Protein AF-A0A964H7F6-F1 (afdb_monomer_lite)

Structure (mmCIF, N/CA/C/O backbone):
data_AF-A0A964H7F6-F1
#
_entry.id   AF-A0A964H7F6-F1
#
loop_
_atom_site.group_PDB
_atom_site.id
_atom_site.type_symbol
_atom_site.label_atom_id
_atom_site.label_alt_id
_atom_site.label_comp_id
_atom_site.label_asym_id
_atom_site.label_entity_id
_atom_site.label_seq_id
_atom_site.pdbx_PDB_ins_code
_atom_site.Cartn_x
_atom_site.Cartn_y
_atom_site.Cartn_z
_atom_site.occupancy
_atom_site.B_iso_or_equiv
_atom_site.auth_seq_id
_atom_site.auth_comp_id
_atom_site.auth_asym_id
_atom_site.auth_atom_id
_atom_site.pdbx_PDB_model_num
ATOM 1 N N . MET A 1 1 ? 49.333 18.843 -12.341 1.00 51.53 1 MET A N 1
ATOM 2 C CA . MET A 1 1 ? 47.850 18.782 -12.431 1.00 51.53 1 MET A CA 1
ATOM 3 C C . MET A 1 1 ? 47.298 17.342 -12.386 1.00 51.53 1 MET A C 1
ATOM 5 O O . MET A 1 1 ? 46.359 17.089 -11.641 1.00 51.53 1 MET A O 1
ATOM 9 N N . VAL A 1 2 ? 47.924 16.372 -13.068 1.00 48.31 2 VAL A N 1
ATOM 10 C CA . VAL A 1 2 ? 47.500 14.950 -13.141 1.00 48.31 2 VAL A CA 1
ATOM 11 C C . VAL A 1 2 ? 47.429 14.224 -11.778 1.00 48.31 2 VAL A C 1
ATOM 13 O O . VAL A 1 2 ? 46.456 13.523 -11.512 1.00 48.31 2 VAL A O 1
ATOM 16 N N . LYS A 1 3 ? 48.385 14.451 -10.859 1.00 42.38 3 LYS A N 1
ATOM 17 C CA . LYS A 1 3 ? 48.391 13.826 -9.513 1.00 42.38 3 LYS A CA 1
ATOM 18 C C . LYS A 1 3 ? 47.209 14.256 -8.618 1.00 42.38 3 LYS A C 1
ATOM 20 O O . LYS A 1 3 ? 46.685 13.432 -7.875 1.00 42.38 3 LYS A O 1
ATOM 25 N N . LYS A 1 4 ? 46.745 15.513 -8.724 1.00 38.88 4 LYS A N 1
ATOM 26 C CA . LYS A 1 4 ? 45.559 16.020 -7.993 1.00 38.88 4 LYS A CA 1
ATOM 27 C C . LYS A 1 4 ? 44.257 15.420 -8.533 1.00 38.88 4 LYS A C 1
ATOM 29 O O . LYS A 1 4 ? 43.361 15.108 -7.762 1.00 38.88 4 LYS A O 1
ATOM 34 N N . ILE A 1 5 ? 44.161 15.214 -9.847 1.00 42.69 5 ILE A N 1
ATOM 35 C CA . ILE A 1 5 ? 42.991 14.576 -10.465 1.00 42.69 5 ILE A CA 1
ATOM 36 C C . ILE A 1 5 ? 42.933 13.094 -10.059 1.00 42.69 5 ILE A C 1
ATOM 38 O O . ILE A 1 5 ? 41.894 12.629 -9.595 1.00 42.69 5 ILE A O 1
ATOM 42 N N . ALA A 1 6 ? 44.057 12.372 -10.119 1.00 37.12 6 ALA A N 1
ATOM 43 C CA . ALA A 1 6 ? 44.136 10.969 -9.704 1.00 37.12 6 ALA A CA 1
ATOM 44 C C . ALA A 1 6 ? 43.780 10.750 -8.217 1.00 37.12 6 ALA A C 1
ATOM 46 O O . ALA A 1 6 ? 43.059 9.801 -7.901 1.00 37.12 6 ALA A O 1
ATOM 47 N N . SER A 1 7 ? 44.206 11.640 -7.308 1.00 35.66 7 SER A N 1
ATOM 48 C CA . SER A 1 7 ? 43.862 11.532 -5.881 1.00 35.66 7 SER A CA 1
ATOM 49 C C . SER A 1 7 ? 42.375 11.793 -5.614 1.00 35.66 7 SER A C 1
ATOM 51 O O . SER A 1 7 ? 41.759 11.053 -4.849 1.00 35.66 7 SER A O 1
ATOM 53 N N . ILE A 1 8 ? 41.760 12.761 -6.305 1.00 48.44 8 ILE A N 1
ATOM 54 C CA . ILE A 1 8 ? 40.315 13.030 -6.228 1.00 48.44 8 ILE A CA 1
ATOM 55 C C . ILE A 1 8 ? 39.507 11.822 -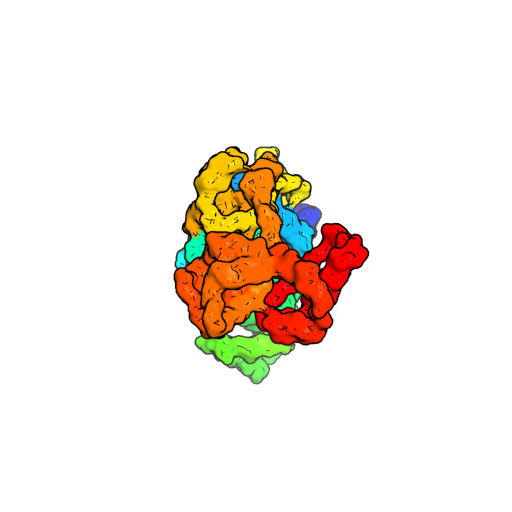6.727 1.00 48.44 8 ILE A C 1
ATOM 57 O O . ILE A 1 8 ? 38.525 11.431 -6.092 1.00 48.44 8 ILE A O 1
ATOM 61 N N . PHE A 1 9 ? 39.935 11.177 -7.818 1.00 49.59 9 PHE A N 1
ATOM 62 C CA . PHE A 1 9 ? 39.303 9.947 -8.310 1.00 49.59 9 PHE A CA 1
ATOM 63 C C . PHE A 1 9 ? 39.453 8.772 -7.329 1.00 49.59 9 PHE A C 1
ATOM 65 O O . PHE A 1 9 ? 38.494 8.020 -7.125 1.00 49.59 9 PHE A O 1
ATOM 72 N N . LEU A 1 10 ? 40.612 8.629 -6.679 1.00 42.78 10 LEU A N 1
ATOM 73 C CA . LEU A 1 10 ? 40.861 7.583 -5.683 1.00 42.78 10 LEU A CA 1
ATOM 74 C C . LEU A 1 10 ? 40.011 7.786 -4.414 1.00 42.78 10 LEU A C 1
ATOM 76 O O . LEU A 1 10 ? 39.366 6.846 -3.947 1.00 42.78 10 LEU A O 1
ATOM 80 N N . LEU A 1 11 ? 39.927 9.020 -3.910 1.00 41.62 11 LEU A N 1
ATOM 81 C CA . LEU A 1 11 ? 39.081 9.403 -2.773 1.00 41.62 11 LEU A CA 1
ATOM 82 C C . LEU A 1 11 ? 37.588 9.217 -3.077 1.00 41.62 11 LEU A C 1
ATOM 84 O O . LEU A 1 11 ? 36.860 8.631 -2.272 1.00 41.62 11 LEU A O 1
ATOM 88 N N . ALA A 1 12 ? 37.125 9.627 -4.262 1.00 45.84 12 ALA A N 1
ATOM 89 C CA . ALA A 1 12 ? 35.745 9.404 -4.691 1.00 45.84 12 ALA A CA 1
ATOM 90 C C . ALA A 1 12 ? 35.417 7.902 -4.815 1.00 45.84 12 ALA A C 1
ATOM 92 O O . ALA A 1 12 ? 34.347 7.458 -4.392 1.00 45.84 12 ALA A O 1
ATOM 93 N N . SER A 1 13 ? 36.349 7.100 -5.340 1.00 44.19 13 SER A N 1
ATOM 94 C CA . SER A 1 13 ? 36.250 5.635 -5.422 1.00 44.19 13 SER A CA 1
ATOM 95 C C . SER A 1 13 ? 36.142 4.983 -4.036 1.00 44.19 13 SER A C 1
ATOM 97 O O . SER A 1 13 ? 35.235 4.176 -3.798 1.00 44.19 13 SER A O 1
ATOM 99 N N . LEU A 1 14 ? 37.000 5.378 -3.091 1.00 45.78 14 LEU A N 1
ATOM 100 C CA . LEU A 1 14 ? 37.001 4.889 -1.708 1.00 45.78 14 LEU A CA 1
ATOM 101 C C . LEU A 1 14 ? 35.717 5.272 -0.957 1.00 45.78 14 LEU A C 1
ATOM 103 O O . LEU A 1 14 ? 35.106 4.413 -0.319 1.00 45.78 14 LEU A O 1
ATOM 107 N N . MET A 1 15 ? 35.226 6.507 -1.105 1.00 52.97 15 MET A N 1
ATOM 108 C CA . MET A 1 15 ? 33.950 6.936 -0.514 1.00 52.97 15 MET A CA 1
ATOM 109 C C . MET A 1 15 ? 32.748 6.174 -1.090 1.00 52.97 15 MET A C 1
ATOM 111 O O . MET A 1 15 ? 31.826 5.795 -0.359 1.00 52.97 15 MET A O 1
ATOM 115 N N . VAL A 1 16 ? 32.745 5.898 -2.399 1.00 57.53 16 VAL A N 1
ATOM 116 C CA . VAL A 1 16 ? 31.696 5.087 -3.036 1.00 57.53 16 VAL A CA 1
ATOM 117 C C . VAL A 1 16 ? 31.731 3.645 -2.522 1.00 57.53 16 VAL A C 1
ATOM 119 O O . VAL A 1 16 ? 30.657 3.100 -2.239 1.00 57.53 16 VAL A O 1
ATOM 122 N N . LYS A 1 17 ? 32.925 3.056 -2.341 1.00 59.03 17 LYS A N 1
ATOM 123 C CA . LYS A 1 17 ? 33.121 1.720 -1.749 1.00 59.03 17 LYS A CA 1
ATOM 124 C C . LYS A 1 17 ? 32.662 1.665 -0.287 1.00 59.03 17 LYS A C 1
ATOM 126 O O . LYS A 1 17 ? 31.864 0.792 0.045 1.00 59.03 17 LYS A O 1
ATOM 131 N N . GLY A 1 18 ? 33.058 2.622 0.554 1.00 61.09 18 GLY A N 1
ATOM 132 C CA . GLY A 1 18 ? 32.673 2.673 1.973 1.00 61.09 18 GLY A CA 1
ATOM 133 C C . GLY A 1 18 ? 31.164 2.836 2.185 1.00 61.09 18 GLY A C 1
ATOM 134 O O . GLY A 1 18 ? 30.550 2.129 2.983 1.00 61.09 18 GLY A O 1
ATOM 135 N N . ALA A 1 19 ? 30.521 3.695 1.394 1.00 61.38 19 ALA A N 1
ATOM 136 C CA . ALA A 1 19 ? 29.071 3.873 1.448 1.00 61.38 19 ALA A CA 1
ATOM 137 C C . ALA A 1 19 ? 28.277 2.711 0.817 1.00 61.38 19 ALA A C 1
ATOM 139 O O . ALA A 1 19 ? 27.110 2.505 1.145 1.00 61.38 19 ALA A O 1
ATOM 140 N N . PHE A 1 20 ? 28.872 1.951 -0.109 1.00 70.44 20 PHE A N 1
ATOM 141 C CA . PHE A 1 20 ? 28.277 0.699 -0.584 1.00 70.44 20 PHE A CA 1
ATOM 142 C C . PHE A 1 20 ? 28.383 -0.394 0.486 1.00 70.44 20 PHE A C 1
ATOM 144 O O . PHE A 1 20 ? 27.385 -1.056 0.763 1.00 70.44 20 PHE A O 1
ATOM 151 N N . ALA A 1 21 ? 29.546 -0.536 1.128 1.00 71.00 21 ALA A N 1
ATOM 152 C CA . ALA A 1 21 ? 29.772 -1.497 2.205 1.00 71.00 21 ALA A CA 1
ATOM 153 C C . ALA A 1 21 ? 28.815 -1.274 3.388 1.00 71.00 21 ALA A C 1
ATOM 155 O O . ALA A 1 21 ? 28.219 -2.228 3.883 1.00 71.00 21 ALA A O 1
ATOM 156 N N . SER A 1 22 ? 28.567 -0.017 3.773 1.00 80.62 22 SER A N 1
ATOM 157 C CA . SER A 1 22 ? 27.641 0.304 4.869 1.00 80.62 22 SER A CA 1
ATOM 158 C C . SER A 1 22 ? 26.178 -0.059 4.574 1.00 80.62 22 SER A C 1
ATOM 160 O O . SER A 1 22 ? 25.425 -0.389 5.491 1.00 80.62 22 SER A O 1
ATOM 162 N N . LEU A 1 23 ? 25.760 -0.040 3.302 1.00 86.44 23 LEU A N 1
ATOM 163 C CA . LEU A 1 23 ? 24.420 -0.461 2.880 1.00 86.44 23 LEU A CA 1
ATOM 164 C C . LEU A 1 23 ? 24.324 -1.963 2.585 1.00 86.44 23 LEU A C 1
ATOM 166 O O . LEU A 1 23 ? 23.225 -2.514 2.654 1.00 86.44 23 LEU A O 1
ATOM 170 N N . ALA A 1 24 ? 25.431 -2.641 2.282 1.00 90.75 24 ALA A N 1
ATOM 171 C CA . ALA A 1 24 ? 25.480 -4.055 1.904 1.00 90.75 24 ALA A CA 1
ATOM 172 C C . ALA A 1 24 ? 25.423 -5.024 3.106 1.00 90.75 24 ALA A C 1
ATOM 174 O O . ALA A 1 24 ? 26.040 -6.085 3.096 1.00 90.75 24 ALA A O 1
ATOM 175 N N . THR A 1 25 ? 24.654 -4.686 4.144 1.00 93.75 25 THR A N 1
ATOM 176 C CA . THR A 1 25 ? 24.459 -5.553 5.316 1.00 93.75 25 THR A CA 1
ATOM 177 C C . THR A 1 25 ? 23.663 -6.813 4.961 1.00 93.75 25 THR A C 1
ATOM 179 O O . THR A 1 25 ? 22.841 -6.810 4.039 1.00 93.75 25 THR A O 1
ATOM 182 N N . HIS A 1 26 ? 23.825 -7.894 5.735 1.00 93.31 26 HIS A N 1
ATOM 183 C CA . HIS A 1 26 ? 23.088 -9.147 5.514 1.00 93.31 26 HIS A CA 1
ATOM 184 C C . HIS A 1 26 ? 21.559 -8.938 5.458 1.00 93.31 26 HIS A C 1
ATOM 186 O O . HIS A 1 26 ? 20.887 -9.468 4.569 1.00 93.31 26 HIS A O 1
ATOM 192 N N . ALA A 1 27 ? 21.007 -8.116 6.359 1.00 92.75 27 ALA A N 1
ATOM 193 C CA . ALA A 1 27 ? 19.578 -7.792 6.395 1.00 92.75 27 ALA A CA 1
ATOM 194 C C . ALA A 1 27 ? 19.107 -7.067 5.121 1.00 92.75 27 ALA A C 1
ATOM 196 O O . ALA A 1 27 ? 18.062 -7.401 4.551 1.00 92.75 27 ALA A O 1
ATOM 197 N N . ASN A 1 28 ? 19.910 -6.124 4.624 1.00 95.62 28 ASN A N 1
ATOM 198 C CA . ASN A 1 28 ? 19.622 -5.395 3.393 1.00 95.62 28 ASN A CA 1
ATOM 199 C C . ASN A 1 28 ? 19.689 -6.305 2.165 1.00 95.62 28 ASN A C 1
ATOM 201 O O . ASN A 1 28 ? 18.778 -6.283 1.341 1.00 95.62 28 ASN A O 1
ATOM 205 N N . LEU A 1 29 ? 20.695 -7.177 2.074 1.00 96.38 29 LEU A N 1
ATOM 206 C CA . LEU A 1 29 ? 20.799 -8.151 0.985 1.00 96.38 29 LEU A CA 1
ATOM 207 C C . LEU A 1 29 ? 19.635 -9.154 0.999 1.00 96.38 29 LEU A C 1
ATOM 209 O O . LEU A 1 29 ? 19.074 -9.454 -0.055 1.00 96.38 29 LEU A O 1
ATOM 213 N N . LYS A 1 30 ? 19.214 -9.628 2.181 1.00 95.75 30 LYS A N 1
ATOM 214 C CA . LYS A 1 30 ? 18.018 -10.477 2.338 1.00 95.75 30 LYS A CA 1
ATOM 215 C C . LYS A 1 30 ? 16.750 -9.758 1.868 1.00 95.75 30 LYS A C 1
ATOM 217 O O . LYS A 1 30 ? 15.922 -10.370 1.199 1.00 95.75 30 LYS A O 1
ATOM 222 N N . THR A 1 31 ? 16.631 -8.465 2.167 1.00 94.94 31 THR A N 1
ATOM 223 C CA . THR A 1 31 ? 15.500 -7.626 1.744 1.00 94.94 31 THR A CA 1
ATOM 224 C C . THR A 1 31 ? 15.470 -7.397 0.233 1.00 94.94 31 THR A C 1
ATOM 226 O O . THR A 1 31 ? 14.412 -7.450 -0.381 1.00 94.94 31 THR A O 1
ATOM 229 N N . LEU A 1 32 ? 16.620 -7.173 -0.406 1.00 97.31 32 LEU A N 1
ATOM 230 C CA . LEU A 1 32 ? 16.665 -7.046 -1.864 1.00 97.31 32 LEU A CA 1
ATOM 231 C C . LEU A 1 32 ? 16.309 -8.370 -2.549 1.00 97.31 32 LEU A C 1
ATOM 233 O O . LEU A 1 32 ? 15.491 -8.374 -3.467 1.00 97.31 32 LEU A O 1
ATOM 237 N N . ARG A 1 33 ? 16.838 -9.498 -2.054 1.00 96.94 33 ARG A N 1
ATOM 238 C CA . ARG A 1 33 ? 16.500 -10.835 -2.568 1.00 96.94 33 ARG A CA 1
ATOM 239 C C . ARG A 1 33 ? 15.011 -11.154 -2.440 1.00 96.94 33 ARG A C 1
ATOM 241 O O . ARG A 1 33 ? 14.431 -11.651 -3.399 1.00 96.94 33 ARG A O 1
ATOM 248 N N . SER A 1 34 ? 14.376 -10.824 -1.310 1.00 95.88 34 SER A N 1
ATOM 249 C CA . SER A 1 34 ? 12.933 -11.049 -1.121 1.00 95.88 34 SER A CA 1
ATOM 250 C C . SER A 1 34 ? 12.055 -10.230 -2.077 1.00 95.88 34 SER A C 1
ATOM 252 O O . SER A 1 34 ? 10.886 -10.559 -2.258 1.00 95.88 34 SER A O 1
ATOM 254 N N . LEU A 1 35 ? 12.611 -9.183 -2.697 1.00 97.44 35 LEU A N 1
ATOM 255 C CA . LEU A 1 35 ? 11.949 -8.331 -3.684 1.00 97.44 35 LEU A CA 1
ATOM 256 C C . LEU A 1 35 ? 12.380 -8.619 -5.137 1.00 97.44 35 LEU A C 1
ATOM 258 O O . LEU A 1 35 ? 12.019 -7.857 -6.037 1.00 97.44 35 LEU A O 1
ATOM 262 N N . ASP A 1 36 ? 13.150 -9.687 -5.379 1.00 97.75 36 ASP A N 1
ATOM 263 C CA . ASP A 1 36 ? 13.788 -9.994 -6.670 1.00 97.75 36 ASP A CA 1
ATOM 264 C C . ASP A 1 36 ? 14.726 -8.886 -7.192 1.00 97.75 36 ASP A C 1
ATOM 266 O O . ASP A 1 36 ? 14.891 -8.703 -8.402 1.00 97.75 36 ASP A O 1
ATOM 270 N N . ILE A 1 37 ? 15.337 -8.109 -6.298 1.00 97.75 37 ILE A N 1
ATOM 271 C CA . ILE A 1 37 ? 16.233 -7.007 -6.653 1.00 97.75 37 ILE A CA 1
ATOM 272 C C . ILE A 1 37 ? 17.689 -7.450 -6.497 1.00 97.75 37 ILE A C 1
ATOM 274 O O . ILE A 1 37 ? 18.098 -7.978 -5.465 1.00 97.75 37 ILE A O 1
ATOM 278 N N . SER A 1 38 ? 18.497 -7.186 -7.525 1.00 96.12 38 SER A N 1
ATOM 279 C CA . SER A 1 38 ? 19.945 -7.413 -7.475 1.00 96.12 38 SER A CA 1
ATOM 280 C C . SER A 1 38 ? 20.620 -6.508 -6.428 1.00 96.12 38 SER A C 1
ATOM 282 O O . SER A 1 38 ? 20.334 -5.306 -6.406 1.00 96.12 38 SER A O 1
ATOM 284 N N . PRO A 1 39 ? 21.599 -7.010 -5.647 1.00 95.38 39 PRO A N 1
ATOM 285 C CA . PRO A 1 39 ? 22.431 -6.194 -4.754 1.00 95.38 39 PRO A CA 1
ATOM 286 C C . PRO A 1 39 ? 23.103 -4.991 -5.425 1.00 95.38 39 PRO A C 1
ATOM 288 O O . PRO A 1 39 ? 23.349 -3.972 -4.780 1.00 95.38 39 PRO A O 1
ATOM 291 N N . SER A 1 40 ? 23.359 -5.062 -6.738 1.00 93.31 40 SER A N 1
ATOM 292 C CA . SER A 1 40 ? 23.908 -3.934 -7.502 1.00 93.31 40 SER A CA 1
ATOM 293 C C . SER A 1 40 ? 23.023 -2.682 -7.456 1.00 93.31 40 SER A C 1
ATOM 295 O O . SER A 1 40 ? 23.531 -1.579 -7.652 1.00 93.31 40 SER A O 1
ATOM 297 N N . PHE A 1 41 ? 21.730 -2.819 -7.134 1.00 96.12 41 PHE A N 1
ATOM 298 C CA . PHE A 1 41 ? 20.809 -1.695 -6.974 1.00 96.12 41 PHE A CA 1
ATOM 299 C C . PHE A 1 41 ? 21.192 -0.752 -5.822 1.00 96.12 41 PHE A C 1
ATOM 301 O O . PHE A 1 41 ? 20.854 0.425 -5.878 1.00 96.12 41 PHE A O 1
ATOM 308 N N . LEU A 1 42 ? 21.980 -1.200 -4.835 1.00 95.38 42 LEU A N 1
ATOM 309 C CA . LEU A 1 42 ? 22.523 -0.322 -3.785 1.00 95.38 42 LEU A CA 1
ATOM 310 C C . LEU A 1 42 ? 23.445 0.783 -4.335 1.00 95.38 42 LEU A C 1
ATOM 312 O O . LEU A 1 42 ? 23.676 1.788 -3.663 1.00 95.38 42 LEU A O 1
ATOM 316 N N . ARG A 1 43 ? 23.965 0.626 -5.561 1.00 93.25 43 ARG A N 1
ATOM 317 C CA . ARG A 1 43 ? 24.753 1.658 -6.257 1.00 93.25 43 ARG A CA 1
ATOM 318 C C . ARG A 1 43 ? 23.894 2.685 -6.998 1.00 93.25 43 ARG A C 1
ATOM 320 O O . ARG A 1 43 ? 24.437 3.668 -7.495 1.00 93.25 43 ARG A O 1
ATOM 327 N N . ASP A 1 44 ? 22.578 2.489 -7.087 1.00 95.06 44 ASP A N 1
ATOM 328 C CA . ASP A 1 44 ? 21.690 3.431 -7.766 1.00 95.06 44 ASP A CA 1
ATOM 329 C C . ASP A 1 44 ? 21.713 4.802 -7.065 1.00 95.06 44 ASP A C 1
ATOM 331 O O . ASP A 1 44 ? 21.374 4.941 -5.886 1.00 95.06 44 ASP A O 1
ATOM 335 N N . LYS A 1 45 ? 22.120 5.841 -7.808 1.00 93.94 45 LYS A N 1
ATOM 336 C CA . LYS A 1 45 ? 22.260 7.211 -7.284 1.00 93.94 45 LYS A CA 1
ATOM 337 C C . LYS A 1 45 ? 20.937 7.764 -6.743 1.00 93.94 45 LYS A C 1
ATOM 339 O O . LYS A 1 45 ? 20.929 8.452 -5.725 1.00 93.94 45 LYS A O 1
ATOM 344 N N . GLY A 1 46 ? 19.816 7.448 -7.396 1.00 95.81 46 GLY A N 1
ATOM 345 C CA . GLY A 1 46 ? 18.491 7.904 -6.977 1.00 95.81 46 GLY A CA 1
ATOM 346 C C . GLY A 1 46 ? 18.041 7.265 -5.663 1.00 95.81 46 GLY A C 1
ATOM 347 O O . GLY A 1 46 ? 17.489 7.955 -4.809 1.00 95.81 46 GLY A O 1
ATOM 348 N N . LEU A 1 47 ? 18.307 5.968 -5.480 1.00 96.94 47 LEU A N 1
ATOM 349 C CA . LEU A 1 47 ? 18.059 5.252 -4.231 1.00 96.94 47 LEU A CA 1
ATOM 350 C C . LEU A 1 47 ? 18.854 5.884 -3.090 1.00 96.94 47 LEU A C 1
ATOM 352 O O . LEU A 1 47 ? 18.271 6.218 -2.064 1.00 96.94 47 LEU A O 1
ATOM 356 N N . ARG A 1 48 ? 20.161 6.096 -3.283 1.00 95.62 48 ARG A N 1
ATOM 357 C CA . ARG A 1 48 ? 21.042 6.686 -2.263 1.00 95.62 48 ARG A CA 1
ATOM 358 C C . ARG A 1 48 ? 20.617 8.101 -1.882 1.00 95.62 48 ARG A C 1
ATOM 360 O O . ARG A 1 48 ? 20.576 8.418 -0.699 1.00 95.62 48 ARG A O 1
ATOM 367 N N . LYS A 1 49 ? 20.225 8.926 -2.860 1.00 95.81 49 LYS A N 1
ATOM 368 C CA . LYS A 1 49 ? 19.688 10.272 -2.602 1.00 95.81 49 LYS A CA 1
ATOM 369 C C . LYS A 1 49 ? 18.441 10.224 -1.712 1.00 95.81 49 LYS A C 1
ATOM 371 O O . LYS A 1 49 ? 18.357 10.969 -0.741 1.00 95.81 49 LYS A O 1
ATOM 376 N N . ILE A 1 50 ? 17.489 9.340 -2.024 1.00 96.88 50 ILE A N 1
ATOM 377 C CA . ILE A 1 50 ? 16.261 9.183 -1.227 1.00 96.88 50 ILE A CA 1
ATOM 378 C C . ILE A 1 50 ? 16.579 8.629 0.164 1.00 96.88 50 ILE A C 1
ATOM 380 O O . ILE A 1 50 ? 16.080 9.166 1.148 1.00 96.88 50 ILE A O 1
ATOM 384 N N . TYR A 1 51 ? 17.422 7.597 0.251 1.00 96.75 51 TYR A N 1
ATOM 385 C CA . TYR A 1 51 ? 17.846 7.002 1.517 1.00 96.75 51 TYR A CA 1
ATOM 386 C C . TYR A 1 51 ? 18.474 8.051 2.439 1.00 96.75 51 TYR A C 1
ATOM 388 O O . TYR A 1 51 ? 18.051 8.169 3.584 1.00 96.75 51 TYR A O 1
ATOM 396 N N . ASN A 1 52 ? 19.418 8.851 1.932 1.00 95.56 52 ASN A N 1
ATOM 397 C CA . ASN A 1 52 ? 20.099 9.875 2.723 1.00 95.56 52 ASN A CA 1
ATOM 398 C C . ASN A 1 52 ? 19.121 10.945 3.221 1.00 95.56 52 ASN A C 1
ATOM 400 O O . ASN A 1 52 ? 19.072 11.179 4.420 1.00 95.56 52 ASN A O 1
ATOM 404 N N . SER A 1 53 ? 18.276 11.507 2.346 1.00 96.31 53 SER A N 1
ATOM 405 C CA . SER A 1 53 ? 17.271 12.510 2.752 1.00 96.31 53 SER A CA 1
ATOM 406 C C . SER A 1 53 ? 16.260 11.961 3.768 1.00 96.31 53 SER A C 1
ATOM 408 O O . SER A 1 53 ? 15.768 12.680 4.636 1.00 96.31 53 SER A O 1
ATOM 410 N N . TYR A 1 54 ? 15.928 10.671 3.683 1.00 96.31 54 TYR A N 1
ATOM 411 C CA . TYR A 1 54 ? 15.044 10.038 4.660 1.00 96.31 54 TYR A CA 1
ATOM 412 C C . TYR A 1 54 ? 15.757 9.776 5.986 1.00 96.31 54 TYR A C 1
ATOM 414 O O . TYR A 1 54 ? 15.123 9.885 7.031 1.00 96.31 54 TYR A O 1
ATOM 422 N N . PHE A 1 55 ? 17.047 9.436 5.949 1.00 94.94 55 PHE A N 1
ATOM 423 C CA . PHE A 1 55 ? 17.869 9.208 7.133 1.00 94.94 55 PHE A CA 1
ATOM 424 C C . PHE A 1 55 ? 18.179 10.501 7.897 1.00 94.94 55 PHE A C 1
ATOM 426 O O . PHE A 1 55 ? 18.237 10.459 9.123 1.00 94.94 55 PHE A O 1
ATOM 433 N N . SER A 1 56 ? 18.361 11.622 7.195 1.00 93.25 56 SER A N 1
ATOM 434 C CA . SER A 1 56 ? 18.554 12.944 7.791 1.00 93.25 56 SER A CA 1
ATOM 435 C C . SER A 1 56 ? 17.211 13.665 7.952 1.00 93.25 56 SER A C 1
ATOM 437 O O . SER A 1 56 ? 16.490 13.458 8.928 1.00 93.25 56 SER A O 1
ATOM 439 N N . ASP A 1 57 ? 16.830 14.454 6.955 1.00 92.75 57 ASP A N 1
ATOM 440 C CA . ASP A 1 57 ? 15.877 15.560 7.059 1.00 92.75 57 ASP A CA 1
ATOM 441 C C . ASP A 1 57 ? 14.466 15.077 7.415 1.00 92.75 57 ASP A C 1
ATOM 443 O O . ASP A 1 57 ? 13.719 15.741 8.132 1.00 92.75 57 ASP A O 1
ATOM 447 N N . LYS A 1 58 ? 14.075 13.897 6.914 1.00 94.69 58 LYS A N 1
ATOM 448 C CA . LYS A 1 58 ? 12.706 13.373 7.078 1.00 94.69 58 LYS A CA 1
ATOM 449 C C . LYS A 1 58 ? 12.560 12.351 8.198 1.00 94.69 58 LYS A C 1
ATOM 451 O O . LYS A 1 58 ? 11.431 11.940 8.484 1.00 94.69 58 LYS A O 1
ATOM 456 N N . ARG A 1 59 ? 13.662 11.943 8.832 1.00 94.19 59 ARG A N 1
ATOM 457 C CA . ARG A 1 59 ? 13.698 10.839 9.799 1.00 94.19 59 ARG A CA 1
ATOM 458 C C . ARG A 1 59 ? 12.674 11.023 10.907 1.00 94.19 59 ARG A C 1
ATOM 460 O O . ARG A 1 59 ? 11.818 10.165 11.121 1.00 94.19 59 ARG A O 1
ATOM 467 N N . ASP A 1 60 ? 12.728 12.163 11.581 1.00 93.56 60 ASP A N 1
ATOM 468 C CA . ASP A 1 60 ? 11.894 12.390 12.754 1.00 93.56 60 ASP A CA 1
ATOM 469 C C . ASP A 1 60 ? 10.412 12.520 12.398 1.00 93.56 60 ASP A C 1
ATOM 471 O O . ASP A 1 60 ? 9.557 12.042 13.141 1.00 93.56 60 ASP A O 1
ATOM 475 N N . GLY A 1 61 ? 10.090 13.106 11.241 1.00 94.56 61 GLY A N 1
ATOM 476 C CA . GLY A 1 61 ? 8.719 13.162 10.733 1.00 94.56 61 GLY A CA 1
ATOM 477 C C . GLY A 1 61 ? 8.138 11.767 10.493 1.00 94.56 61 GLY A C 1
ATOM 478 O O . GLY A 1 61 ? 7.052 11.458 10.988 1.00 94.56 61 GLY A O 1
ATOM 479 N N . ILE A 1 62 ? 8.894 10.905 9.804 1.00 94.25 62 ILE A N 1
ATOM 480 C CA . ILE A 1 62 ? 8.507 9.516 9.519 1.00 94.25 62 ILE A CA 1
ATOM 481 C C . ILE A 1 62 ? 8.286 8.739 10.823 1.00 94.25 62 ILE A C 1
ATOM 483 O O . ILE A 1 62 ? 7.236 8.120 11.010 1.00 94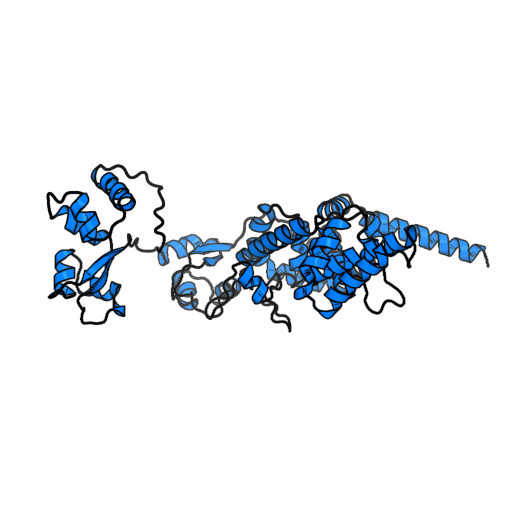.25 62 ILE A O 1
ATOM 487 N N . LEU A 1 63 ? 9.248 8.788 11.748 1.00 94.19 63 LEU A N 1
ATOM 488 C CA . LEU A 1 63 ? 9.189 8.015 12.991 1.00 94.19 63 LEU A CA 1
ATOM 489 C C . LEU A 1 63 ? 8.086 8.505 13.935 1.00 94.19 63 LEU A C 1
ATOM 491 O O . LEU A 1 63 ? 7.376 7.683 14.516 1.00 94.19 63 LEU A O 1
ATOM 495 N N . ARG A 1 64 ? 7.878 9.826 14.050 1.00 93.75 64 ARG A N 1
ATOM 496 C CA . ARG A 1 64 ? 6.763 10.386 14.832 1.00 93.75 64 ARG A CA 1
ATOM 497 C C . ARG A 1 64 ? 5.413 9.943 14.281 1.00 93.75 64 ARG A C 1
ATOM 499 O O . ARG A 1 64 ? 4.539 9.579 15.066 1.00 93.75 64 ARG A O 1
ATOM 506 N N . GLN A 1 65 ? 5.238 9.958 12.960 1.00 93.00 65 GLN A N 1
ATOM 507 C CA . GLN A 1 65 ? 3.986 9.527 12.344 1.00 93.00 65 GLN A CA 1
ATOM 508 C C . GLN A 1 65 ? 3.727 8.036 12.591 1.00 93.00 65 GLN A C 1
ATOM 510 O O . GLN A 1 65 ? 2.653 7.669 13.059 1.00 93.00 65 GLN A O 1
ATOM 515 N N . LEU A 1 66 ? 4.723 7.173 12.384 1.00 91.62 66 LEU A N 1
ATOM 516 C CA . LEU A 1 66 ? 4.565 5.735 12.621 1.00 91.62 66 LEU A CA 1
ATOM 517 C C . LEU A 1 66 ? 4.340 5.393 14.098 1.00 91.62 66 LEU A C 1
ATOM 519 O O . LEU A 1 66 ? 3.577 4.481 14.409 1.00 91.62 66 LEU A O 1
ATOM 523 N N . ALA A 1 67 ? 4.934 6.154 15.020 1.00 90.31 67 ALA A N 1
ATOM 524 C CA . ALA A 1 67 ? 4.662 6.008 16.446 1.00 90.31 67 ALA A CA 1
ATOM 525 C C . ALA A 1 67 ? 3.200 6.331 16.809 1.00 90.31 67 ALA A C 1
ATOM 527 O O . ALA A 1 67 ? 2.630 5.675 17.686 1.00 90.31 67 ALA A O 1
ATOM 528 N N . ARG A 1 68 ? 2.565 7.296 16.123 1.00 90.06 68 ARG A N 1
ATOM 529 C CA . ARG A 1 68 ? 1.126 7.590 16.284 1.00 90.06 68 ARG A CA 1
ATOM 530 C C . ARG A 1 68 ? 0.246 6.440 15.790 1.00 90.06 68 ARG A C 1
ATOM 532 O O . ARG A 1 68 ? -0.814 6.202 16.364 1.00 90.06 68 ARG A O 1
ATOM 539 N N . GLU A 1 69 ? 0.720 5.693 14.798 1.00 89.94 69 GLU A N 1
ATOM 540 C CA . GLU A 1 69 ? 0.030 4.553 14.183 1.00 89.94 69 GLU A CA 1
ATOM 541 C C . GLU A 1 69 ? 0.367 3.197 14.839 1.00 89.94 69 GLU A C 1
ATOM 543 O O . GLU A 1 69 ? 0.110 2.140 14.264 1.00 89.94 69 GLU A O 1
ATOM 548 N N . LYS A 1 70 ? 0.903 3.184 16.070 1.00 87.38 70 LYS A N 1
ATOM 549 C CA . LYS A 1 70 ? 1.301 1.947 16.778 1.00 87.38 70 LYS A CA 1
ATOM 550 C C . LYS A 1 70 ? 0.192 0.889 16.880 1.00 87.38 70 LYS A C 1
ATOM 552 O O . LYS A 1 70 ? 0.468 -0.304 16.788 1.00 87.38 70 LYS A O 1
ATOM 557 N N . GLU A 1 71 ? -1.061 1.308 17.054 1.00 87.88 71 GLU A N 1
ATOM 558 C CA . GLU A 1 71 ? -2.213 0.398 17.144 1.00 87.88 71 GLU A CA 1
ATOM 559 C C . GLU A 1 71 ? -2.578 -0.168 15.765 1.00 87.88 71 GLU A C 1
ATOM 561 O O . GLU A 1 71 ? -2.846 -1.362 15.642 1.00 87.88 71 GLU A O 1
ATOM 566 N N . THR A 1 72 ? -2.516 0.666 14.721 1.00 89.56 72 THR A N 1
ATOM 567 C CA . THR A 1 72 ? -2.679 0.264 13.317 1.00 89.56 72 THR A CA 1
ATOM 568 C C . THR A 1 72 ? -1.632 -0.782 12.936 1.00 89.56 72 THR A C 1
ATOM 570 O O . THR A 1 72 ? -1.977 -1.827 12.387 1.00 89.56 72 THR A O 1
ATOM 573 N N . ILE A 1 73 ? -0.367 -0.547 13.303 1.00 88.25 73 ILE A N 1
ATOM 574 C CA . ILE A 1 73 ? 0.733 -1.506 13.140 1.00 88.25 73 ILE A CA 1
ATOM 575 C C . ILE A 1 73 ? 0.414 -2.813 13.884 1.00 88.25 73 ILE A C 1
ATOM 577 O O . ILE A 1 73 ? 0.546 -3.889 13.306 1.00 88.25 73 ILE A O 1
ATOM 581 N N . GLY A 1 74 ? -0.062 -2.735 15.132 1.00 85.88 74 GLY A N 1
ATOM 582 C CA . GLY A 1 74 ? -0.505 -3.892 15.920 1.00 85.88 74 GLY A CA 1
ATOM 583 C C . GLY A 1 74 ? -1.545 -4.761 15.204 1.00 85.88 74 GLY A C 1
ATOM 584 O O . GLY A 1 74 ? -1.391 -5.978 15.132 1.00 85.88 74 GLY A O 1
ATOM 585 N N . LEU A 1 75 ? -2.565 -4.133 14.614 1.00 87.88 75 LEU A N 1
ATOM 586 C CA . LEU A 1 75 ? -3.657 -4.818 13.916 1.00 87.88 75 LEU A CA 1
ATOM 587 C C . LEU A 1 75 ? -3.209 -5.566 12.656 1.00 87.88 75 LEU A C 1
ATOM 589 O O . LEU A 1 75 ? -3.733 -6.638 12.358 1.00 87.88 75 LEU A O 1
ATOM 593 N N . ILE A 1 76 ? -2.262 -5.006 11.905 1.00 89.56 76 ILE A N 1
ATOM 594 C CA . ILE A 1 76 ? -1.845 -5.557 10.607 1.00 89.56 76 ILE A CA 1
ATOM 595 C C . ILE A 1 76 ? -0.645 -6.500 10.707 1.00 89.56 76 ILE A C 1
ATOM 597 O O . ILE A 1 76 ? -0.372 -7.226 9.755 1.00 89.56 76 ILE A O 1
ATOM 601 N N . ARG A 1 77 ? 0.047 -6.553 11.853 1.00 85.69 77 ARG A N 1
ATOM 602 C CA . ARG A 1 77 ? 1.160 -7.491 12.102 1.00 85.69 77 ARG A CA 1
ATOM 603 C C . ARG A 1 77 ? 0.766 -8.945 11.864 1.00 85.69 77 ARG A C 1
ATOM 605 O O . ARG A 1 77 ? 1.478 -9.646 11.150 1.00 85.69 77 ARG A O 1
ATOM 612 N N . ALA A 1 78 ? -0.374 -9.373 12.409 1.00 81.25 78 ALA A N 1
ATOM 613 C CA . ALA A 1 78 ? -0.876 -10.733 12.218 1.00 81.25 78 ALA A CA 1
ATOM 614 C C . ALA A 1 78 ? -1.146 -11.031 10.734 1.00 81.25 78 ALA A C 1
ATOM 616 O O . ALA A 1 78 ? -0.775 -12.090 10.235 1.00 81.25 78 ALA A O 1
ATOM 617 N N . GLU A 1 79 ? -1.709 -10.062 10.009 1.00 87.31 79 GLU A N 1
ATOM 618 C CA . GLU A 1 79 ? -1.968 -10.191 8.574 1.00 87.31 79 GLU A CA 1
ATOM 619 C C . GLU A 1 79 ? -0.664 -10.308 7.776 1.00 87.31 79 GLU A C 1
ATOM 621 O O . GLU A 1 79 ? -0.556 -11.166 6.905 1.00 87.31 79 GLU A O 1
ATOM 626 N N . ILE A 1 80 ? 0.349 -9.488 8.088 1.00 88.12 80 ILE A N 1
ATOM 627 C CA . ILE A 1 80 ? 1.676 -9.553 7.453 1.00 88.12 80 ILE A CA 1
ATOM 628 C C . ILE A 1 80 ? 2.328 -10.914 7.720 1.00 88.12 80 ILE A C 1
ATOM 630 O O . ILE A 1 80 ? 2.871 -11.525 6.800 1.00 88.12 80 ILE A O 1
ATOM 634 N N . ALA A 1 81 ? 2.279 -11.390 8.968 1.00 85.31 81 ALA A N 1
ATOM 635 C CA . ALA A 1 81 ? 2.909 -12.638 9.388 1.00 85.31 81 ALA A CA 1
ATOM 636 C C . ALA A 1 81 ? 2.292 -13.875 8.721 1.00 85.31 81 ALA A C 1
ATOM 638 O O . ALA A 1 81 ? 3.028 -14.788 8.362 1.00 85.31 81 ALA A O 1
ATOM 639 N N . GLN A 1 82 ? 0.971 -13.883 8.528 1.00 84.81 82 GLN A N 1
ATOM 640 C CA . GLN A 1 82 ? 0.236 -14.989 7.903 1.00 84.81 82 GLN A CA 1
ATOM 641 C C . GLN A 1 82 ? 0.239 -14.923 6.367 1.00 84.81 82 GLN A C 1
ATOM 643 O O . GLN A 1 82 ? -0.161 -15.878 5.698 1.00 84.81 82 GLN A O 1
ATOM 648 N N . SER A 1 83 ? 0.658 -13.797 5.782 1.00 85.81 83 SER A N 1
ATOM 649 C CA . SER A 1 83 ? 0.646 -13.623 4.332 1.00 85.81 83 SER A CA 1
ATOM 650 C C . SER A 1 83 ? 1.767 -14.404 3.640 1.00 85.81 83 SER A C 1
ATOM 652 O O . SER A 1 83 ? 2.887 -14.503 4.135 1.00 85.81 83 SER A O 1
ATOM 654 N N . ARG A 1 84 ? 1.481 -14.906 2.432 1.00 88.19 84 ARG A N 1
ATOM 655 C CA . ARG A 1 84 ? 2.483 -15.528 1.545 1.00 88.19 84 ARG A CA 1
ATOM 656 C C . ARG A 1 84 ? 3.281 -14.509 0.721 1.00 88.19 84 ARG A C 1
ATOM 658 O O . ARG A 1 84 ? 4.108 -14.901 -0.096 1.00 88.19 84 ARG A O 1
ATOM 665 N N . VAL A 1 85 ? 3.010 -13.213 0.884 1.00 90.94 85 VAL A N 1
ATOM 666 C CA . VAL A 1 85 ? 3.749 -12.158 0.183 1.00 90.94 85 VAL A CA 1
ATOM 667 C C . VAL A 1 85 ? 4.994 -11.770 0.990 1.00 90.94 85 VAL A C 1
ATOM 669 O O . VAL A 1 85 ? 4.969 -11.843 2.220 1.00 90.94 85 VAL A O 1
ATOM 672 N N . PRO A 1 86 ? 6.091 -11.328 0.350 1.00 93.69 86 PRO A N 1
ATOM 673 C CA . PRO A 1 86 ? 7.252 -10.836 1.075 1.00 93.69 86 PRO A CA 1
ATOM 674 C C . PRO A 1 86 ? 6.865 -9.722 2.048 1.00 93.69 86 PRO A C 1
ATOM 676 O O . PRO A 1 86 ? 6.279 -8.714 1.647 1.00 93.69 86 PRO A O 1
ATOM 679 N N . LYS A 1 87 ? 7.263 -9.859 3.319 1.00 90.56 87 LYS A N 1
ATOM 680 C CA . LYS A 1 87 ? 7.014 -8.845 4.362 1.00 90.56 87 LYS A CA 1
ATOM 681 C C . LYS A 1 87 ? 7.526 -7.457 3.951 1.00 90.56 87 LYS A C 1
ATOM 683 O O . LYS A 1 87 ? 6.929 -6.449 4.304 1.00 90.56 87 LYS A O 1
ATOM 688 N N . SER A 1 88 ? 8.578 -7.408 3.134 1.00 91.38 88 SER A N 1
ATOM 689 C CA . SER A 1 88 ? 9.152 -6.195 2.539 1.00 91.38 88 SER A CA 1
ATOM 690 C C . SER A 1 88 ? 8.176 -5.380 1.674 1.00 91.38 88 SER A C 1
ATOM 692 O O . SER A 1 88 ? 8.378 -4.180 1.490 1.00 91.38 88 SER A O 1
ATOM 694 N N . LEU A 1 89 ? 7.091 -5.980 1.169 1.00 93.69 89 LEU A N 1
ATOM 695 C CA . LEU A 1 89 ? 6.049 -5.255 0.432 1.00 93.69 89 LEU A CA 1
ATOM 696 C C . LEU A 1 89 ? 5.142 -4.423 1.333 1.00 93.69 89 LEU A C 1
ATOM 698 O O . LEU A 1 89 ? 4.457 -3.535 0.840 1.00 93.69 89 LEU A O 1
ATOM 702 N N . PHE A 1 90 ? 5.165 -4.638 2.647 1.00 91.88 90 PHE A N 1
ATOM 703 C CA . PHE A 1 90 ? 4.454 -3.779 3.590 1.00 91.88 90 PHE A CA 1
ATOM 704 C C . PHE A 1 90 ? 4.888 -2.306 3.494 1.00 91.88 90 PHE A C 1
ATOM 706 O O . PHE A 1 90 ? 4.081 -1.400 3.696 1.00 91.88 90 PHE A O 1
ATOM 713 N N . TYR A 1 91 ? 6.137 -2.044 3.102 1.00 94.75 91 TYR A N 1
ATOM 714 C CA . TYR A 1 91 ? 6.634 -0.682 2.906 1.00 94.75 91 TYR A CA 1
ATOM 715 C C . TYR A 1 91 ? 5.976 0.060 1.737 1.00 94.75 91 TYR A C 1
ATOM 717 O O . TYR A 1 91 ? 6.174 1.267 1.621 1.00 94.75 91 TYR A O 1
ATOM 725 N N . ILE A 1 92 ? 5.155 -0.606 0.917 1.00 96.62 92 ILE A N 1
ATOM 726 C CA . ILE A 1 92 ? 4.192 0.066 0.034 1.00 96.62 92 ILE A CA 1
ATOM 727 C C . ILE A 1 92 ? 3.237 0.908 0.885 1.00 96.62 92 ILE A C 1
ATOM 729 O O . ILE A 1 92 ? 3.205 2.116 0.710 1.00 96.62 92 ILE A O 1
ATOM 733 N N . ALA A 1 93 ? 2.562 0.332 1.887 1.00 95.44 93 ALA A N 1
ATOM 734 C CA . ALA A 1 93 ? 1.643 1.073 2.761 1.00 95.44 93 ALA A CA 1
ATOM 735 C C . ALA A 1 93 ? 2.336 2.223 3.520 1.00 95.44 93 ALA A C 1
ATOM 737 O O . ALA A 1 93 ? 1.782 3.312 3.676 1.00 95.44 93 ALA A O 1
ATOM 738 N N . VAL A 1 94 ? 3.586 2.007 3.950 1.00 94.38 94 VAL A N 1
ATOM 739 C CA . VAL A 1 94 ? 4.409 3.066 4.563 1.00 94.38 94 VAL A CA 1
ATOM 740 C C . VAL A 1 94 ? 4.712 4.177 3.551 1.00 94.38 94 VAL A C 1
ATOM 742 O O . VAL A 1 94 ? 4.629 5.349 3.897 1.00 94.38 94 VAL A O 1
ATOM 745 N N . THR A 1 95 ? 5.025 3.830 2.301 1.00 95.50 95 THR A N 1
ATOM 746 C CA . THR A 1 95 ? 5.289 4.808 1.230 1.00 95.50 95 THR A CA 1
ATOM 747 C C . THR A 1 95 ? 4.032 5.577 0.829 1.00 95.50 95 THR A C 1
ATOM 749 O O . THR A 1 95 ? 4.130 6.765 0.540 1.00 95.50 95 THR A O 1
ATOM 752 N N . GLU A 1 96 ? 2.877 4.910 0.812 1.00 94.62 96 GLU A N 1
ATOM 753 C CA . GLU A 1 96 ? 1.593 5.481 0.402 1.00 94.62 96 GLU A CA 1
ATOM 754 C C . GLU A 1 96 ? 1.051 6.507 1.399 1.00 94.62 96 GLU A C 1
ATOM 756 O O . GLU A 1 96 ? 0.556 7.547 0.985 1.00 94.62 96 GLU A O 1
ATOM 761 N N . SER A 1 97 ? 1.124 6.220 2.702 1.00 93.94 97 SER A N 1
ATOM 762 C CA . SER A 1 97 ? 0.399 7.010 3.713 1.00 93.94 97 SER A CA 1
ATOM 763 C C . SER A 1 97 ? 1.125 7.172 5.047 1.00 93.94 97 SER A C 1
ATOM 765 O O . SER A 1 97 ? 0.564 7.730 5.991 1.00 93.94 97 SER A O 1
ATOM 767 N N . LEU A 1 98 ? 2.330 6.604 5.195 1.00 93.69 98 LEU A N 1
ATOM 768 C CA . LEU A 1 98 ? 2.965 6.394 6.504 1.00 93.69 98 LEU A CA 1
ATOM 769 C C . LEU A 1 98 ? 2.012 5.712 7.508 1.00 93.69 98 LEU A C 1
ATOM 771 O O . LEU A 1 98 ? 2.045 5.995 8.705 1.00 93.69 98 LEU A O 1
ATOM 775 N N . LEU A 1 99 ? 1.161 4.812 6.999 1.00 92.31 99 LEU A N 1
ATOM 776 C CA . LEU A 1 99 ? 0.118 4.086 7.731 1.00 92.31 99 LEU A CA 1
ATOM 777 C C . LEU A 1 99 ? -0.997 4.960 8.321 1.00 92.31 99 LEU A C 1
ATOM 779 O O . LEU A 1 99 ? -1.756 4.493 9.169 1.00 92.31 99 LEU A O 1
ATOM 783 N N . ASN A 1 100 ? -1.144 6.201 7.862 1.00 91.75 100 ASN A N 1
ATOM 784 C CA . ASN A 1 100 ? -2.237 7.066 8.279 1.00 91.75 100 ASN A CA 1
ATOM 785 C C . ASN A 1 100 ? -3.568 6.601 7.658 1.00 91.75 100 ASN A C 1
ATOM 787 O O . ASN A 1 100 ? -3.835 6.774 6.469 1.00 91.75 100 ASN A O 1
ATOM 791 N N . VAL A 1 101 ? -4.457 6.055 8.490 1.00 87.94 101 VAL A N 1
ATOM 792 C CA . VAL A 1 101 ? -5.789 5.558 8.086 1.00 87.94 101 VAL A CA 1
ATOM 793 C C . VAL A 1 101 ? -6.734 6.644 7.554 1.00 87.94 101 VAL A C 1
ATOM 795 O O . VAL A 1 101 ? -7.744 6.326 6.920 1.00 87.94 101 VAL A O 1
ATOM 798 N N . ASN A 1 102 ? -6.460 7.918 7.838 1.00 86.12 102 ASN A N 1
ATOM 799 C CA . ASN A 1 102 ? -7.283 9.051 7.410 1.00 86.12 102 ASN A CA 1
ATOM 800 C C . ASN A 1 102 ? -6.722 9.777 6.188 1.00 86.12 102 ASN A C 1
ATOM 802 O O . ASN A 1 102 ? -7.336 10.745 5.744 1.00 86.12 102 ASN A O 1
ATOM 806 N N . ASP A 1 103 ? -5.597 9.311 5.654 1.00 82.56 103 ASP A N 1
ATOM 807 C CA . ASP A 1 103 ? -4.944 9.936 4.518 1.00 82.56 103 ASP A CA 1
ATOM 808 C C . ASP A 1 103 ? -5.810 9.872 3.249 1.00 82.56 103 ASP A C 1
ATOM 810 O O . ASP A 1 103 ? -6.575 8.921 3.029 1.00 82.56 103 ASP A O 1
ATOM 814 N N . TYR A 1 104 ? -5.715 10.924 2.439 1.00 87.19 104 TYR A N 1
ATOM 815 C CA . TYR A 1 104 ? -6.578 11.181 1.289 1.00 87.19 104 TYR A CA 1
ATOM 816 C C . TYR A 1 104 ? -5.777 11.809 0.153 1.00 87.19 104 TYR A C 1
ATOM 818 O O . TYR A 1 104 ? -5.125 12.833 0.341 1.00 87.19 104 TYR A O 1
ATOM 826 N N . SER A 1 105 ? -5.895 11.241 -1.047 1.00 85.75 105 SER A N 1
ATOM 827 C CA . SER A 1 105 ? -5.326 11.841 -2.254 1.00 85.75 105 SER A CA 1
ATOM 828 C C . SER A 1 105 ? -6.372 12.614 -3.053 1.00 85.75 105 SER A C 1
ATOM 830 O O . SER A 1 105 ? -7.557 12.278 -3.041 1.00 85.75 105 SER A O 1
ATOM 832 N N . SER A 1 106 ? -5.927 13.588 -3.850 1.00 78.44 106 SER A N 1
ATOM 833 C CA . SER A 1 106 ? -6.778 14.317 -4.806 1.00 78.44 106 SER A CA 1
ATOM 834 C C . SER A 1 106 ? -7.516 13.400 -5.793 1.00 78.44 106 SER A C 1
ATOM 836 O O . SER A 1 106 ? -8.583 13.749 -6.283 1.00 78.44 106 SER A O 1
ATOM 838 N N . LYS A 1 107 ? -6.994 12.189 -6.036 1.00 82.62 107 LYS A N 1
ATOM 839 C CA . LYS A 1 107 ? -7.602 11.154 -6.892 1.00 82.62 107 LYS A CA 1
ATOM 840 C C . LYS A 1 107 ? -8.600 10.257 -6.141 1.00 82.62 107 LYS A C 1
ATOM 842 O O . LYS A 1 107 ? -9.040 9.234 -6.664 1.00 82.62 107 LYS A O 1
ATOM 847 N N . GLY A 1 108 ? -8.934 10.594 -4.896 1.00 87.31 108 GLY A N 1
ATOM 848 C CA . GLY A 1 108 ? -9.910 9.879 -4.078 1.00 87.31 108 GLY A CA 1
ATOM 849 C C . GLY A 1 108 ? -9.394 8.597 -3.423 1.00 87.31 108 GLY A C 1
ATOM 850 O O . GLY A 1 108 ? -10.208 7.823 -2.897 1.00 87.31 108 GLY A O 1
ATOM 851 N N . ALA A 1 109 ? -8.080 8.352 -3.451 1.00 91.69 109 ALA A N 1
ATOM 852 C CA . ALA A 1 109 ? -7.459 7.245 -2.731 1.00 91.69 109 ALA A CA 1
ATOM 853 C C . ALA A 1 109 ? -7.558 7.461 -1.213 1.00 91.69 109 ALA A C 1
ATOM 855 O O . ALA A 1 109 ? -7.567 8.604 -0.752 1.00 91.69 109 ALA A O 1
ATOM 856 N N . ARG A 1 110 ? -7.734 6.374 -0.446 1.00 94.25 110 ARG A N 1
ATOM 857 C CA . ARG A 1 110 ? -7.934 6.442 1.012 1.00 94.25 110 ARG A CA 1
ATOM 858 C C . ARG A 1 110 ? -7.280 5.295 1.768 1.00 94.25 110 ARG A C 1
ATOM 860 O O . ARG A 1 110 ? -7.206 4.173 1.261 1.00 94.25 110 ARG A O 1
ATOM 867 N N . GLY A 1 111 ? -6.960 5.578 3.030 1.00 94.56 111 GLY A N 1
ATOM 868 C CA . GLY A 1 111 ? -6.494 4.601 4.010 1.00 94.56 111 GLY A CA 1
ATOM 869 C C . GLY A 1 111 ? -5.036 4.204 3.810 1.00 94.56 111 GLY A C 1
ATOM 870 O O . GLY A 1 111 ? -4.349 4.732 2.941 1.00 94.56 111 GLY A O 1
ATOM 871 N N . ILE A 1 112 ? -4.568 3.236 4.602 1.00 95.44 112 ILE A N 1
ATOM 872 C CA . ILE A 1 112 ? -3.126 2.961 4.711 1.00 95.44 112 ILE A CA 1
ATOM 873 C C . ILE A 1 112 ? -2.484 2.474 3.404 1.00 95.44 112 ILE A C 1
ATOM 875 O O . ILE A 1 112 ? -1.294 2.664 3.178 1.00 95.44 112 ILE A O 1
ATOM 879 N N . TRP A 1 113 ? -3.291 1.861 2.538 1.00 96.62 113 TRP A N 1
ATOM 880 C CA . TRP A 1 113 ? -2.888 1.347 1.231 1.00 96.62 113 TRP A CA 1
ATOM 881 C C . TRP A 1 113 ? -3.232 2.300 0.077 1.00 96.62 113 TRP A C 1
ATOM 883 O O . TRP A 1 113 ? -2.981 1.954 -1.072 1.00 96.62 113 TRP A O 1
ATOM 893 N N . GLN A 1 114 ? -3.828 3.468 0.352 1.00 95.88 114 GLN A N 1
ATOM 894 C CA . GLN A 1 114 ? -4.254 4.437 -0.667 1.00 95.88 114 GLN A CA 1
ATOM 895 C C . GLN A 1 114 ? -5.051 3.784 -1.814 1.00 95.88 114 GLN A C 1
ATOM 897 O O . GLN A 1 114 ? -4.810 3.998 -3.002 1.00 95.88 114 GLN A O 1
ATOM 902 N N . PHE A 1 115 ? -6.063 2.982 -1.473 1.00 93.69 115 PHE A N 1
ATOM 903 C CA . PHE A 1 115 ? -6.915 2.385 -2.499 1.00 93.69 115 PHE A CA 1
ATOM 904 C C . PHE A 1 115 ? -7.847 3.424 -3.131 1.00 93.69 115 PHE A C 1
ATOM 906 O O . PHE A 1 115 ? -8.638 4.081 -2.442 1.00 93.69 115 PHE A O 1
ATOM 913 N N . ILE A 1 116 ? -7.845 3.503 -4.462 1.00 91.38 116 ILE A N 1
ATOM 914 C CA . ILE A 1 116 ? -8.905 4.197 -5.204 1.00 91.38 116 ILE A CA 1
ATOM 915 C C . ILE A 1 116 ? -10.239 3.427 -5.096 1.00 91.38 116 ILE A C 1
ATOM 917 O O . ILE A 1 116 ? -10.230 2.198 -4.953 1.00 91.38 116 ILE A O 1
ATOM 921 N N . PRO A 1 117 ? -11.403 4.106 -5.161 1.00 89.69 117 PRO A N 1
ATOM 922 C CA . PRO A 1 117 ? -12.699 3.471 -4.906 1.00 89.69 117 PRO A CA 1
ATOM 923 C C . PRO A 1 117 ? -13.033 2.294 -5.833 1.00 89.69 117 PRO A C 1
ATOM 925 O O . PRO A 1 117 ? -13.611 1.308 -5.380 1.00 89.69 117 PRO A O 1
ATOM 928 N N . SER A 1 118 ? -12.688 2.391 -7.120 1.00 88.00 118 SER A N 1
ATOM 929 C CA . SER A 1 118 ? -12.948 1.343 -8.116 1.00 88.00 118 SER A CA 1
ATOM 930 C C . SER A 1 118 ? -12.181 0.062 -7.793 1.00 88.00 118 SER A C 1
ATOM 932 O O . SER A 1 118 ? -12.791 -0.993 -7.646 1.00 88.00 118 SER A O 1
ATOM 934 N N . THR A 1 119 ? -10.866 0.161 -7.584 1.00 87.25 119 THR A N 1
ATOM 935 C CA . THR A 1 119 ? -10.018 -0.977 -7.200 1.00 87.25 119 THR A CA 1
ATOM 936 C C . THR A 1 119 ? -10.481 -1.593 -5.885 1.00 87.25 119 THR A C 1
ATOM 938 O O . THR A 1 119 ? -10.632 -2.806 -5.799 1.00 87.25 119 THR A O 1
ATOM 941 N N . ALA A 1 120 ? -10.782 -0.773 -4.876 1.00 90.88 120 ALA A N 1
ATOM 942 C CA . ALA A 1 120 ? -11.287 -1.263 -3.598 1.00 90.88 120 ALA A CA 1
ATOM 943 C C . ALA A 1 120 ? -12.545 -2.134 -3.762 1.00 90.88 120 ALA A C 1
ATOM 945 O O . ALA A 1 120 ? -12.587 -3.250 -3.242 1.00 90.88 120 ALA A O 1
ATOM 946 N N . ARG A 1 121 ? -13.536 -1.661 -4.531 1.00 88.81 121 ARG A N 1
ATOM 947 C CA . ARG A 1 121 ? -14.769 -2.416 -4.804 1.00 88.81 121 ARG A CA 1
ATOM 948 C C . ARG A 1 121 ? -14.508 -3.693 -5.598 1.00 88.81 121 ARG A C 1
ATOM 950 O O . ARG A 1 121 ? -15.026 -4.738 -5.216 1.00 88.81 121 ARG A O 1
ATOM 957 N N . ASN A 1 122 ? -13.658 -3.636 -6.625 1.00 88.00 122 ASN A N 1
ATOM 958 C CA . ASN A 1 122 ? -13.302 -4.805 -7.440 1.00 88.00 122 ASN A CA 1
ATOM 959 C C . ASN A 1 122 ? -12.676 -5.935 -6.609 1.00 88.00 122 ASN A C 1
ATOM 961 O O . ASN A 1 122 ? -12.848 -7.108 -6.928 1.00 88.00 122 ASN A O 1
ATOM 965 N N . TYR A 1 123 ? -11.979 -5.594 -5.523 1.00 87.12 123 TYR A N 1
ATOM 966 C CA . TYR A 1 123 ? -11.384 -6.569 -4.608 1.00 87.12 123 TYR A CA 1
ATOM 967 C C . TYR A 1 123 ? -12.228 -6.845 -3.351 1.00 87.12 123 TYR A C 1
ATOM 969 O O . TYR A 1 123 ? -11.767 -7.541 -2.444 1.00 87.12 123 TYR A O 1
ATOM 977 N N . GLY A 1 124 ? -13.476 -6.371 -3.316 1.00 87.31 124 GLY A N 1
ATOM 978 C CA . GLY A 1 124 ? -14.465 -6.738 -2.303 1.00 87.31 124 GLY A CA 1
ATOM 979 C C . GLY A 1 124 ? -14.491 -5.857 -1.054 1.00 87.31 124 GLY A C 1
ATOM 980 O O . GLY A 1 124 ? -15.151 -6.226 -0.084 1.00 87.31 124 GLY A O 1
ATOM 981 N N . LEU A 1 125 ? -13.816 -4.702 -1.051 1.00 90.81 125 LEU A N 1
ATOM 982 C CA . LEU A 1 125 ? -13.979 -3.720 0.024 1.00 90.81 125 LEU A CA 1
ATOM 983 C C . LEU A 1 125 ? -15.320 -3.002 -0.123 1.00 90.81 125 LEU A C 1
ATOM 985 O O . LEU A 1 125 ? -15.640 -2.428 -1.168 1.00 90.81 125 LEU A O 1
ATOM 989 N N . ARG A 1 126 ? -16.091 -2.981 0.963 1.00 91.38 126 ARG A N 1
ATOM 990 C CA . ARG A 1 126 ? -17.356 -2.253 1.032 1.00 91.38 126 ARG A CA 1
ATOM 991 C C . ARG A 1 126 ? -17.108 -0.756 1.187 1.00 91.38 126 ARG A C 1
ATOM 993 O O . ARG A 1 126 ? -16.420 -0.308 2.104 1.00 91.38 126 ARG A O 1
ATOM 1000 N N . ILE A 1 127 ? -17.734 0.021 0.310 1.00 92.12 127 ILE A N 1
ATOM 1001 C CA . ILE A 1 127 ? -17.767 1.482 0.377 1.00 92.12 127 ILE A CA 1
ATOM 1002 C C . ILE A 1 127 ? -19.220 1.907 0.200 1.00 92.12 127 ILE A C 1
ATOM 1004 O O . ILE A 1 127 ? -19.753 1.848 -0.904 1.00 92.12 127 ILE A O 1
ATOM 1008 N N . ASP A 1 128 ? -19.863 2.318 1.286 1.00 87.12 128 ASP A N 1
ATOM 1009 C CA . ASP A 1 128 ? -21.250 2.774 1.293 1.00 87.12 128 ASP A CA 1
ATOM 1010 C C . ASP A 1 128 ? -21.444 3.960 2.253 1.00 87.12 128 ASP A C 1
ATOM 1012 O O . ASP A 1 128 ? -20.493 4.648 2.637 1.00 87.12 128 ASP A O 1
ATOM 1016 N N . ARG A 1 129 ? -22.695 4.271 2.602 1.00 86.75 129 ARG A N 1
ATOM 1017 C CA . ARG A 1 129 ? -23.030 5.405 3.475 1.00 86.75 129 ARG A CA 1
ATOM 1018 C C . ARG A 1 129 ? -22.653 5.200 4.947 1.00 86.75 129 ARG A C 1
ATOM 1020 O O . ARG A 1 129 ? -22.639 6.182 5.687 1.00 86.75 129 ARG A O 1
ATOM 1027 N N . TYR A 1 130 ? -22.399 3.965 5.385 1.00 85.69 130 TYR A N 1
ATOM 1028 C CA . TYR A 1 130 ? -22.038 3.632 6.766 1.00 85.69 130 TYR A CA 1
ATOM 1029 C C . TYR A 1 130 ? -20.554 3.313 6.910 1.00 85.69 130 TYR A C 1
ATOM 1031 O O . TYR A 1 130 ? -19.962 3.697 7.918 1.00 85.69 130 TYR A O 1
ATOM 1039 N N . ILE A 1 131 ? -19.961 2.624 5.933 1.00 92.50 131 ILE A N 1
ATOM 1040 C CA . ILE A 1 131 ? -18.588 2.125 6.017 1.00 92.50 131 ILE A CA 1
ATOM 1041 C C . ILE A 1 131 ? -17.772 2.473 4.769 1.00 92.50 131 ILE A C 1
ATOM 1043 O O . ILE A 1 131 ? -18.265 2.398 3.649 1.00 92.50 131 ILE A O 1
ATOM 1047 N N . ASP A 1 132 ? -16.498 2.808 4.981 1.00 96.50 132 ASP A N 1
ATOM 1048 C CA . ASP A 1 132 ? -15.447 2.807 3.961 1.00 96.50 132 ASP A CA 1
ATOM 1049 C C . ASP A 1 132 ? -14.311 1.867 4.403 1.00 96.50 132 ASP A C 1
ATOM 1051 O O . ASP A 1 132 ? -13.433 2.246 5.182 1.00 96.50 132 ASP A O 1
ATOM 1055 N N . GLU A 1 133 ? -14.337 0.616 3.932 1.00 96.38 133 GLU A N 1
ATOM 1056 C CA . GLU A 1 133 ? -13.386 -0.428 4.349 1.00 96.38 133 GLU A CA 1
ATOM 1057 C C . GLU A 1 133 ? -11.965 -0.209 3.828 1.00 96.38 133 GLU A C 1
ATOM 1059 O O . GLU A 1 133 ? -11.043 -0.892 4.268 1.00 96.38 133 GLU A O 1
ATOM 1064 N N . ARG A 1 134 ? -11.737 0.787 2.965 1.00 97.19 134 ARG A N 1
ATOM 1065 C CA . ARG A 1 134 ? -10.372 1.216 2.626 1.00 97.19 134 ARG A CA 1
ATOM 1066 C C . ARG A 1 134 ? -9.629 1.758 3.841 1.00 97.19 134 ARG A C 1
ATOM 1068 O O . ARG A 1 134 ? -8.410 1.664 3.904 1.00 97.19 134 ARG A O 1
ATOM 1075 N N . LYS A 1 135 ? -10.369 2.294 4.815 1.00 96.19 135 LYS A N 1
ATOM 1076 C CA . LYS A 1 135 ? -9.830 2.776 6.089 1.00 96.19 135 LYS A CA 1
ATOM 1077 C C . LYS A 1 135 ? -9.756 1.681 7.157 1.00 96.19 135 LYS A C 1
ATOM 1079 O O . LYS A 1 135 ? -9.195 1.932 8.214 1.00 96.19 135 LYS A O 1
ATOM 1084 N N . ASP A 1 136 ? -10.314 0.492 6.919 1.00 96.12 136 ASP A N 1
ATOM 1085 C CA . ASP A 1 136 ? -10.176 -0.642 7.839 1.00 96.12 136 ASP A CA 1
ATOM 1086 C C . ASP A 1 136 ? -8.774 -1.246 7.660 1.00 96.12 136 ASP A C 1
ATOM 1088 O O . ASP A 1 136 ? -8.489 -1.791 6.588 1.00 96.12 136 ASP A O 1
ATOM 1092 N N . PRO A 1 137 ? -7.879 -1.165 8.658 1.00 94.31 137 PRO A N 1
ATOM 1093 C CA . PRO A 1 137 ? -6.483 -1.548 8.474 1.00 94.31 137 PRO A CA 1
ATOM 1094 C C . PRO A 1 137 ? -6.313 -3.044 8.190 1.00 94.31 137 PRO A C 1
ATOM 1096 O O . PRO A 1 137 ? -5.478 -3.419 7.370 1.00 94.31 137 PRO A O 1
ATOM 1099 N N . VAL A 1 138 ? -7.136 -3.909 8.787 1.00 94.25 138 VAL A N 1
ATOM 1100 C CA . VAL A 1 138 ? -7.047 -5.361 8.583 1.00 94.25 138 VAL A CA 1
ATOM 1101 C C . VAL A 1 138 ? -7.621 -5.743 7.222 1.00 94.25 138 VAL A C 1
ATOM 1103 O O . VAL A 1 138 ? -6.963 -6.428 6.439 1.00 94.25 138 VAL A O 1
ATOM 1106 N N . LYS A 1 139 ? -8.840 -5.285 6.902 1.00 94.88 139 LYS A N 1
ATOM 1107 C CA . LYS A 1 139 ? -9.494 -5.645 5.632 1.00 94.88 139 LYS A CA 1
ATOM 1108 C C . LYS A 1 139 ? -8.747 -5.090 4.426 1.00 94.88 139 LYS A C 1
ATOM 1110 O O . LYS A 1 139 ? -8.528 -5.829 3.467 1.00 94.88 139 LYS A O 1
ATOM 1115 N N . SER A 1 140 ? -8.320 -3.827 4.484 1.00 96.56 140 SER A N 1
ATOM 1116 C CA . SER A 1 140 ? -7.538 -3.220 3.403 1.00 96.56 140 SER A CA 1
ATOM 1117 C C . SER A 1 140 ? -6.193 -3.925 3.211 1.00 96.56 140 SER A C 1
ATOM 1119 O O . SER A 1 140 ? -5.818 -4.173 2.072 1.00 96.56 140 SER A O 1
ATOM 1121 N N . THR A 1 141 ? -5.522 -4.358 4.285 1.00 95.56 141 THR A N 1
ATOM 1122 C CA . THR A 1 141 ? -4.273 -5.139 4.193 1.00 95.56 141 THR A CA 1
ATOM 1123 C C . THR A 1 141 ? -4.473 -6.501 3.542 1.00 95.56 141 THR A C 1
ATOM 1125 O O . THR A 1 141 ? -3.728 -6.858 2.631 1.00 95.56 141 THR A O 1
ATOM 1128 N N . ARG A 1 142 ? -5.521 -7.241 3.920 1.00 94.00 142 ARG A N 1
ATOM 1129 C CA . ARG A 1 142 ? -5.866 -8.513 3.260 1.00 94.00 142 ARG A CA 1
ATOM 1130 C C . ARG A 1 142 ? -6.107 -8.330 1.763 1.00 94.00 142 ARG A C 1
ATOM 1132 O O . ARG A 1 142 ? -5.613 -9.109 0.948 1.00 94.00 142 ARG A O 1
ATOM 1139 N N . VAL A 1 143 ? -6.847 -7.283 1.400 1.00 94.88 143 VAL A N 1
ATOM 1140 C CA . VAL A 1 143 ? -7.124 -6.946 -0.000 1.00 94.88 143 VAL A CA 1
ATOM 1141 C C . VAL A 1 143 ? -5.857 -6.516 -0.740 1.00 94.88 143 VAL A C 1
ATOM 1143 O O . VAL A 1 143 ? -5.640 -6.968 -1.863 1.00 94.88 143 VAL A O 1
ATOM 1146 N N . ALA A 1 144 ? -4.975 -5.742 -0.107 1.00 96.31 144 ALA A N 1
ATOM 1147 C CA . ALA A 1 144 ? -3.671 -5.400 -0.663 1.00 96.31 144 ALA A CA 1
ATOM 1148 C C . ALA A 1 144 ? -2.828 -6.637 -0.951 1.00 96.31 144 ALA A C 1
ATOM 1150 O O . ALA A 1 144 ? -2.334 -6.776 -2.063 1.00 96.31 144 ALA A O 1
ATOM 1151 N N . PHE A 1 145 ? -2.730 -7.595 -0.033 1.00 95.12 145 PHE A N 1
ATOM 1152 C CA . PHE A 1 145 ? -1.974 -8.825 -0.286 1.00 95.12 145 PHE A CA 1
ATOM 1153 C C . PHE A 1 145 ? -2.574 -9.693 -1.388 1.00 95.12 145 PHE A C 1
ATOM 1155 O O . PHE A 1 145 ? -1.827 -10.261 -2.191 1.00 95.12 145 PHE A O 1
ATOM 1162 N N . LYS A 1 146 ? -3.908 -9.750 -1.486 1.00 94.12 146 LYS A N 1
ATOM 1163 C CA . LYS A 1 146 ? -4.590 -10.392 -2.617 1.00 94.12 146 LYS A CA 1
ATOM 1164 C C . LYS A 1 146 ? -4.224 -9.707 -3.936 1.00 94.12 146 LYS A C 1
ATOM 1166 O O . LYS A 1 146 ? -3.878 -10.392 -4.897 1.00 94.12 146 LYS A O 1
ATOM 1171 N N . TYR A 1 147 ? -4.248 -8.376 -3.972 1.00 95.44 147 TYR A N 1
ATOM 1172 C CA . TYR A 1 147 ? -3.897 -7.604 -5.161 1.00 95.44 147 TYR A CA 1
ATOM 1173 C C . TYR A 1 147 ? -2.417 -7.753 -5.546 1.00 95.44 147 TYR A C 1
ATOM 1175 O O . TYR A 1 147 ? -2.105 -8.038 -6.700 1.00 95.44 147 TYR A O 1
ATOM 1183 N N . LEU A 1 148 ? -1.499 -7.663 -4.582 1.00 96.56 148 LEU A N 1
ATOM 1184 C CA . LEU A 1 148 ? -0.062 -7.855 -4.802 1.00 96.56 148 LEU A CA 1
ATOM 1185 C C . LEU A 1 148 ? 0.248 -9.267 -5.316 1.00 96.56 148 LEU A C 1
ATOM 1187 O O . LEU A 1 148 ? 1.085 -9.431 -6.198 1.00 96.56 148 LEU A O 1
ATOM 1191 N N . SER A 1 149 ? -0.465 -10.278 -4.819 1.00 95.81 149 SER A N 1
ATOM 1192 C CA . SER A 1 149 ? -0.347 -11.658 -5.296 1.00 95.81 149 SER A CA 1
ATOM 1193 C C . SER A 1 149 ? -0.866 -11.825 -6.726 1.00 95.81 149 SER A C 1
ATOM 1195 O O . SER A 1 149 ? -0.247 -12.533 -7.517 1.00 95.81 149 SER A O 1
ATOM 1197 N N . TYR A 1 150 ? -1.965 -11.156 -7.090 1.00 95.44 150 TYR A N 1
ATOM 1198 C CA . TYR A 1 150 ? -2.432 -11.091 -8.479 1.00 95.44 150 TYR A CA 1
ATOM 1199 C C . TYR A 1 150 ? -1.372 -10.464 -9.396 1.00 95.44 150 TYR A C 1
ATOM 1201 O O . TYR A 1 150 ? -0.986 -11.071 -10.394 1.00 95.44 150 TYR A O 1
ATOM 1209 N N . LEU A 1 151 ? -0.834 -9.300 -9.020 1.00 96.94 151 LEU A N 1
ATOM 1210 C CA . LEU A 1 151 ? 0.215 -8.629 -9.788 1.00 96.94 151 LEU A CA 1
ATOM 1211 C C . LEU A 1 151 ? 1.471 -9.499 -9.914 1.00 96.94 151 LEU A C 1
ATOM 1213 O O . LEU A 1 151 ? 2.107 -9.506 -10.964 1.00 96.94 151 LEU A O 1
ATOM 1217 N N . HIS A 1 152 ? 1.827 -10.253 -8.872 1.00 97.69 152 HIS A N 1
ATOM 1218 C CA . HIS A 1 152 ? 2.974 -11.154 -8.920 1.00 97.69 152 HIS A CA 1
ATOM 1219 C C . HIS A 1 152 ? 2.754 -12.318 -9.882 1.00 97.69 152 HIS A C 1
ATOM 1221 O O . HIS A 1 152 ? 3.648 -12.629 -10.660 1.00 97.69 152 HIS A O 1
ATOM 1227 N N . LYS A 1 153 ? 1.558 -12.920 -9.895 1.00 96.56 153 LYS A N 1
ATOM 1228 C CA . LYS A 1 153 ? 1.203 -13.944 -10.892 1.00 96.56 153 LYS A CA 1
ATOM 1229 C C . LYS A 1 153 ? 1.296 -13.403 -12.321 1.00 96.56 153 LYS A C 1
ATOM 1231 O O . LYS A 1 153 ? 1.718 -14.125 -13.213 1.00 96.56 153 LYS A O 1
ATOM 1236 N N . LEU A 1 154 ? 0.929 -12.137 -12.519 1.00 96.12 154 LEU A N 1
ATOM 1237 C CA . LEU A 1 154 ? 0.962 -11.476 -13.821 1.00 96.12 154 LEU A CA 1
ATOM 1238 C C . LEU A 1 154 ? 2.383 -11.108 -14.282 1.00 96.12 154 LEU A C 1
ATOM 1240 O O . LEU A 1 154 ? 2.692 -11.224 -15.463 1.00 96.12 154 LEU A O 1
ATOM 1244 N N . LEU A 1 155 ? 3.229 -10.618 -13.369 1.00 96.81 155 LEU A N 1
ATOM 1245 C CA . LEU A 1 155 ? 4.511 -9.979 -13.704 1.00 96.81 155 LEU A CA 1
ATOM 1246 C C . LEU A 1 155 ? 5.744 -10.821 -13.343 1.00 96.81 155 LEU A C 1
ATOM 1248 O O . LEU A 1 155 ? 6.838 -10.539 -13.827 1.00 96.81 155 LEU A O 1
ATOM 1252 N N . GLY A 1 156 ? 5.592 -11.816 -12.469 1.00 95.81 156 GLY A N 1
ATOM 1253 C CA . GLY A 1 156 ? 6.621 -12.782 -12.068 1.00 95.81 156 GLY A CA 1
ATOM 1254 C C . GLY A 1 156 ? 7.758 -12.254 -11.185 1.00 95.81 156 GLY A C 1
ATOM 1255 O O . GLY A 1 156 ? 8.646 -13.028 -10.833 1.00 95.81 156 GLY A O 1
ATOM 1256 N N . LYS A 1 157 ? 7.788 -10.952 -10.863 1.00 97.44 157 LYS A N 1
ATOM 1257 C CA . LYS A 1 157 ? 8.845 -10.321 -10.051 1.00 97.44 157 LYS A CA 1
ATOM 1258 C C . LYS A 1 157 ? 8.276 -9.288 -9.089 1.00 97.44 157 LYS A C 1
ATOM 1260 O O . LYS A 1 157 ? 7.525 -8.404 -9.507 1.00 97.44 157 LYS A O 1
ATOM 1265 N N . TRP A 1 158 ? 8.682 -9.322 -7.821 1.00 98.00 158 TRP A N 1
ATOM 1266 C CA . TRP A 1 158 ? 8.134 -8.421 -6.798 1.00 98.00 158 TRP A CA 1
ATOM 1267 C C . TRP A 1 158 ? 8.463 -6.939 -7.024 1.00 98.00 158 TRP A C 1
ATOM 1269 O O . TRP A 1 158 ? 7.609 -6.083 -6.796 1.00 98.00 158 TRP A O 1
ATOM 1279 N N . TYR A 1 159 ? 9.639 -6.595 -7.555 1.00 98.19 159 TYR A N 1
ATOM 1280 C CA . TYR A 1 159 ? 9.926 -5.197 -7.907 1.00 98.19 159 TYR A CA 1
ATOM 1281 C C . TYR A 1 159 ? 9.014 -4.660 -9.025 1.00 98.19 159 TYR A C 1
ATOM 1283 O O . TYR A 1 159 ? 8.700 -3.469 -9.036 1.00 98.19 159 TYR A O 1
ATOM 1291 N N . LEU A 1 160 ? 8.550 -5.518 -9.946 1.00 98.50 160 LEU A N 1
ATOM 1292 C CA . LEU A 1 160 ? 7.562 -5.137 -10.963 1.00 98.50 160 LEU A CA 1
ATOM 1293 C C . LEU A 1 160 ? 6.190 -4.905 -10.329 1.00 98.50 160 LEU A C 1
ATOM 1295 O O . LEU A 1 160 ? 5.505 -3.960 -10.712 1.00 98.50 160 LEU A O 1
ATOM 1299 N N . VAL A 1 161 ? 5.826 -5.710 -9.326 1.00 98.44 161 VAL A N 1
ATOM 1300 C CA . VAL A 1 161 ? 4.600 -5.530 -8.534 1.00 98.44 161 VAL A CA 1
ATOM 1301 C C . VAL A 1 161 ? 4.582 -4.169 -7.845 1.00 98.44 161 VAL A C 1
ATOM 1303 O O . VAL A 1 161 ? 3.588 -3.458 -7.954 1.00 98.44 161 VAL A O 1
ATOM 1306 N N . ILE A 1 162 ? 5.683 -3.765 -7.201 1.00 98.50 162 ILE A N 1
ATOM 1307 C CA . ILE A 1 162 ? 5.796 -2.442 -6.563 1.00 98.50 162 ILE A CA 1
ATOM 1308 C C . ILE A 1 162 ? 5.547 -1.322 -7.586 1.00 98.50 162 ILE A C 1
ATOM 1310 O O . ILE A 1 162 ? 4.814 -0.374 -7.315 1.00 98.50 162 ILE A O 1
ATOM 1314 N N . MET A 1 163 ? 6.131 -1.428 -8.782 1.00 98.50 163 MET A N 1
ATOM 1315 C CA . MET A 1 163 ? 5.938 -0.424 -9.833 1.00 98.50 163 MET A CA 1
ATOM 1316 C C . MET A 1 163 ? 4.510 -0.432 -10.389 1.00 98.50 163 MET A C 1
ATOM 1318 O O . MET A 1 163 ? 3.957 0.633 -10.663 1.00 98.50 163 MET A O 1
ATOM 1322 N N . ALA A 1 164 ? 3.897 -1.609 -10.530 1.00 97.81 164 ALA A N 1
ATOM 1323 C CA . ALA A 1 164 ? 2.529 -1.754 -11.019 1.00 97.81 164 ALA A CA 1
ATOM 1324 C C . ALA A 1 164 ? 1.499 -1.265 -9.996 1.00 97.81 164 ALA A C 1
ATOM 1326 O O . ALA A 1 164 ? 0.465 -0.739 -10.393 1.00 97.81 164 ALA A O 1
ATOM 1327 N N . TYR A 1 165 ? 1.799 -1.359 -8.700 1.00 96.56 165 TYR A N 1
ATOM 1328 C CA . TYR A 1 165 ? 0.963 -0.788 -7.649 1.00 96.56 165 TYR A CA 1
ATOM 1329 C C . TYR A 1 165 ? 0.784 0.729 -7.827 1.00 96.56 165 TYR A C 1
ATOM 1331 O O . TYR A 1 165 ? -0.334 1.228 -7.750 1.00 96.56 165 TYR A O 1
ATOM 1339 N N . ASN A 1 166 ? 1.869 1.447 -8.143 1.00 96.38 166 ASN A N 1
ATOM 1340 C CA . ASN A 1 166 ? 1.839 2.894 -8.379 1.00 96.38 166 ASN A CA 1
ATOM 1341 C C . ASN A 1 166 ? 1.306 3.271 -9.776 1.00 96.38 166 ASN A C 1
ATOM 1343 O O . ASN A 1 166 ? 0.528 4.211 -9.908 1.00 96.38 166 ASN A O 1
ATOM 1347 N N . ALA A 1 167 ? 1.735 2.568 -10.828 1.00 94.81 167 ALA A N 1
ATOM 1348 C CA . ALA A 1 167 ? 1.505 2.994 -12.214 1.00 94.81 167 ALA A CA 1
ATOM 1349 C C . ALA A 1 167 ? 0.356 2.270 -12.938 1.00 94.81 167 ALA A C 1
ATOM 1351 O O . ALA A 1 167 ? -0.020 2.672 -14.042 1.00 94.81 167 ALA A O 1
ATOM 1352 N N . GLY A 1 168 ? -0.153 1.182 -12.359 1.00 93.94 168 GLY A N 1
ATOM 1353 C CA . GLY A 1 168 ? -1.001 0.198 -13.027 1.00 93.94 168 GLY A CA 1
ATOM 1354 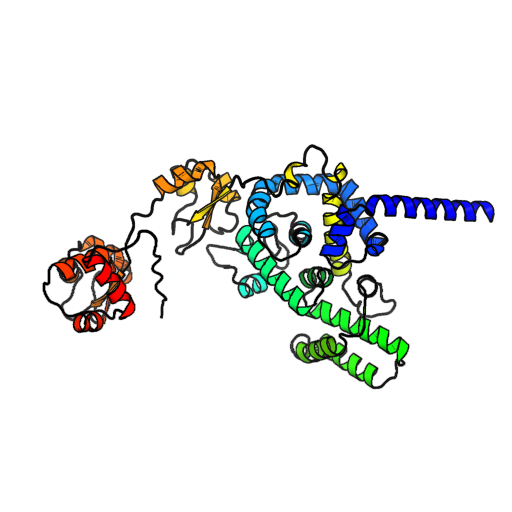C C . GLY A 1 168 ? -0.202 -0.833 -13.833 1.00 93.94 168 GLY A C 1
ATOM 1355 O O . GLY A 1 168 ? 0.840 -0.541 -14.431 1.00 93.94 168 GLY A O 1
ATOM 1356 N N . GLU A 1 169 ? -0.717 -2.058 -13.896 1.00 94.94 169 GLU A N 1
ATOM 1357 C CA . GLU A 1 169 ? -0.096 -3.201 -14.563 1.00 94.94 169 GLU A CA 1
ATOM 1358 C C . GLU A 1 169 ? 0.107 -2.969 -16.061 1.00 94.94 169 GLU A C 1
ATOM 1360 O O . GLU A 1 169 ? 1.184 -3.246 -16.584 1.00 94.94 169 GLU A O 1
ATOM 1365 N N . GLY A 1 170 ? -0.867 -2.369 -16.751 1.00 95.25 170 GLY A N 1
ATOM 1366 C CA . GLY A 1 170 ? -0.757 -2.115 -18.187 1.00 95.25 170 GLY A CA 1
ATOM 1367 C C . GLY A 1 170 ? 0.334 -1.103 -18.530 1.00 95.25 170 GLY A C 1
ATOM 1368 O O . GLY A 1 170 ? 0.981 -1.208 -19.572 1.00 95.25 170 GLY A O 1
ATOM 1369 N N . ARG A 1 171 ? 0.589 -0.132 -17.642 1.00 95.19 171 ARG A N 1
ATOM 1370 C CA . ARG A 1 171 ? 1.684 0.832 -17.811 1.00 95.19 171 ARG A CA 1
ATOM 1371 C C . ARG A 1 171 ? 3.042 0.153 -17.654 1.00 95.19 171 ARG A C 1
ATOM 1373 O O . ARG A 1 171 ? 3.949 0.443 -18.429 1.00 95.19 171 ARG A O 1
ATOM 1380 N N . VAL A 1 172 ? 3.170 -0.746 -16.680 1.00 97.94 172 VAL A N 1
ATOM 1381 C CA . VAL A 1 172 ? 4.404 -1.508 -16.446 1.00 97.94 172 VAL A CA 1
ATOM 1382 C C . VAL A 1 172 ? 4.654 -2.514 -17.567 1.00 97.94 172 VAL A C 1
ATOM 1384 O O . VAL A 1 172 ? 5.770 -2.573 -18.077 1.00 97.94 172 VAL A O 1
ATOM 1387 N N . ILE A 1 173 ? 3.626 -3.243 -18.009 1.00 98.06 173 ILE A N 1
ATOM 1388 C CA . ILE A 1 173 ? 3.709 -4.186 -19.133 1.00 98.06 173 ILE A CA 1
ATOM 1389 C C . ILE A 1 173 ? 4.171 -3.469 -20.405 1.00 98.06 173 ILE A C 1
ATOM 1391 O O . ILE A 1 173 ? 5.108 -3.931 -21.054 1.00 98.06 173 ILE A O 1
ATOM 1395 N N . GLU A 1 174 ? 3.587 -2.314 -20.739 1.00 97.31 174 GLU A N 1
ATOM 1396 C CA . GLU A 1 174 ? 4.020 -1.523 -21.899 1.00 97.31 174 GLU A CA 1
ATOM 1397 C C . GLU A 1 174 ? 5.483 -1.074 -21.783 1.00 97.31 174 GLU A C 1
ATOM 1399 O O . GLU A 1 174 ? 6.242 -1.215 -22.744 1.00 97.31 174 GLU A O 1
ATOM 1404 N N . GLY A 1 175 ? 5.908 -0.598 -20.608 1.00 97.56 175 GLY A N 1
ATOM 1405 C CA . GLY A 1 175 ? 7.301 -0.223 -20.357 1.00 97.56 175 GLY A CA 1
ATOM 1406 C C . GLY A 1 175 ? 8.272 -1.396 -20.533 1.00 97.56 175 GLY A C 1
ATOM 1407 O O . GLY A 1 175 ? 9.317 -1.242 -21.167 1.00 97.56 175 GLY A O 1
ATOM 1408 N N . ILE A 1 176 ? 7.902 -2.583 -20.041 1.00 98.25 176 ILE A N 1
ATOM 1409 C CA . ILE A 1 176 ? 8.671 -3.824 -20.210 1.00 98.25 176 ILE A CA 1
ATOM 1410 C C . ILE A 1 176 ? 8.772 -4.209 -21.684 1.00 98.25 176 ILE A C 1
ATOM 1412 O O . ILE A 1 176 ? 9.871 -4.477 -22.169 1.00 98.25 176 ILE A O 1
ATOM 1416 N N . VAL A 1 177 ? 7.646 -4.235 -22.400 1.00 98.19 177 VAL A N 1
ATOM 1417 C CA . VAL A 1 177 ? 7.610 -4.588 -23.824 1.00 98.19 177 VAL A CA 1
ATOM 1418 C C . VAL A 1 177 ? 8.507 -3.647 -24.618 1.00 98.19 177 VAL A C 1
ATOM 1420 O O . VAL A 1 177 ? 9.337 -4.117 -25.390 1.00 98.19 177 VAL A O 1
ATOM 1423 N N . ARG A 1 178 ? 8.429 -2.335 -24.378 1.00 97.44 178 ARG A N 1
ATOM 1424 C CA . ARG A 1 178 ? 9.295 -1.358 -25.050 1.00 97.44 178 ARG A CA 1
ATOM 1425 C C . ARG A 1 178 ? 10.774 -1.584 -24.769 1.00 97.44 178 ARG A C 1
ATOM 1427 O O . ARG A 1 178 ? 11.555 -1.631 -25.713 1.00 97.44 178 ARG A O 1
ATOM 1434 N N . ALA A 1 179 ? 11.156 -1.791 -23.509 1.00 97.44 179 ALA A N 1
ATOM 1435 C CA . ALA A 1 179 ? 12.544 -2.080 -23.154 1.00 97.44 179 ALA A CA 1
ATOM 1436 C C . ALA A 1 179 ? 13.063 -3.358 -23.841 1.00 97.44 179 ALA A C 1
ATOM 1438 O O . ALA A 1 179 ? 14.182 -3.384 -24.357 1.00 97.44 179 ALA A O 1
ATOM 1439 N N . LYS A 1 180 ? 12.235 -4.409 -23.902 1.00 97.94 180 LYS A N 1
ATOM 1440 C CA . LYS A 1 180 ? 12.561 -5.669 -24.587 1.00 97.94 180 LYS A CA 1
ATOM 1441 C C . LYS A 1 180 ? 12.678 -5.493 -26.103 1.00 97.94 180 LYS A C 1
ATOM 1443 O O . LYS A 1 180 ? 13.629 -5.999 -26.695 1.00 97.94 180 LYS A O 1
ATOM 1448 N N . VAL A 1 181 ? 11.752 -4.765 -26.725 1.00 97.38 181 VAL A N 1
ATOM 1449 C CA . VAL A 1 181 ? 11.775 -4.467 -28.167 1.00 97.38 181 VAL A CA 1
ATOM 1450 C C . VAL A 1 181 ? 12.999 -3.634 -28.525 1.00 97.38 181 VAL A C 1
ATOM 1452 O O . VAL A 1 181 ? 13.681 -3.966 -29.486 1.00 97.38 181 VAL A O 1
ATOM 1455 N N . ASP A 1 182 ? 13.344 -2.615 -27.737 1.00 95.69 182 ASP A N 1
ATOM 1456 C CA . ASP A 1 182 ? 14.540 -1.805 -27.985 1.00 95.69 182 ASP A CA 1
ATOM 1457 C C . ASP A 1 182 ? 15.827 -2.625 -27.827 1.00 95.69 182 ASP A C 1
ATOM 1459 O O . ASP A 1 182 ? 16.765 -2.460 -28.609 1.00 95.69 182 ASP A O 1
ATOM 1463 N N . LYS A 1 183 ? 15.871 -3.559 -26.867 1.00 96.00 183 LYS A N 1
ATOM 1464 C CA . LYS A 1 183 ? 16.986 -4.506 -26.723 1.00 96.00 183 LYS A CA 1
ATOM 1465 C C . LYS A 1 183 ? 17.099 -5.448 -27.925 1.00 96.00 183 LYS A C 1
ATOM 1467 O O . LYS A 1 183 ? 18.201 -5.661 -28.418 1.00 96.00 183 LYS A O 1
ATOM 1472 N N . LEU A 1 184 ? 15.980 -5.971 -28.426 1.00 96.81 184 LEU A N 1
ATOM 1473 C CA . LEU A 1 184 ? 15.957 -6.793 -29.640 1.00 96.81 184 LEU A CA 1
ATOM 1474 C C . LEU A 1 184 ? 16.343 -5.999 -30.891 1.00 96.81 184 LEU A C 1
ATOM 1476 O O . LEU A 1 184 ? 17.087 -6.511 -31.718 1.00 96.81 184 LEU A O 1
ATOM 1480 N N . ALA A 1 185 ? 15.881 -4.755 -31.019 1.00 96.31 185 ALA A N 1
ATOM 1481 C CA . ALA A 1 185 ? 16.168 -3.894 -32.163 1.00 96.31 185 ALA A CA 1
ATOM 1482 C C . ALA A 1 185 ? 17.663 -3.575 -32.294 1.00 96.31 185 ALA A C 1
ATOM 1484 O O . ALA A 1 185 ? 18.154 -3.417 -33.406 1.00 96.31 185 ALA A O 1
ATOM 1485 N N . LYS A 1 186 ? 18.399 -3.516 -31.175 1.00 95.44 186 LYS A N 1
ATOM 1486 C CA . LYS A 1 186 ? 19.866 -3.404 -31.197 1.00 95.44 186 LYS A CA 1
ATOM 1487 C C . LYS A 1 186 ? 20.550 -4.630 -31.805 1.00 95.44 186 LYS A C 1
ATOM 1489 O O . LYS A 1 186 ? 21.604 -4.477 -32.395 1.00 95.44 186 LYS A O 1
ATOM 1494 N N . ARG A 1 187 ? 19.962 -5.821 -31.647 1.00 94.81 187 ARG A N 1
ATOM 1495 C CA . ARG A 1 187 ? 20.509 -7.083 -32.167 1.00 94.81 187 ARG A CA 1
ATOM 1496 C C . ARG A 1 187 ? 20.077 -7.366 -33.605 1.00 94.81 187 ARG A C 1
ATOM 1498 O O . ARG A 1 187 ? 20.859 -7.881 -34.380 1.00 94.81 187 ARG A O 1
ATOM 1505 N N . LEU A 1 188 ? 18.817 -7.086 -33.934 1.00 95.81 188 LEU A N 1
ATOM 1506 C CA . LEU A 1 188 ? 18.196 -7.466 -35.211 1.00 95.81 188 LEU A CA 1
ATOM 1507 C C . LEU A 1 188 ? 18.150 -6.328 -36.241 1.00 95.81 188 LEU A C 1
ATOM 1509 O O . LEU A 1 188 ? 17.695 -6.544 -37.360 1.00 95.81 188 LEU A O 1
ATOM 1513 N N . GLY A 1 189 ? 18.536 -5.112 -35.852 1.00 95.75 189 GLY A N 1
ATOM 1514 C CA . GLY A 1 189 ? 18.366 -3.903 -36.653 1.00 95.75 189 GLY A CA 1
ATOM 1515 C C . GLY A 1 189 ? 17.012 -3.219 -36.430 1.00 95.75 189 GLY A C 1
ATOM 1516 O O . GLY A 1 189 ? 15.968 -3.850 -36.236 1.00 95.75 189 GLY A O 1
ATOM 1517 N N . ARG A 1 190 ? 17.012 -1.880 -36.465 1.00 91.44 190 ARG A N 1
ATOM 1518 C CA . ARG A 1 190 ? 15.809 -1.056 -36.226 1.00 91.44 190 ARG A CA 1
ATOM 1519 C C . ARG A 1 190 ? 14.741 -1.208 -37.312 1.00 91.44 190 ARG A C 1
ATOM 1521 O O . ARG A 1 190 ? 13.561 -1.058 -36.997 1.00 91.44 190 ARG A O 1
ATOM 1528 N N . ASN A 1 191 ? 15.162 -1.515 -38.538 1.00 93.75 191 ASN A N 1
ATOM 1529 C CA . ASN A 1 191 ? 14.301 -1.663 -39.712 1.00 93.75 191 ASN A CA 1
ATOM 1530 C C . ASN A 1 191 ? 13.803 -3.103 -39.907 1.00 93.75 191 ASN A C 1
ATOM 1532 O O . ASN A 1 191 ? 13.125 -3.386 -40.886 1.00 93.75 191 ASN A O 1
ATOM 1536 N N . ASN A 1 192 ? 14.100 -4.018 -38.981 1.00 97.69 192 ASN A N 1
ATOM 1537 C CA . ASN A 1 192 ? 13.617 -5.390 -39.068 1.00 97.69 192 ASN A CA 1
ATOM 1538 C C . ASN A 1 192 ? 12.067 -5.432 -39.065 1.00 97.69 192 ASN A C 1
ATOM 1540 O O . ASN A 1 192 ? 11.456 -4.812 -38.182 1.00 97.69 192 ASN A O 1
ATOM 1544 N N . PRO A 1 193 ? 11.412 -6.181 -39.977 1.00 97.31 193 PRO A N 1
ATOM 1545 C CA . PRO A 1 193 ? 9.950 -6.244 -40.065 1.00 97.31 193 PRO A CA 1
ATOM 1546 C C . PRO A 1 193 ? 9.260 -6.611 -38.742 1.00 97.31 193 PRO A C 1
ATOM 1548 O O . PRO A 1 193 ? 8.268 -5.985 -38.368 1.00 97.31 193 PRO A O 1
ATOM 1551 N N . LYS A 1 194 ? 9.834 -7.541 -37.960 1.00 96.38 194 LYS A N 1
ATOM 1552 C CA . LYS A 1 194 ? 9.291 -7.930 -36.643 1.00 96.38 194 LYS A CA 1
ATOM 1553 C C . LYS A 1 194 ? 9.329 -6.767 -35.650 1.00 96.38 194 LYS A C 1
ATOM 1555 O O . LYS A 1 194 ? 8.403 -6.587 -34.865 1.00 96.38 194 LYS A O 1
ATOM 1560 N N . ILE A 1 195 ? 10.389 -5.956 -35.680 1.00 98.00 195 ILE A N 1
ATOM 1561 C CA . ILE A 1 195 ? 10.523 -4.784 -34.803 1.00 98.00 195 ILE A CA 1
ATOM 1562 C C . ILE A 1 195 ? 9.494 -3.709 -35.171 1.00 98.00 195 ILE A C 1
ATOM 1564 O O . ILE A 1 195 ? 8.920 -3.100 -34.265 1.00 98.00 195 ILE A O 1
ATOM 1568 N N . ARG A 1 196 ? 9.216 -3.502 -36.467 1.00 97.25 196 ARG A N 1
ATOM 1569 C CA . ARG A 1 196 ? 8.147 -2.595 -36.925 1.00 97.25 196 ARG A CA 1
ATOM 1570 C C . ARG A 1 196 ? 6.776 -3.053 -36.423 1.00 97.25 196 ARG A C 1
ATOM 1572 O O . ARG A 1 196 ? 6.124 -2.289 -35.712 1.00 97.25 196 ARG A O 1
ATOM 1579 N N . GLN A 1 197 ? 6.436 -4.326 -36.634 1.00 97.56 197 GLN A N 1
ATOM 1580 C CA . GLN A 1 197 ? 5.189 -4.932 -36.149 1.00 97.56 197 GLN A CA 1
ATOM 1581 C C . GLN A 1 197 ? 5.024 -4.784 -34.624 1.00 97.56 197 GLN A C 1
ATOM 1583 O O . GLN A 1 197 ? 3.968 -4.405 -34.119 1.00 97.56 197 GLN A O 1
ATOM 1588 N N . TYR A 1 198 ? 6.081 -5.035 -33.845 1.00 98.00 198 TYR A N 1
ATOM 1589 C CA . TYR A 1 198 ? 6.023 -4.879 -32.386 1.00 98.00 198 TYR A CA 1
ATOM 1590 C C . TYR A 1 198 ? 5.799 -3.424 -31.960 1.00 98.00 198 TYR A C 1
ATOM 1592 O O . TYR A 1 198 ? 5.071 -3.163 -30.999 1.00 98.00 198 TYR A O 1
ATOM 1600 N N . ARG A 1 199 ? 6.395 -2.462 -32.673 1.00 96.56 199 ARG A N 1
ATOM 1601 C CA . ARG A 1 199 ? 6.192 -1.029 -32.419 1.00 96.56 199 ARG A CA 1
ATOM 1602 C C . ARG A 1 199 ? 4.778 -0.576 -32.765 1.00 96.56 199 ARG A C 1
ATOM 1604 O O . ARG A 1 199 ? 4.251 0.270 -32.050 1.00 96.56 199 ARG A O 1
ATOM 1611 N N . GLU A 1 200 ? 4.150 -1.144 -33.787 1.00 96.31 200 GLU A N 1
ATOM 1612 C CA . GLU A 1 200 ? 2.738 -0.892 -34.103 1.00 96.31 200 GLU A CA 1
ATOM 1613 C C . GLU A 1 200 ? 1.814 -1.355 -32.976 1.00 96.31 200 GLU A C 1
ATOM 1615 O O . GLU A 1 200 ? 0.974 -0.578 -32.528 1.00 96.31 200 GLU A O 1
ATOM 1620 N N . ILE A 1 201 ? 2.034 -2.554 -32.421 1.00 97.38 201 ILE A N 1
ATOM 1621 C CA . ILE A 1 201 ? 1.278 -3.045 -31.253 1.00 97.38 201 ILE A CA 1
ATOM 1622 C C . ILE A 1 201 ? 1.433 -2.089 -30.058 1.00 97.38 201 ILE A C 1
ATOM 1624 O O . ILE A 1 201 ? 0.450 -1.745 -29.396 1.00 97.38 201 ILE A O 1
ATOM 1628 N N . ILE A 1 202 ? 2.659 -1.620 -29.793 1.00 96.50 202 ILE A N 1
ATOM 1629 C CA . ILE A 1 202 ? 2.926 -0.634 -28.735 1.00 96.50 202 ILE A CA 1
ATOM 1630 C C . ILE A 1 202 ? 2.163 0.674 -29.000 1.00 96.50 202 ILE A C 1
ATOM 1632 O O . ILE A 1 202 ? 1.516 1.192 -28.088 1.00 96.50 202 ILE A O 1
ATOM 1636 N N . ARG A 1 203 ? 2.221 1.213 -30.227 1.00 95.31 203 ARG A N 1
ATOM 1637 C CA . ARG A 1 203 ? 1.531 2.460 -30.606 1.00 95.31 203 ARG A CA 1
ATOM 1638 C C . ARG A 1 203 ? 0.015 2.324 -30.485 1.00 95.31 203 ARG A C 1
ATOM 1640 O O . ARG A 1 203 ? -0.617 3.195 -29.895 1.00 95.31 203 ARG A O 1
ATOM 1647 N N . ALA A 1 204 ? -0.555 1.208 -30.939 1.00 95.06 204 ALA A N 1
ATOM 1648 C CA . ALA A 1 204 ? -1.983 0.927 -30.820 1.00 95.06 204 ALA A CA 1
ATOM 1649 C C . ALA A 1 204 ? -2.444 0.945 -29.355 1.00 95.06 204 ALA A C 1
ATOM 1651 O O . ALA A 1 204 ? -3.461 1.554 -29.033 1.00 95.06 204 ALA A O 1
ATOM 1652 N N . TYR A 1 205 ? -1.669 0.360 -28.433 1.00 95.44 205 TYR A N 1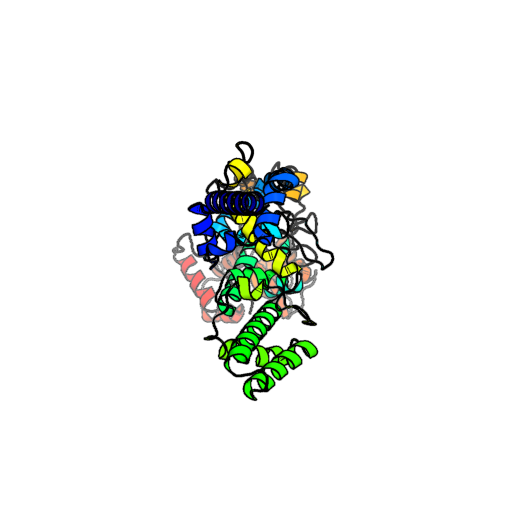
ATOM 1653 C CA . TYR A 1 205 ? -1.955 0.476 -26.999 1.00 95.44 205 TYR A CA 1
ATOM 1654 C C . TYR A 1 205 ? -1.784 1.907 -26.470 1.00 95.44 205 TYR A C 1
ATOM 1656 O O . TYR A 1 205 ? -2.556 2.358 -25.624 1.00 95.44 205 TYR A O 1
ATOM 1664 N N . GLN A 1 206 ? -0.782 2.648 -26.943 1.00 92.50 206 GLN A N 1
ATOM 1665 C CA . GLN A 1 206 ? -0.577 4.030 -26.517 1.00 92.50 206 GLN A CA 1
ATOM 1666 C C . GLN A 1 206 ? -1.748 4.941 -26.907 1.00 92.50 206 GLN A C 1
ATOM 1668 O O . GLN A 1 206 ? -2.090 5.791 -26.082 1.00 92.50 206 GLN A O 1
ATOM 1673 N N . LEU A 1 207 ? -2.378 4.706 -28.062 1.00 92.62 207 LEU A N 1
ATOM 1674 C CA . LEU A 1 207 ? -3.557 5.431 -28.548 1.00 92.62 207 LEU A CA 1
ATOM 1675 C C . LEU A 1 207 ? -4.860 4.921 -27.906 1.00 92.62 207 LEU A C 1
ATOM 1677 O O . LEU A 1 207 ? -5.584 5.694 -27.291 1.00 92.62 207 LEU A O 1
ATOM 1681 N N . ASN A 1 208 ? -5.107 3.607 -27.943 1.00 90.06 208 ASN A N 1
ATOM 1682 C CA . ASN A 1 208 ? -6.426 3.019 -27.651 1.00 90.06 208 ASN A CA 1
ATOM 1683 C C . ASN A 1 208 ? -6.534 2.322 -26.281 1.00 90.06 208 ASN A C 1
ATOM 1685 O O . ASN A 1 208 ? -7.572 1.746 -25.947 1.00 90.06 208 ASN A O 1
ATOM 1689 N N . LYS A 1 209 ? -5.463 2.334 -25.474 1.00 89.88 209 LYS A N 1
ATOM 1690 C CA . LYS A 1 209 ? -5.396 1.781 -24.106 1.00 89.88 209 LYS A CA 1
ATOM 1691 C C . LYS A 1 209 ? -6.054 0.398 -23.984 1.00 89.88 209 LYS A C 1
ATOM 1693 O O . LYS A 1 209 ? -5.538 -0.578 -24.530 1.00 89.88 209 LYS A O 1
ATOM 1698 N N . LYS A 1 210 ? -7.174 0.309 -23.252 1.00 81.94 210 LYS A N 1
ATOM 1699 C CA . LYS A 1 210 ? -7.866 -0.939 -22.893 1.00 81.94 210 LYS A CA 1
ATOM 1700 C C . LYS A 1 210 ? -8.210 -1.781 -24.123 1.00 81.94 210 LYS A C 1
ATOM 1702 O O . LYS A 1 210 ? -7.962 -2.981 -24.100 1.00 81.94 210 LYS A O 1
ATOM 1707 N N . ASN A 1 211 ? -8.640 -1.153 -25.218 1.00 87.25 211 ASN A N 1
ATOM 1708 C CA . ASN A 1 211 ? -9.067 -1.850 -26.439 1.00 87.25 211 ASN A CA 1
ATOM 1709 C C . ASN A 1 211 ? -7.914 -2.576 -27.152 1.00 87.25 211 ASN A C 1
ATOM 1711 O O . ASN A 1 211 ? -8.134 -3.434 -27.996 1.00 87.25 211 ASN A O 1
ATOM 1715 N N . SER A 1 212 ? -6.661 -2.245 -26.826 1.00 91.62 212 SER A N 1
ATOM 1716 C CA . SER A 1 212 ? -5.472 -2.899 -27.388 1.00 91.62 212 SER A CA 1
ATOM 1717 C C . SER A 1 212 ? -4.628 -3.625 -26.338 1.00 91.62 212 SER A C 1
ATOM 1719 O O . SER A 1 212 ? -3.525 -4.079 -26.648 1.00 91.62 212 SER A O 1
ATOM 1721 N N . PHE A 1 213 ? -5.134 -3.778 -25.108 1.00 93.44 213 PHE A N 1
ATOM 1722 C CA . PHE A 1 213 ? -4.392 -4.432 -24.032 1.00 93.44 213 PHE A CA 1
ATOM 1723 C C . PHE A 1 213 ? -4.099 -5.905 -24.339 1.00 93.44 213 PHE A C 1
ATOM 1725 O O . PHE A 1 213 ? -2.969 -6.338 -24.144 1.00 93.44 213 PHE A O 1
ATOM 1732 N N . ASN A 1 214 ? -5.053 -6.651 -24.906 1.00 95.81 214 ASN A N 1
ATOM 1733 C CA . ASN A 1 214 ? -4.866 -8.075 -25.220 1.00 95.81 214 ASN A CA 1
ATOM 1734 C C . ASN A 1 214 ? -3.707 -8.308 -26.203 1.00 95.81 214 ASN A C 1
ATOM 1736 O O . ASN A 1 214 ? -2.867 -9.176 -25.973 1.00 95.81 214 ASN A O 1
ATOM 1740 N N . ARG A 1 215 ? -3.599 -7.479 -27.253 1.00 96.94 215 ARG A N 1
ATOM 1741 C CA . ARG A 1 215 ? -2.492 -7.547 -28.226 1.00 96.94 215 ARG A CA 1
ATOM 1742 C C . ARG A 1 215 ? -1.146 -7.216 -27.582 1.00 96.94 215 ARG A C 1
ATOM 1744 O O . ARG A 1 215 ? -0.161 -7.916 -27.813 1.00 96.94 215 ARG A O 1
ATOM 1751 N N . LEU A 1 216 ? -1.102 -6.184 -26.735 1.00 97.75 216 LEU A N 1
ATOM 1752 C CA . LEU A 1 216 ? 0.102 -5.846 -25.975 1.00 97.75 216 LEU A CA 1
ATOM 1753 C C . LEU A 1 216 ? 0.502 -6.982 -25.023 1.00 97.75 216 LEU A C 1
ATOM 1755 O O . LEU A 1 216 ? 1.683 -7.310 -24.921 1.00 97.75 216 LEU A O 1
ATOM 1759 N N . PHE A 1 217 ? -0.465 -7.580 -24.331 1.00 97.31 217 PHE A N 1
ATOM 1760 C CA . PHE A 1 217 ? -0.223 -8.653 -23.375 1.00 97.31 217 PHE A CA 1
ATOM 1761 C C . PHE A 1 217 ? 0.259 -9.937 -24.062 1.00 97.31 217 PHE A C 1
ATOM 1763 O O . PHE A 1 217 ? 1.210 -10.568 -23.599 1.00 97.31 217 PHE A O 1
ATOM 1770 N N . ALA A 1 218 ? -0.300 -10.275 -25.227 1.00 98.00 218 ALA A N 1
ATOM 1771 C CA . ALA A 1 218 ? 0.207 -11.357 -26.066 1.00 98.00 218 ALA A CA 1
ATOM 1772 C C . ALA A 1 218 ? 1.675 -11.118 -26.466 1.00 98.00 218 ALA A C 1
ATOM 1774 O O . ALA A 1 218 ? 2.511 -12.015 -26.339 1.00 98.00 218 ALA A O 1
ATOM 1775 N N . LEU A 1 219 ? 2.026 -9.888 -26.863 1.00 98.19 219 LEU A N 1
ATOM 1776 C CA . LEU A 1 219 ? 3.411 -9.523 -27.165 1.00 98.19 219 LEU A CA 1
ATOM 1777 C C . LEU A 1 219 ? 4.320 -9.597 -25.925 1.00 98.19 219 LEU A C 1
ATOM 1779 O O . LEU A 1 219 ? 5.442 -10.093 -26.013 1.00 98.19 219 LEU A O 1
ATOM 1783 N N . TYR A 1 220 ? 3.846 -9.151 -24.761 1.00 98.06 220 TYR A N 1
ATOM 1784 C CA . TYR A 1 220 ? 4.562 -9.288 -23.490 1.00 98.06 220 TYR A CA 1
ATOM 1785 C C . TYR A 1 220 ? 4.937 -10.746 -23.197 1.00 98.06 220 TYR A C 1
ATOM 1787 O O . TYR A 1 220 ? 6.107 -11.025 -22.912 1.00 98.06 220 TYR A O 1
ATOM 1795 N N . ASN A 1 221 ? 3.984 -11.668 -23.362 1.00 97.38 221 ASN A N 1
ATOM 1796 C CA . ASN A 1 221 ? 4.205 -13.103 -23.185 1.00 97.38 221 ASN A CA 1
ATOM 1797 C C . ASN A 1 221 ? 5.152 -13.677 -24.249 1.00 97.38 221 ASN A C 1
ATOM 1799 O O . ASN A 1 221 ? 6.079 -14.416 -23.910 1.00 97.38 221 ASN A O 1
ATOM 1803 N N . LYS A 1 222 ? 4.999 -13.278 -25.521 1.00 97.88 222 LYS A N 1
ATOM 1804 C CA . LYS A 1 222 ? 5.900 -13.675 -26.621 1.00 97.88 222 LYS A CA 1
ATOM 1805 C C . LYS A 1 222 ? 7.353 -13.278 -26.347 1.00 97.88 222 LYS A C 1
ATOM 1807 O O . LYS A 1 222 ? 8.282 -14.003 -26.687 1.00 97.88 222 LYS A O 1
ATOM 1812 N N . LEU A 1 223 ? 7.564 -12.139 -25.691 1.00 97.19 223 LEU A N 1
ATOM 1813 C CA . LEU A 1 223 ? 8.887 -11.614 -25.362 1.00 97.19 223 LEU A CA 1
ATOM 1814 C C . LEU A 1 223 ? 9.426 -12.102 -24.004 1.00 97.19 223 LEU A C 1
ATOM 1816 O O . LEU A 1 223 ? 10.386 -11.519 -23.491 1.00 97.19 223 LEU A O 1
ATOM 1820 N N . ARG A 1 224 ? 8.854 -13.144 -23.380 1.00 94.25 224 ARG A N 1
ATOM 1821 C CA . ARG A 1 224 ? 9.263 -13.613 -22.037 1.00 94.25 224 ARG A CA 1
ATOM 1822 C C . ARG A 1 224 ? 10.766 -13.904 -21.907 1.00 94.25 224 ARG A C 1
ATOM 1824 O O . ARG A 1 224 ? 11.362 -13.493 -20.917 1.00 94.25 224 ARG A O 1
ATOM 1831 N N . ASN A 1 225 ? 11.388 -14.468 -22.946 1.00 94.88 225 ASN A N 1
ATOM 1832 C CA . ASN A 1 225 ? 12.806 -14.859 -22.949 1.00 94.88 225 ASN A CA 1
ATOM 1833 C C . ASN A 1 225 ? 13.782 -13.676 -23.103 1.00 94.88 225 ASN A C 1
ATOM 1835 O O . ASN A 1 225 ? 14.977 -13.817 -22.846 1.00 94.88 225 ASN A O 1
ATOM 1839 N N . VAL A 1 226 ? 13.303 -12.489 -23.493 1.00 96.25 226 VAL A N 1
ATOM 1840 C CA . VAL A 1 226 ? 14.150 -11.290 -23.566 1.00 96.25 226 VAL A CA 1
ATOM 1841 C C . VAL A 1 226 ? 14.359 -10.750 -22.153 1.00 96.25 226 VAL A C 1
ATOM 1843 O O . VAL A 1 226 ? 13.498 -10.063 -21.603 1.00 96.25 226 VAL A O 1
ATOM 1846 N N . LYS A 1 227 ? 15.510 -11.064 -21.551 1.00 94.25 227 LYS A N 1
ATOM 1847 C CA . LYS A 1 227 ? 15.848 -10.633 -20.187 1.00 94.25 227 LYS A CA 1
ATOM 1848 C C . LYS A 1 227 ? 16.079 -9.120 -20.122 1.00 94.25 227 LYS A C 1
ATOM 1850 O O . LYS A 1 227 ? 16.903 -8.581 -20.866 1.00 94.25 227 LYS A O 1
ATOM 1855 N N . ILE A 1 228 ? 15.400 -8.461 -19.187 1.00 95.06 228 ILE A N 1
ATOM 1856 C CA . ILE A 1 228 ? 15.623 -7.064 -18.792 1.00 95.06 228 ILE A CA 1
ATOM 1857 C C . ILE A 1 228 ? 15.762 -6.988 -17.270 1.00 95.06 228 ILE A C 1
ATOM 1859 O O . ILE A 1 228 ? 15.162 -7.781 -16.547 1.00 95.06 228 ILE A O 1
ATOM 1863 N N . THR A 1 229 ? 16.554 -6.040 -16.789 1.00 94.94 229 THR A N 1
ATOM 1864 C CA . THR A 1 229 ? 16.791 -5.799 -15.364 1.00 94.94 229 THR A CA 1
ATOM 1865 C C . THR A 1 229 ? 15.938 -4.641 -14.846 1.00 94.94 229 THR A C 1
ATOM 1867 O O . THR A 1 229 ? 15.376 -3.860 -15.617 1.00 94.94 229 THR A O 1
ATOM 1870 N N . LEU A 1 230 ? 15.873 -4.481 -13.520 1.00 96.94 230 LEU A N 1
ATOM 1871 C CA . LEU A 1 230 ? 15.304 -3.277 -12.908 1.00 96.94 230 LEU A CA 1
ATOM 1872 C C . LEU A 1 230 ? 16.004 -2.005 -13.422 1.00 96.94 230 LEU A C 1
ATOM 1874 O O . LEU A 1 230 ? 15.332 -1.042 -13.774 1.00 96.94 230 LEU A O 1
ATOM 1878 N N . LEU A 1 231 ? 17.338 -2.001 -13.521 1.00 95.38 231 LEU A N 1
ATOM 1879 C CA . LEU A 1 231 ? 18.088 -0.825 -13.976 1.00 95.38 231 LEU A CA 1
ATOM 1880 C C . LEU A 1 231 ? 17.777 -0.460 -15.436 1.00 95.38 231 LEU A C 1
ATOM 1882 O O . LEU A 1 231 ? 17.677 0.727 -15.741 1.00 95.38 231 LEU A O 1
ATOM 1886 N N . ASP A 1 232 ? 17.528 -1.445 -16.308 1.00 95.06 232 ASP A N 1
ATOM 1887 C CA . ASP A 1 232 ? 17.099 -1.190 -17.693 1.00 95.06 232 ASP A CA 1
ATOM 1888 C C . ASP A 1 232 ? 15.787 -0.392 -17.745 1.00 95.06 232 ASP A C 1
ATOM 1890 O O . ASP A 1 232 ? 15.644 0.529 -18.553 1.00 95.06 232 ASP A O 1
ATOM 1894 N N . LEU A 1 233 ? 14.845 -0.710 -16.851 1.00 96.81 233 LEU A N 1
ATOM 1895 C CA . LEU A 1 233 ? 13.545 -0.039 -16.751 1.00 96.81 233 LEU A CA 1
ATOM 1896 C C . LEU A 1 233 ? 13.631 1.349 -16.104 1.00 96.81 233 LEU A C 1
ATOM 1898 O O . LEU A 1 233 ? 12.822 2.226 -16.410 1.00 96.81 233 LEU A O 1
ATOM 1902 N N . LEU A 1 234 ? 14.590 1.550 -15.197 1.00 96.31 234 LEU A N 1
ATOM 1903 C CA . LEU A 1 234 ? 14.778 2.815 -14.482 1.00 96.31 234 LEU A CA 1
ATOM 1904 C C . LEU A 1 234 ? 15.668 3.815 -15.215 1.00 96.31 234 LEU A C 1
ATOM 1906 O O . LEU A 1 234 ? 15.735 4.975 -14.795 1.00 96.31 234 LEU A O 1
ATOM 1910 N N . ARG A 1 235 ? 16.354 3.385 -16.274 1.00 92.06 235 ARG A N 1
ATOM 1911 C CA . ARG A 1 235 ? 17.185 4.254 -17.103 1.00 92.06 235 ARG A CA 1
ATOM 1912 C C . ARG A 1 235 ? 16.341 5.389 -17.687 1.00 92.06 235 ARG A C 1
ATOM 1914 O O . ARG A 1 235 ? 15.154 5.214 -17.950 1.00 92.06 235 ARG A O 1
ATOM 1921 N N . TYR A 1 236 ? 16.957 6.543 -17.910 1.00 93.00 236 TYR A N 1
ATOM 1922 C CA . TYR A 1 236 ? 16.367 7.611 -18.711 1.00 93.00 236 TYR A CA 1
ATOM 1923 C C . TYR A 1 236 ? 16.568 7.310 -20.203 1.00 93.00 236 TYR A C 1
ATOM 1925 O O . TYR A 1 236 ? 17.647 6.878 -20.609 1.00 93.00 236 TYR A O 1
ATOM 1933 N N . GLN A 1 237 ? 15.531 7.490 -21.018 1.00 94.31 237 GLN A N 1
ATOM 1934 C CA . GLN A 1 237 ? 15.610 7.369 -22.474 1.00 94.31 237 GLN A CA 1
ATOM 1935 C C . GLN A 1 237 ? 15.736 8.779 -23.073 1.00 94.31 237 GLN A C 1
ATOM 1937 O O . GLN A 1 237 ? 14.715 9.471 -23.143 1.00 94.31 237 GLN A O 1
ATOM 1942 N N . PRO A 1 238 ? 16.938 9.223 -23.490 1.00 90.69 238 PRO A N 1
ATOM 1943 C CA . PRO A 1 238 ? 17.086 10.516 -24.150 1.00 90.69 238 PRO A CA 1
ATOM 1944 C C . PRO A 1 238 ? 16.272 10.535 -25.448 1.00 90.69 238 PRO A C 1
ATOM 1946 O O . PRO A 1 238 ? 16.140 9.506 -26.115 1.00 90.69 238 PRO A O 1
ATOM 1949 N N . ASN A 1 239 ? 15.695 11.690 -25.777 1.00 88.06 239 ASN A N 1
ATOM 1950 C CA . ASN A 1 239 ? 14.921 11.940 -27.003 1.00 88.06 239 ASN A CA 1
ATOM 1951 C C . ASN A 1 239 ? 13.659 11.070 -27.177 1.00 88.06 239 ASN A C 1
ATOM 1953 O O . ASN A 1 239 ? 12.992 11.115 -28.210 1.00 88.06 239 ASN A O 1
ATOM 1957 N N . ALA A 1 240 ? 13.280 10.280 -26.168 1.00 87.06 240 ALA A N 1
ATOM 1958 C CA . ALA A 1 240 ? 12.036 9.530 -26.197 1.00 87.06 240 ALA A CA 1
ATOM 1959 C C . ALA A 1 240 ? 10.873 10.418 -25.740 1.00 87.06 240 ALA A C 1
ATOM 1961 O O . ALA A 1 240 ? 10.820 10.813 -24.575 1.00 87.06 240 ALA A O 1
ATOM 1962 N N . ARG A 1 241 ? 9.869 10.603 -26.613 1.00 85.62 241 ARG A N 1
ATOM 1963 C CA . ARG A 1 241 ? 8.594 11.282 -26.282 1.00 85.62 241 ARG A CA 1
ATOM 1964 C C . ARG A 1 241 ? 7.931 10.734 -25.012 1.00 85.62 241 ARG A C 1
ATOM 1966 O O . ARG A 1 241 ? 7.188 11.428 -24.330 1.00 85.62 241 ARG A O 1
ATOM 1973 N N . ARG A 1 242 ? 8.177 9.459 -24.691 1.00 90.00 242 ARG A N 1
ATOM 1974 C CA . ARG A 1 242 ? 7.637 8.791 -23.505 1.00 90.00 242 ARG A CA 1
ATOM 1975 C C . ARG A 1 242 ? 8.677 7.860 -22.903 1.00 90.00 242 ARG A C 1
ATOM 1977 O O . ARG A 1 242 ? 9.147 6.948 -23.574 1.00 90.00 242 ARG A O 1
ATOM 1984 N N . GLN A 1 243 ? 8.969 8.011 -21.619 1.00 95.56 243 GLN A N 1
ATOM 1985 C CA . GLN A 1 243 ? 9.844 7.088 -20.886 1.00 95.56 243 GLN A CA 1
ATOM 1986 C C . GLN A 1 243 ? 9.180 5.707 -20.721 1.00 95.56 243 GLN A C 1
ATOM 1988 O O . GLN A 1 243 ? 7.942 5.621 -20.754 1.00 95.56 243 GLN A O 1
ATOM 1993 N N . TYR A 1 244 ? 9.970 4.640 -20.539 1.00 96.62 244 TYR A N 1
ATOM 1994 C CA . TYR A 1 244 ? 9.444 3.294 -20.254 1.00 96.62 244 TYR A CA 1
ATOM 1995 C C . TYR A 1 244 ? 8.543 3.324 -19.019 1.00 96.62 244 TYR A C 1
ATOM 1997 O O . TYR A 1 244 ? 7.390 2.905 -19.072 1.00 96.62 244 TYR A O 1
ATOM 2005 N N . LEU A 1 245 ? 9.040 3.925 -17.938 1.00 97.31 245 LEU A N 1
ATOM 2006 C CA . LEU A 1 245 ? 8.292 4.169 -16.709 1.00 97.31 245 LEU A CA 1
ATOM 2007 C C . LEU A 1 245 ? 8.228 5.672 -16.414 1.00 97.31 245 LEU A C 1
ATOM 2009 O O . LEU A 1 245 ? 9.218 6.361 -16.665 1.00 97.31 245 LEU A O 1
ATOM 2013 N N . PRO A 1 246 ? 7.113 6.204 -15.879 1.00 95.44 246 PRO A N 1
ATOM 2014 C CA . PRO A 1 246 ? 7.036 7.587 -15.400 1.00 95.44 246 PRO A CA 1
ATOM 2015 C C . PRO A 1 246 ? 8.106 7.915 -14.349 1.00 95.44 246 PRO A C 1
ATOM 2017 O O . PRO A 1 246 ? 8.544 7.035 -13.607 1.00 95.44 246 PRO A O 1
ATOM 2020 N N . SER A 1 247 ? 8.501 9.188 -14.248 1.00 95.75 247 SER A N 1
ATOM 2021 C CA . SER A 1 247 ? 9.433 9.661 -13.210 1.00 95.75 247 SER A CA 1
ATOM 2022 C C . SER A 1 247 ? 8.937 9.328 -11.801 1.00 95.75 247 SER A C 1
ATOM 2024 O O . SER A 1 247 ? 9.721 8.841 -10.987 1.00 95.75 247 SER A O 1
ATOM 2026 N N . GLU A 1 248 ? 7.637 9.503 -11.554 1.00 95.94 248 GLU A N 1
ATOM 2027 C CA . GLU A 1 248 ? 6.970 9.153 -10.298 1.00 95.94 248 GLU A CA 1
ATOM 2028 C C . GLU A 1 248 ? 7.196 7.681 -9.931 1.00 95.94 248 GLU A C 1
ATOM 2030 O O . GLU A 1 248 ? 7.733 7.392 -8.867 1.00 95.94 248 GLU A O 1
ATOM 2035 N N . THR A 1 249 ? 6.909 6.751 -10.843 1.00 97.69 249 THR A N 1
ATOM 2036 C CA . THR A 1 249 ? 7.071 5.306 -10.621 1.00 97.69 249 THR A CA 1
ATOM 2037 C C . THR A 1 249 ? 8.528 4.911 -10.400 1.00 97.69 249 THR A C 1
ATOM 2039 O O . THR A 1 249 ? 8.834 4.084 -9.540 1.00 97.69 249 THR A O 1
ATOM 2042 N N . ARG A 1 250 ? 9.457 5.539 -11.134 1.00 97.88 250 ARG A N 1
ATOM 2043 C CA . ARG A 1 250 ? 10.900 5.338 -10.937 1.00 97.88 250 ARG A CA 1
ATOM 2044 C C . ARG A 1 250 ? 11.367 5.823 -9.564 1.00 97.88 250 ARG A C 1
ATOM 2046 O O . ARG A 1 250 ? 12.265 5.213 -8.982 1.00 97.88 250 ARG A O 1
ATOM 2053 N N . ALA A 1 251 ? 10.811 6.920 -9.057 1.00 98.06 251 ALA A N 1
ATOM 2054 C CA . ALA A 1 251 ? 11.082 7.398 -7.705 1.00 98.06 251 ALA A CA 1
ATOM 2055 C C . ALA A 1 251 ? 10.395 6.512 -6.656 1.00 98.06 251 ALA A C 1
ATOM 2057 O O . ALA A 1 251 ? 10.977 6.233 -5.613 1.00 98.06 251 ALA A O 1
ATOM 2058 N N . TYR A 1 252 ? 9.192 6.025 -6.947 1.00 98.31 252 TYR A N 1
ATOM 2059 C CA . TYR A 1 252 ? 8.372 5.223 -6.047 1.00 98.31 252 TYR A CA 1
ATOM 2060 C C . TYR A 1 252 ? 9.055 3.917 -5.625 1.00 98.31 252 TYR A C 1
ATOM 2062 O O . TYR A 1 252 ? 9.234 3.680 -4.433 1.00 98.31 252 TYR A O 1
ATOM 2070 N N . ILE A 1 253 ? 9.546 3.114 -6.578 1.00 98.44 253 ILE A N 1
ATOM 2071 C CA . ILE A 1 253 ? 10.303 1.888 -6.258 1.00 98.44 253 ILE A CA 1
ATOM 2072 C C . ILE A 1 253 ? 11.539 2.186 -5.398 1.00 98.44 253 ILE A C 1
ATOM 2074 O O . ILE A 1 253 ? 11.839 1.447 -4.463 1.00 98.44 253 ILE A O 1
ATOM 2078 N N . ARG A 1 254 ? 12.224 3.309 -5.647 1.00 98.38 254 ARG A N 1
ATOM 2079 C CA . ARG A 1 254 ? 13.364 3.742 -4.828 1.00 98.38 254 ARG A CA 1
ATOM 2080 C C . ARG A 1 254 ? 12.942 4.138 -3.414 1.00 98.38 254 ARG A C 1
ATOM 2082 O O . ARG A 1 254 ? 13.664 3.802 -2.487 1.00 98.38 254 ARG A O 1
ATOM 2089 N N . LYS A 1 255 ? 11.788 4.791 -3.229 1.00 98.50 255 LYS A N 1
ATOM 2090 C CA . LYS A 1 255 ? 11.230 5.113 -1.900 1.00 98.50 255 LYS A CA 1
ATOM 2091 C C . LYS A 1 255 ? 10.902 3.849 -1.107 1.00 98.50 255 LYS A C 1
ATOM 2093 O O . LYS A 1 255 ? 11.327 3.738 0.040 1.00 98.50 255 LYS A O 1
ATOM 2098 N N . VAL A 1 256 ? 10.222 2.885 -1.730 1.00 98.44 256 VAL A N 1
ATOM 2099 C CA . VAL A 1 256 ? 9.864 1.607 -1.089 1.00 98.44 256 VAL A CA 1
ATOM 2100 C C . VAL A 1 256 ? 11.119 0.843 -0.662 1.00 98.44 256 VAL A C 1
ATOM 2102 O O . VAL A 1 256 ? 11.194 0.357 0.468 1.00 98.44 256 VAL A O 1
ATOM 2105 N N . VAL A 1 257 ? 12.129 0.763 -1.535 1.00 98.25 257 VAL A N 1
ATOM 2106 C CA . VAL A 1 257 ? 13.402 0.107 -1.205 1.00 98.25 257 VAL A CA 1
ATOM 2107 C C . VAL A 1 257 ? 14.165 0.897 -0.138 1.00 98.25 257 VAL A C 1
ATOM 2109 O O . VAL A 1 257 ? 14.628 0.296 0.822 1.00 98.25 257 VAL A O 1
ATOM 2112 N N . ALA A 1 258 ? 14.252 2.226 -0.235 1.00 98.00 258 ALA A N 1
ATOM 2113 C CA . ALA A 1 258 ? 14.929 3.049 0.768 1.00 98.00 258 ALA A CA 1
ATOM 2114 C C . ALA A 1 258 ? 14.331 2.850 2.166 1.00 98.00 258 ALA A C 1
ATOM 2116 O O . ALA A 1 258 ? 15.077 2.613 3.110 1.00 98.00 258 ALA A O 1
ATOM 2117 N N . LEU A 1 259 ? 13.000 2.870 2.296 1.00 96.62 259 LEU A N 1
ATOM 2118 C CA . LEU A 1 259 ? 12.326 2.617 3.571 1.00 96.62 259 LEU A CA 1
ATOM 2119 C C . LEU A 1 259 ? 12.626 1.213 4.103 1.00 96.62 259 LEU A C 1
ATOM 2121 O O . LEU A 1 259 ? 12.985 1.074 5.265 1.00 96.62 259 LEU A O 1
ATOM 2125 N N . ASN A 1 260 ? 12.583 0.186 3.255 1.00 95.75 260 ASN A N 1
ATOM 2126 C CA . ASN A 1 260 ? 12.999 -1.164 3.645 1.00 95.75 260 ASN A CA 1
ATOM 2127 C C . ASN A 1 260 ? 14.417 -1.187 4.257 1.00 95.75 260 ASN A C 1
ATOM 2129 O O . ASN A 1 260 ? 14.620 -1.758 5.327 1.00 95.75 260 ASN A O 1
ATOM 2133 N N . LEU A 1 261 ? 15.392 -0.546 3.601 1.00 95.94 261 LEU A N 1
ATOM 2134 C CA . LEU A 1 261 ? 16.784 -0.504 4.070 1.00 95.94 261 LEU A CA 1
ATOM 2135 C C . LEU A 1 261 ? 16.939 0.304 5.369 1.00 95.94 261 LEU A C 1
ATOM 2137 O O . LEU A 1 261 ? 17.700 -0.084 6.253 1.00 95.94 261 LEU A O 1
ATOM 2141 N N . LEU A 1 262 ? 16.216 1.419 5.502 1.00 94.25 262 LEU A N 1
ATOM 2142 C CA . LEU A 1 262 ? 16.262 2.278 6.690 1.00 94.25 262 LEU A CA 1
ATOM 2143 C C . LEU A 1 262 ? 15.739 1.564 7.931 1.00 94.25 262 LEU A C 1
ATOM 2145 O O . LEU A 1 262 ? 16.325 1.682 9.000 1.00 94.25 262 LEU A O 1
ATOM 2149 N N . PHE A 1 263 ? 14.675 0.778 7.801 1.00 91.50 263 PHE A N 1
ATOM 2150 C CA . PHE A 1 263 ? 14.127 0.040 8.936 1.00 91.50 263 PHE A CA 1
ATOM 2151 C C . PHE A 1 263 ? 14.989 -1.156 9.360 1.00 91.50 263 PHE A C 1
ATOM 2153 O O . PHE A 1 263 ? 14.873 -1.606 10.495 1.00 91.50 263 PHE A O 1
ATOM 2160 N N . ASN A 1 264 ? 15.919 -1.614 8.519 1.00 91.00 264 ASN A N 1
ATOM 2161 C CA . ASN A 1 264 ? 16.975 -2.540 8.942 1.00 91.00 264 ASN A CA 1
ATOM 2162 C C . ASN A 1 264 ? 18.120 -1.832 9.695 1.00 91.00 264 ASN A C 1
ATOM 2164 O O . ASN A 1 264 ? 18.977 -2.493 10.283 1.00 91.00 264 ASN A O 1
ATOM 2168 N N . ASN A 1 265 ? 18.169 -0.497 9.677 1.00 90.88 265 ASN A N 1
ATOM 2169 C CA . ASN A 1 265 ? 19.233 0.288 10.285 1.00 90.88 265 ASN A CA 1
ATOM 2170 C C . ASN A 1 265 ? 18.865 0.709 11.720 1.00 90.88 265 ASN A C 1
ATOM 2172 O O . ASN A 1 265 ? 18.007 1.563 11.949 1.00 90.88 265 ASN A O 1
ATOM 2176 N N . ARG A 1 266 ? 19.579 0.163 12.713 1.00 87.56 266 ARG A N 1
ATOM 2177 C CA . ARG A 1 266 ? 19.360 0.493 14.134 1.00 87.56 266 ARG A CA 1
ATOM 2178 C C . ARG A 1 266 ? 19.563 1.980 14.451 1.00 87.56 266 ARG A C 1
ATOM 2180 O O . ARG A 1 266 ? 18.833 2.512 15.283 1.00 87.56 266 ARG A O 1
ATOM 2187 N N . LYS A 1 267 ? 20.499 2.667 13.779 1.00 90.94 267 LYS A N 1
ATO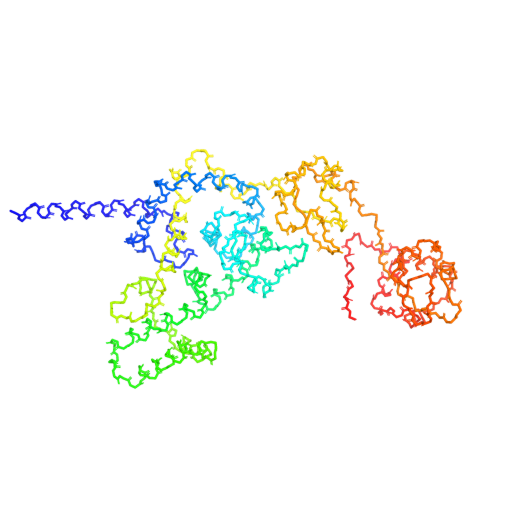M 2188 C CA . LYS A 1 267 ? 20.725 4.116 13.961 1.00 90.94 267 LYS A CA 1
ATOM 2189 C C . LYS A 1 267 ? 19.537 4.931 13.450 1.00 90.94 267 LYS A C 1
ATOM 2191 O O . LYS A 1 267 ? 19.135 5.899 14.091 1.00 90.94 267 LYS A O 1
ATOM 2196 N N . PHE A 1 268 ? 18.926 4.500 12.342 1.00 91.12 268 PHE A N 1
ATOM 2197 C CA . PHE A 1 268 ? 17.725 5.152 11.822 1.00 91.12 268 PHE A CA 1
ATOM 2198 C C . PHE A 1 268 ? 16.594 5.115 12.850 1.00 91.12 268 PHE A C 1
ATOM 2200 O O . PHE A 1 268 ? 16.011 6.148 13.130 1.00 91.12 268 PHE A O 1
ATOM 2207 N N . LEU A 1 269 ? 16.324 3.977 13.484 1.00 88.69 269 LEU A N 1
ATOM 2208 C CA . LEU A 1 269 ? 15.250 3.888 14.478 1.00 88.69 269 LEU A CA 1
ATOM 2209 C C . LEU A 1 269 ? 15.609 4.552 15.812 1.00 88.69 269 LEU A C 1
ATOM 2211 O O . LEU A 1 269 ? 14.786 5.244 16.408 1.00 88.69 269 LEU A O 1
ATOM 2215 N N . GLY A 1 270 ? 16.840 4.359 16.287 1.00 88.94 270 GLY A N 1
ATOM 2216 C CA . GLY A 1 270 ? 17.241 4.738 17.641 1.00 88.94 270 GLY A CA 1
ATOM 2217 C C . GLY A 1 270 ? 16.471 3.978 18.735 1.00 88.94 270 GLY A C 1
ATOM 2218 O O . GLY A 1 270 ? 15.516 3.244 18.472 1.00 88.94 270 GLY A O 1
ATOM 2219 N N . LYS A 1 271 ? 16.873 4.167 20.000 1.00 86.31 271 LYS A N 1
ATOM 2220 C CA . LYS A 1 271 ? 16.257 3.477 21.154 1.00 86.31 271 LYS A CA 1
ATOM 2221 C C . LYS A 1 271 ? 14.755 3.786 21.2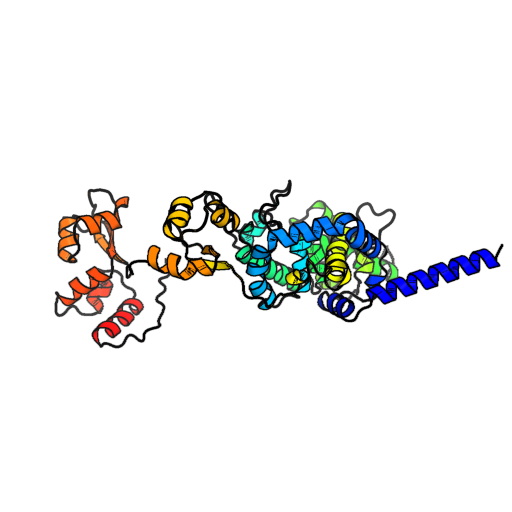83 1.00 86.31 271 LYS A C 1
ATOM 2223 O O . LYS A 1 271 ? 13.953 2.881 21.489 1.00 86.31 271 LYS A O 1
ATOM 2228 N N . LYS A 1 272 ? 14.365 5.048 21.062 1.00 86.00 272 LYS A N 1
ATOM 2229 C CA . LYS A 1 272 ? 12.980 5.546 21.191 1.00 86.00 272 LYS A CA 1
ATOM 2230 C C . LYS A 1 272 ? 11.959 4.809 20.314 1.00 86.00 272 LYS A C 1
ATOM 2232 O O . LYS A 1 272 ? 10.821 4.635 20.738 1.00 86.00 272 LYS A O 1
ATOM 2237 N N . TYR A 1 273 ? 12.337 4.387 19.105 1.00 86.00 273 TYR A N 1
ATOM 2238 C CA . TYR A 1 273 ? 11.412 3.785 18.134 1.00 86.00 273 TYR A CA 1
ATOM 2239 C C . TYR A 1 273 ? 11.662 2.290 17.890 1.00 86.00 273 TYR A C 1
ATOM 2241 O O . TYR A 1 273 ? 11.079 1.709 16.975 1.00 86.00 273 TYR A O 1
ATOM 2249 N N . ALA A 1 274 ? 12.475 1.637 18.728 1.00 82.00 274 ALA A N 1
ATOM 2250 C CA . ALA A 1 274 ? 12.785 0.210 18.610 1.00 82.00 274 ALA A CA 1
ATOM 2251 C C . ALA A 1 274 ? 11.527 -0.686 18.627 1.00 82.00 274 ALA A C 1
ATOM 2253 O O . ALA A 1 274 ? 11.482 -1.710 17.946 1.00 82.00 274 ALA A O 1
ATOM 2254 N N . PHE A 1 275 ? 10.461 -0.266 19.320 1.00 80.44 275 PHE A N 1
ATOM 2255 C CA . PHE A 1 275 ? 9.181 -0.983 19.376 1.00 80.44 275 PHE A CA 1
ATOM 2256 C C . PHE A 1 275 ? 8.495 -1.157 18.005 1.00 80.44 275 PHE A C 1
ATOM 2258 O O . PHE A 1 275 ? 7.657 -2.053 17.849 1.00 80.44 275 PHE A O 1
ATOM 2265 N N . LEU A 1 276 ? 8.839 -0.335 17.001 1.00 79.12 276 LEU A N 1
ATOM 2266 C CA . LEU A 1 276 ? 8.316 -0.470 15.637 1.00 79.12 276 LEU A CA 1
ATOM 2267 C C . LEU A 1 276 ? 8.766 -1.788 14.984 1.00 79.12 276 LEU A C 1
ATOM 2269 O O . LEU A 1 276 ? 8.012 -2.351 14.192 1.00 79.12 276 LEU A O 1
ATOM 2273 N N . LEU A 1 277 ? 9.932 -2.322 15.371 1.00 73.06 277 LEU A N 1
ATOM 2274 C CA . LEU A 1 277 ? 10.465 -3.593 14.864 1.00 73.06 277 LEU A CA 1
ATOM 2275 C C . LEU A 1 277 ? 9.838 -4.834 15.492 1.00 73.06 277 LEU A C 1
ATOM 2277 O O . LEU A 1 277 ? 9.972 -5.924 14.937 1.00 73.06 277 LEU A O 1
ATOM 2281 N N . ASN A 1 278 ? 9.169 -4.701 16.639 1.00 70.12 278 ASN A N 1
ATOM 2282 C CA . ASN A 1 278 ? 8.650 -5.851 17.370 1.00 70.12 278 ASN A CA 1
ATOM 2283 C C . ASN A 1 278 ? 7.345 -6.376 16.746 1.00 70.12 278 ASN A C 1
ATOM 2285 O O . ASN A 1 278 ? 6.259 -6.194 17.292 1.00 70.12 278 ASN A O 1
ATOM 2289 N N . ILE A 1 279 ? 7.452 -7.009 15.574 1.00 60.84 279 ILE A N 1
ATOM 2290 C CA . ILE A 1 279 ? 6.329 -7.578 14.809 1.00 60.84 279 ILE A CA 1
ATOM 2291 C C . ILE A 1 279 ? 5.579 -8.664 15.603 1.00 60.84 279 ILE A C 1
ATOM 2293 O O . ILE A 1 279 ? 4.394 -8.868 15.357 1.00 60.84 279 ILE A O 1
ATOM 2297 N N . ASN A 1 280 ? 6.232 -9.308 16.574 1.00 56.62 280 ASN A N 1
ATOM 2298 C CA . ASN A 1 280 ? 5.665 -10.418 17.343 1.00 56.62 280 ASN A CA 1
ATOM 2299 C C . ASN A 1 280 ? 4.965 -9.978 18.641 1.00 56.62 280 ASN A C 1
ATOM 2301 O O . ASN A 1 280 ? 4.402 -10.820 19.335 1.00 56.62 280 ASN A O 1
ATOM 2305 N N . ALA A 1 281 ? 4.970 -8.683 18.983 1.00 67.69 281 ALA A N 1
ATOM 2306 C CA . ALA A 1 281 ? 4.260 -8.216 20.171 1.00 67.69 281 ALA A CA 1
ATOM 2307 C C . ALA A 1 281 ? 2.736 -8.392 20.000 1.00 67.69 281 ALA A C 1
ATOM 2309 O O . ALA A 1 281 ? 2.201 -7.978 18.960 1.00 67.69 281 ALA A O 1
ATOM 2310 N N . PRO A 1 282 ? 2.026 -8.939 21.005 1.00 67.19 282 PRO A N 1
ATOM 2311 C CA . PRO A 1 282 ? 0.581 -9.108 20.944 1.00 67.19 282 PRO A CA 1
ATOM 2312 C C . PRO A 1 282 ? -0.128 -7.760 20.760 1.00 67.19 282 PRO A C 1
ATOM 2314 O O . PRO A 1 282 ? 0.256 -6.735 21.330 1.00 67.19 282 PRO A O 1
ATOM 2317 N N . SER A 1 283 ? -1.173 -7.753 19.928 1.00 74.31 283 SER A N 1
ATOM 2318 C CA . SER A 1 283 ? -1.986 -6.557 19.698 1.00 74.31 283 SER A CA 1
ATOM 2319 C C . SER A 1 283 ? -2.754 -6.200 20.969 1.00 74.31 283 SER A C 1
ATOM 2321 O O . SER A 1 283 ? -3.540 -7.001 21.468 1.00 74.31 283 SER A O 1
ATOM 2323 N N . SER A 1 284 ? -2.621 -4.958 21.436 1.00 85.88 284 SER A N 1
ATOM 2324 C CA . SER A 1 284 ? -3.468 -4.402 22.502 1.00 85.88 284 SER A CA 1
ATOM 2325 C C . SER A 1 284 ? -4.896 -4.087 22.036 1.00 85.88 284 SER A C 1
ATOM 2327 O O . SER A 1 284 ? -5.687 -3.516 22.784 1.00 85.88 284 SER A O 1
ATOM 2329 N N . ILE A 1 285 ? -5.239 -4.438 20.793 1.00 91.81 285 ILE A N 1
ATOM 2330 C CA . ILE A 1 285 ? -6.533 -4.190 20.166 1.00 91.81 285 ILE A CA 1
ATOM 2331 C C . ILE A 1 285 ? -7.186 -5.523 19.797 1.00 91.81 285 ILE A C 1
ATOM 2333 O O . ILE A 1 285 ? -6.611 -6.320 19.053 1.00 91.81 285 ILE A O 1
ATOM 2337 N N . ALA A 1 286 ? -8.415 -5.727 20.268 1.00 91.12 286 ALA A N 1
ATOM 2338 C CA . ALA A 1 286 ? -9.278 -6.841 19.907 1.00 91.12 286 ALA A CA 1
ATOM 2339 C C . ALA A 1 286 ? -10.200 -6.473 18.735 1.00 91.12 286 ALA A C 1
ATOM 2341 O O . ALA A 1 286 ? -10.826 -5.408 18.724 1.00 91.12 286 ALA A O 1
ATOM 2342 N N . ARG A 1 287 ? -10.344 -7.398 17.777 1.00 92.31 287 ARG A N 1
ATOM 2343 C CA . ARG A 1 287 ? -11.380 -7.345 16.738 1.00 92.31 287 ARG A CA 1
ATOM 2344 C C . ARG A 1 287 ? -12.625 -8.083 17.228 1.00 92.31 287 ARG A C 1
ATOM 2346 O O . ARG A 1 287 ? -12.556 -9.268 17.534 1.00 92.31 287 ARG A O 1
ATOM 2353 N N . ILE A 1 288 ? -13.767 -7.405 17.253 1.00 92.00 288 ILE A N 1
ATOM 2354 C CA . ILE A 1 288 ? -15.040 -7.943 17.755 1.00 92.00 288 ILE A CA 1
ATOM 2355 C C . ILE A 1 288 ? -16.142 -7.837 16.707 1.00 92.00 288 ILE A C 1
ATOM 2357 O O . ILE A 1 288 ? -16.104 -6.967 15.837 1.00 92.00 288 ILE A O 1
ATOM 2361 N N . GLN A 1 289 ? -17.164 -8.684 16.818 1.00 88.06 289 GLN A N 1
ATOM 2362 C CA . GLN A 1 289 ? -18.397 -8.523 16.053 1.00 88.06 289 GLN A CA 1
ATOM 2363 C C . GLN A 1 289 ? -19.147 -7.277 16.550 1.00 88.06 289 GLN A C 1
ATOM 2365 O O . GLN A 1 289 ? -19.466 -7.158 17.731 1.00 88.06 289 GLN A O 1
ATOM 2370 N N . ALA A 1 290 ? -19.430 -6.340 15.645 1.00 87.31 290 ALA A N 1
ATOM 2371 C CA . ALA A 1 290 ? -20.164 -5.124 15.972 1.00 87.31 290 ALA A CA 1
ATOM 2372 C C . ALA A 1 290 ? -21.652 -5.431 16.226 1.00 87.31 290 ALA A C 1
ATOM 2374 O O . ALA A 1 290 ? -22.238 -6.178 15.430 1.00 87.31 290 ALA A O 1
ATOM 2375 N N . PRO A 1 291 ? -22.297 -4.818 17.240 1.00 84.50 291 PRO A N 1
ATOM 2376 C CA . PRO A 1 291 ? -23.752 -4.790 17.322 1.00 84.50 291 PRO A CA 1
ATOM 2377 C C . PRO A 1 291 ? -24.288 -3.958 16.156 1.00 84.50 291 PRO A C 1
ATOM 2379 O O . PRO A 1 291 ? -23.650 -2.989 15.747 1.00 84.50 291 PRO A O 1
ATOM 2382 N N . THR A 1 292 ? -25.448 -4.295 15.603 1.00 83.56 292 THR A N 1
ATOM 2383 C CA . THR A 1 292 ? -26.031 -3.537 14.482 1.00 83.56 292 THR A CA 1
ATOM 2384 C C . THR A 1 292 ? -26.710 -2.251 14.956 1.00 83.56 292 THR A C 1
ATOM 2386 O O . THR A 1 292 ? -27.230 -2.211 16.071 1.00 83.56 292 THR A O 1
ATOM 2389 N N . ARG A 1 293 ? -26.757 -1.212 14.107 1.00 81.38 293 ARG A N 1
ATOM 2390 C CA . ARG A 1 293 ? -27.511 0.048 14.336 1.00 81.38 293 ARG A CA 1
ATOM 2391 C C . ARG A 1 293 ? -27.255 0.716 15.699 1.00 81.38 293 ARG A C 1
ATOM 2393 O O . ARG A 1 293 ? -28.147 1.311 16.294 1.00 81.38 293 ARG A O 1
ATOM 2400 N N . THR A 1 294 ? -26.043 0.606 16.224 1.00 84.19 294 THR A N 1
ATOM 2401 C CA . THR A 1 294 ? -25.702 1.044 17.580 1.00 84.19 294 THR A CA 1
ATOM 2402 C C . THR A 1 294 ? -24.757 2.238 17.532 1.00 84.19 294 THR A C 1
ATOM 2404 O O . THR A 1 294 ? -23.717 2.198 16.877 1.00 84.19 294 THR A O 1
ATOM 2407 N N . SER A 1 295 ? -25.112 3.320 18.232 1.00 90.81 295 SER A N 1
ATOM 2408 C CA . SER A 1 295 ? -24.269 4.518 18.339 1.00 90.81 295 SER A CA 1
ATOM 2409 C C . SER A 1 295 ? -22.943 4.208 19.037 1.00 90.81 295 SER A C 1
ATOM 2411 O O . SER A 1 295 ? -22.921 3.549 20.080 1.00 90.81 295 SER A O 1
ATOM 2413 N N . LEU A 1 296 ? -21.840 4.755 18.521 1.00 94.94 296 LEU A N 1
ATOM 2414 C CA . LEU A 1 296 ? -20.527 4.650 19.161 1.00 94.94 296 LEU A CA 1
ATOM 2415 C C . LEU A 1 296 ? -20.514 5.277 20.561 1.00 94.94 296 LEU A C 1
ATOM 2417 O O . LEU A 1 296 ? -19.790 4.792 21.424 1.00 94.94 296 LEU A O 1
ATOM 2421 N N . ARG A 1 297 ? -21.338 6.303 20.825 1.00 94.06 297 ARG A N 1
ATOM 2422 C CA . ARG A 1 297 ? -21.484 6.874 22.177 1.00 94.06 297 ARG A CA 1
ATOM 2423 C C . ARG A 1 297 ? -22.110 5.870 23.147 1.00 94.06 297 ARG A C 1
ATOM 2425 O O . ARG A 1 297 ? -21.662 5.759 24.284 1.00 94.06 297 ARG A O 1
ATOM 2432 N N . LYS A 1 298 ? -23.100 5.092 22.689 1.00 91.38 298 LYS A N 1
ATOM 2433 C CA . LYS A 1 298 ? -23.713 4.019 23.490 1.00 91.38 298 LYS A CA 1
ATOM 2434 C C . LYS A 1 298 ? -22.703 2.912 23.790 1.00 91.38 298 LYS A C 1
ATOM 2436 O O . LYS A 1 298 ? -22.620 2.482 24.934 1.00 91.38 298 LYS A O 1
ATOM 2441 N N . ILE A 1 299 ? -21.920 2.490 22.793 1.00 95.12 299 ILE A N 1
ATOM 2442 C CA . ILE A 1 299 ? -20.855 1.492 22.988 1.00 95.12 299 ILE A CA 1
ATOM 2443 C C . ILE A 1 299 ? -19.834 2.011 24.000 1.00 95.12 299 ILE A C 1
ATOM 2445 O O . ILE A 1 299 ? -19.609 1.352 25.008 1.00 95.12 299 ILE A O 1
ATOM 2449 N N . ALA A 1 300 ? -19.311 3.220 23.785 1.00 96.81 300 ALA A N 1
ATOM 2450 C CA . ALA A 1 300 ? -18.369 3.886 24.680 1.00 96.81 300 ALA A CA 1
ATOM 2451 C C . ALA A 1 300 ? -18.852 3.904 26.140 1.00 96.81 300 ALA A C 1
ATOM 2453 O O . ALA A 1 300 ? -18.124 3.460 27.028 1.00 96.81 300 ALA A O 1
ATOM 2454 N N . ARG A 1 301 ? -20.100 4.336 26.377 1.00 95.69 301 ARG A N 1
ATOM 2455 C CA . ARG A 1 301 ? -20.717 4.384 27.711 1.00 95.69 301 ARG A CA 1
ATOM 2456 C C . ARG A 1 301 ? -20.831 3.001 28.355 1.00 95.69 301 ARG A C 1
ATOM 2458 O O . ARG A 1 301 ? -20.442 2.833 29.503 1.00 95.69 301 ARG A O 1
ATOM 2465 N N . LEU A 1 302 ? -21.330 2.002 27.624 1.00 92.56 302 LEU A N 1
ATOM 2466 C CA . LEU A 1 302 ? -21.550 0.657 28.171 1.00 92.56 302 LEU A CA 1
ATOM 2467 C C . LEU A 1 302 ? -20.240 -0.093 28.452 1.00 92.56 302 LEU A C 1
ATOM 2469 O O . LEU A 1 302 ? -20.163 -0.871 29.402 1.00 92.56 302 LEU A O 1
ATOM 2473 N N . THR A 1 303 ? -19.192 0.150 27.665 1.00 95.31 303 THR A N 1
ATOM 2474 C CA . THR A 1 303 ? -17.899 -0.524 27.840 1.00 95.31 303 THR A CA 1
ATOM 2475 C C . THR A 1 303 ? -16.884 0.275 28.649 1.00 95.31 303 THR A C 1
ATOM 2477 O O . THR A 1 303 ? -15.849 -0.270 29.023 1.00 95.31 303 THR A O 1
ATOM 2480 N N . GLY A 1 304 ? -17.131 1.558 28.920 1.00 95.75 304 GLY A N 1
ATOM 2481 C CA . GLY A 1 304 ? -16.141 2.456 29.522 1.00 95.75 304 GLY A CA 1
ATOM 2482 C C . GLY A 1 304 ? -14.922 2.692 28.621 1.00 95.75 304 GLY A C 1
ATOM 2483 O O . GLY A 1 304 ? -13.799 2.776 29.111 1.00 95.75 304 GLY A O 1
ATOM 2484 N N . ILE A 1 305 ? -15.119 2.718 27.298 1.00 96.88 305 ILE A N 1
ATOM 2485 C CA . ILE A 1 305 ? -14.093 3.147 26.332 1.00 96.88 305 ILE A CA 1
ATOM 2486 C C . ILE A 1 305 ? -14.364 4.615 26.025 1.00 96.88 305 ILE A C 1
ATOM 2488 O O . ILE A 1 305 ? -15.505 4.962 25.737 1.00 96.88 305 ILE A O 1
ATOM 2492 N N . SER A 1 306 ? -13.346 5.478 26.010 1.00 97.56 306 SER A N 1
ATOM 2493 C CA . SER A 1 306 ? -13.574 6.866 25.598 1.00 97.56 306 SER A CA 1
ATOM 2494 C C . SER A 1 306 ? -14.063 6.927 24.146 1.00 97.56 306 SER A C 1
ATOM 2496 O O . SER A 1 306 ? -13.522 6.268 23.253 1.00 97.56 306 SER A O 1
ATOM 2498 N N . TYR A 1 307 ? -15.085 7.744 23.885 1.00 96.75 307 TYR A N 1
ATOM 2499 C CA . TYR A 1 307 ? -15.658 7.889 22.543 1.00 96.75 307 TYR A CA 1
ATOM 2500 C C . TYR A 1 307 ? -14.595 8.268 21.496 1.00 96.75 307 TYR A C 1
ATOM 2502 O O . TYR A 1 307 ? -14.575 7.705 20.402 1.00 96.75 307 TYR A O 1
ATOM 2510 N N . LYS A 1 308 ? -13.657 9.157 21.857 1.00 96.31 308 LYS A N 1
ATOM 2511 C CA . LYS A 1 308 ? -12.531 9.562 21.000 1.00 96.31 308 LYS A CA 1
ATOM 2512 C C . LYS A 1 308 ? -11.620 8.378 20.654 1.00 96.31 308 LYS A C 1
ATOM 2514 O O . LYS A 1 308 ? -11.284 8.211 19.484 1.00 96.31 308 LYS A O 1
ATOM 2519 N N . LYS A 1 309 ? -11.262 7.526 21.630 1.00 95.12 309 LYS A N 1
ATOM 2520 C CA . LYS A 1 309 ? -10.451 6.316 21.384 1.00 95.12 309 LYS A CA 1
ATOM 2521 C C . LYS A 1 309 ? -11.211 5.326 20.504 1.00 95.12 309 LYS A C 1
ATOM 2523 O O . LYS A 1 309 ? -10.652 4.861 19.519 1.00 95.12 309 LYS A O 1
ATOM 2528 N N . LEU A 1 310 ? -12.490 5.071 20.791 1.00 96.19 310 LEU A N 1
ATOM 2529 C CA . LEU A 1 310 ? -13.315 4.155 19.997 1.00 96.19 310 LEU A CA 1
ATOM 2530 C C . LEU A 1 310 ? -13.459 4.620 18.541 1.00 96.19 310 LEU A C 1
ATOM 2532 O O . LEU A 1 310 ? -13.305 3.816 17.626 1.00 96.19 310 LEU A O 1
ATOM 2536 N N . LYS A 1 311 ? -13.705 5.916 18.316 1.00 95.19 311 LYS A N 1
ATOM 2537 C CA . LYS A 1 311 ? -13.775 6.504 16.972 1.00 95.19 311 LYS A CA 1
ATOM 2538 C C . LYS A 1 311 ? -12.435 6.395 16.238 1.00 95.19 311 LYS A C 1
ATOM 2540 O O . LYS A 1 311 ? -12.418 6.011 15.074 1.00 95.19 311 LYS A O 1
ATOM 2545 N N . ARG A 1 312 ? -11.320 6.683 16.920 1.00 93.25 312 ARG A N 1
ATOM 2546 C CA . ARG A 1 312 ? -9.962 6.591 16.354 1.00 93.25 312 ARG A CA 1
ATOM 2547 C C . ARG A 1 312 ? -9.595 5.167 15.937 1.00 93.25 312 ARG A C 1
ATOM 2549 O O . ARG A 1 312 ? -9.018 4.997 14.874 1.00 93.25 312 ARG A O 1
ATOM 2556 N N . LEU A 1 313 ? -9.971 4.166 16.734 1.00 94.31 313 LEU A N 1
ATOM 2557 C CA . LEU A 1 313 ? -9.751 2.750 16.416 1.00 94.31 313 LEU A CA 1
ATOM 2558 C C . LEU A 1 313 ? -10.654 2.234 15.287 1.00 94.31 313 LEU A C 1
ATOM 2560 O O . LEU A 1 313 ? -10.354 1.200 14.701 1.00 94.31 313 LEU A O 1
ATOM 2564 N N . ASN A 1 314 ? -11.754 2.931 14.981 1.00 96.25 314 ASN A N 1
ATOM 2565 C CA . ASN A 1 314 ? -12.726 2.514 13.970 1.00 96.25 314 ASN A CA 1
ATOM 2566 C C . ASN A 1 314 ? -12.882 3.551 12.844 1.00 96.25 314 ASN A C 1
ATOM 2568 O O . ASN A 1 314 ? -13.995 4.026 12.587 1.00 96.25 314 ASN A O 1
ATOM 2572 N N . PRO A 1 315 ? -11.785 3.909 12.148 1.00 95.25 315 PRO A N 1
ATOM 2573 C CA . PRO A 1 315 ? -11.789 4.940 11.112 1.00 95.25 315 PRO A CA 1
ATOM 2574 C C . PRO A 1 315 ? -12.645 4.573 9.888 1.00 95.25 315 PRO A C 1
ATOM 2576 O O . PRO A 1 315 ? -12.995 5.466 9.113 1.00 95.25 315 PRO A O 1
ATOM 2579 N N . GLN A 1 316 ? -12.978 3.290 9.708 1.00 96.06 316 GLN A N 1
ATOM 2580 C CA . GLN A 1 316 ? -13.830 2.764 8.641 1.00 96.06 316 GLN A CA 1
ATOM 2581 C C . GLN A 1 316 ? -15.297 3.159 8.781 1.00 96.06 316 GLN A C 1
ATOM 2583 O O . GLN A 1 316 ? -16.026 3.147 7.792 1.00 96.06 316 GLN A O 1
ATOM 2588 N N . LEU A 1 317 ? -15.752 3.516 9.983 1.00 95.56 317 LEU A N 1
ATOM 2589 C CA . LEU A 1 317 ? -17.114 3.994 10.185 1.00 95.56 317 LEU A CA 1
ATOM 2590 C C . LEU A 1 317 ? -17.236 5.435 9.676 1.00 95.56 317 LEU A C 1
ATOM 2592 O O . LEU A 1 317 ? -16.622 6.357 10.209 1.00 95.56 317 LEU A O 1
ATOM 2596 N N . ARG A 1 318 ? -18.062 5.642 8.647 1.00 92.81 318 ARG A N 1
ATOM 2597 C CA . ARG A 1 318 ? -18.359 6.978 8.098 1.00 92.81 318 ARG A CA 1
ATOM 2598 C C . ARG A 1 318 ? -19.342 7.748 8.968 1.00 92.81 318 ARG A C 1
ATOM 2600 O O . ARG A 1 318 ? -19.352 8.973 8.962 1.00 92.81 318 ARG A O 1
ATOM 2607 N N . ARG A 1 319 ? -20.174 7.020 9.710 1.00 84.88 319 ARG A N 1
ATOM 2608 C CA . ARG A 1 319 ? -21.135 7.564 10.669 1.00 84.88 319 ARG A CA 1
ATOM 2609 C C . ARG A 1 319 ? -20.728 7.102 12.061 1.00 84.88 319 ARG A C 1
ATOM 2611 O O . ARG A 1 319 ? -20.216 6.000 12.213 1.00 84.88 319 ARG A O 1
ATOM 2618 N N . ASN A 1 320 ? -21.005 7.890 13.097 1.00 90.50 320 ASN A N 1
ATOM 2619 C CA . ASN A 1 320 ? -20.724 7.511 14.492 1.00 90.50 320 ASN A CA 1
ATOM 2620 C C . ASN A 1 320 ? -21.709 6.435 15.022 1.00 90.50 320 ASN A C 1
ATOM 2622 O O . ASN A 1 320 ? -22.102 6.450 16.188 1.00 90.50 320 ASN A O 1
ATOM 2626 N N . VAL A 1 321 ? -22.135 5.516 14.151 1.00 82.06 321 VAL A N 1
ATOM 2627 C CA . VAL A 1 321 ? -23.097 4.436 14.373 1.00 82.06 321 VAL A CA 1
ATOM 2628 C C . VAL A 1 321 ? -22.656 3.214 13.570 1.00 82.06 321 VAL A C 1
ATOM 2630 O O . VAL A 1 321 ? -22.175 3.337 12.442 1.00 82.06 321 VAL A O 1
ATOM 2633 N N . THR A 1 322 ? -22.824 2.027 14.140 1.00 83.94 322 THR A N 1
ATOM 2634 C CA . THR A 1 322 ? -22.579 0.773 13.427 1.00 83.94 322 THR A CA 1
ATOM 2635 C C . THR A 1 322 ? -23.655 0.523 12.359 1.00 83.94 322 THR A C 1
ATOM 2637 O O . THR A 1 322 ? -24.811 0.933 12.520 1.00 83.94 322 THR A O 1
ATOM 2640 N N . PRO A 1 323 ? -23.312 -0.146 11.247 1.00 77.94 323 PRO A N 1
ATOM 2641 C CA . PRO A 1 323 ? -24.251 -0.400 10.161 1.00 77.94 323 PRO A CA 1
ATOM 2642 C C . PRO A 1 323 ? -25.391 -1.363 10.547 1.00 77.94 323 PRO A C 1
ATOM 2644 O O . PRO A 1 323 ? -25.331 -2.048 11.572 1.00 77.94 323 PRO A O 1
ATOM 2647 N N . PRO A 1 324 ? -26.434 -1.462 9.702 1.00 75.81 324 PRO A N 1
ATOM 2648 C CA . PRO A 1 324 ? -27.525 -2.422 9.865 1.00 75.81 324 PRO A CA 1
ATOM 2649 C C . PRO A 1 324 ? -27.170 -3.874 9.496 1.00 75.81 324 PRO A C 1
ATOM 2651 O O . PRO A 1 324 ? -28.043 -4.734 9.555 1.00 75.81 324 PRO A O 1
ATOM 2654 N N . TYR A 1 325 ? -25.924 -4.143 9.106 1.00 80.25 325 TYR A N 1
ATOM 2655 C CA . TYR A 1 325 ? -25.420 -5.450 8.679 1.00 80.25 325 TYR A CA 1
ATOM 2656 C C . TYR A 1 325 ? -24.180 -5.859 9.486 1.00 80.25 325 TYR A C 1
ATOM 2658 O O . TYR A 1 325 ? -23.588 -5.053 10.208 1.00 80.25 325 TYR A O 1
ATOM 2666 N N . ARG A 1 326 ? -23.773 -7.126 9.350 1.00 78.62 326 ARG A N 1
ATOM 2667 C CA . ARG A 1 326 ? -22.621 -7.700 10.055 1.00 78.62 326 ARG A CA 1
ATOM 2668 C C . ARG A 1 326 ? -21.330 -6.959 9.689 1.00 78.62 326 ARG A C 1
ATOM 2670 O O . ARG A 1 326 ? -20.952 -6.888 8.523 1.00 78.62 326 ARG A O 1
ATOM 2677 N N . THR A 1 327 ? -20.637 -6.427 10.691 1.00 85.25 327 THR A N 1
ATOM 2678 C CA . THR A 1 327 ? -19.299 -5.831 10.542 1.00 85.25 327 THR A CA 1
ATOM 2679 C C . THR A 1 327 ? -18.460 -6.043 11.799 1.00 85.25 327 THR A C 1
ATOM 2681 O O . THR A 1 327 ? -18.968 -6.553 12.793 1.00 85.25 327 THR A O 1
ATOM 2684 N N . HIS A 1 328 ? -17.196 -5.636 11.782 1.00 91.00 328 HIS A N 1
ATOM 2685 C CA . HIS A 1 328 ? -16.320 -5.706 12.946 1.00 91.00 328 HIS A CA 1
ATOM 2686 C C . HIS A 1 328 ? -16.025 -4.317 13.512 1.00 91.00 328 HIS A C 1
ATOM 2688 O O . HIS A 1 328 ? -16.051 -3.323 12.783 1.00 91.00 328 HIS A O 1
ATOM 2694 N N . LEU A 1 329 ? -15.731 -4.277 14.811 1.00 94.69 329 LEU A N 1
ATOM 2695 C CA . LEU A 1 329 ? -15.116 -3.135 15.478 1.00 94.69 329 LEU A CA 1
ATOM 2696 C C . LEU A 1 329 ? -13.774 -3.530 16.078 1.00 94.69 329 LEU A C 1
ATOM 2698 O O . LEU A 1 329 ? -13.525 -4.697 16.378 1.00 94.69 329 LEU A O 1
ATOM 2702 N N . TYR A 1 330 ? -12.951 -2.520 16.296 1.00 95.81 330 TYR A N 1
ATOM 2703 C CA . TYR A 1 330 ? -11.699 -2.595 17.021 1.00 95.81 330 TYR A CA 1
ATOM 2704 C C . TYR A 1 330 ? -11.866 -1.896 18.366 1.00 95.81 330 TYR A C 1
ATOM 2706 O O . TYR A 1 330 ? -12.278 -0.733 18.430 1.00 95.81 330 TYR A O 1
ATOM 2714 N N . ILE A 1 331 ? -11.573 -2.610 19.448 1.00 95.94 331 ILE A N 1
ATOM 2715 C CA . ILE A 1 331 ? -11.604 -2.084 20.815 1.00 95.94 331 ILE A CA 1
ATOM 2716 C C . ILE A 1 331 ? -10.302 -2.431 21.532 1.00 95.94 331 ILE A C 1
ATOM 2718 O O . ILE A 1 331 ? -9.643 -3.390 21.139 1.00 95.94 331 ILE A O 1
ATOM 2722 N N . PRO A 1 332 ? -9.927 -1.703 22.592 1.00 95.50 332 PRO A N 1
ATOM 2723 C CA . PRO A 1 332 ? -8.819 -2.126 23.437 1.00 95.50 332 PRO A CA 1
ATOM 2724 C C . PRO A 1 332 ? -9.089 -3.518 24.023 1.00 95.50 332 PRO A C 1
ATOM 2726 O O . PRO A 1 332 ? -10.215 -3.799 24.450 1.00 95.50 332 PRO A O 1
ATOM 2729 N N . TYR A 1 333 ? -8.086 -4.394 23.992 1.00 93.00 333 TYR A N 1
ATOM 2730 C CA . TYR A 1 333 ? -8.217 -5.799 24.380 1.00 93.00 333 TYR A CA 1
ATOM 2731 C C . TYR A 1 333 ? -8.721 -5.947 25.821 1.00 93.00 333 TYR A C 1
ATOM 2733 O O . TYR A 1 333 ? -9.618 -6.745 26.085 1.00 93.00 333 TYR A O 1
ATOM 2741 N N . GLU A 1 334 ? -8.263 -5.080 26.726 1.00 94.56 334 GLU A N 1
ATOM 2742 C CA . GLU A 1 334 ? -8.673 -5.030 28.132 1.00 94.56 334 GLU A CA 1
ATOM 2743 C C . GLU A 1 334 ? -10.176 -4.746 28.333 1.00 94.56 334 GLU A C 1
ATOM 2745 O O . GLU A 1 334 ? -10.724 -4.927 29.417 1.00 94.56 334 GLU A O 1
ATOM 2750 N N . LYS A 1 335 ? -10.885 -4.309 27.285 1.00 95.69 335 LYS A N 1
ATOM 2751 C CA . LYS A 1 335 ? -12.330 -4.029 27.314 1.00 95.69 335 LYS A CA 1
ATOM 2752 C C . LYS A 1 335 ? -13.169 -5.157 26.717 1.00 95.69 335 LYS A C 1
ATOM 2754 O O . LYS A 1 335 ? -14.396 -5.047 26.700 1.00 95.69 335 LYS A O 1
ATOM 2759 N N . LEU A 1 336 ? -12.544 -6.240 26.249 1.00 93.38 336 LEU A N 1
ATOM 2760 C CA . LEU A 1 336 ? -13.218 -7.351 25.578 1.00 93.38 336 LEU A CA 1
ATOM 2761 C C . LEU A 1 336 ? -14.247 -8.046 26.476 1.00 93.38 336 LEU A C 1
ATOM 2763 O O . LEU A 1 336 ? -15.386 -8.233 26.050 1.00 93.38 336 LEU A O 1
ATOM 2767 N N . ALA A 1 337 ? -13.880 -8.384 27.714 1.00 91.69 337 ALA A N 1
ATOM 2768 C CA . ALA A 1 337 ? -14.782 -9.050 28.658 1.00 91.69 337 ALA A CA 1
ATOM 2769 C C . ALA A 1 337 ? -16.026 -8.192 28.951 1.00 91.69 337 ALA A C 1
ATOM 2771 O O . ALA A 1 337 ? -17.159 -8.653 28.814 1.00 91.69 337 ALA A O 1
ATOM 2772 N N . LYS A 1 338 ? -15.821 -6.898 29.237 1.00 94.06 338 LYS A N 1
ATOM 2773 C CA . LYS A 1 338 ? -16.909 -5.936 29.477 1.00 94.06 338 LYS A CA 1
ATOM 2774 C C . LYS A 1 338 ? -17.773 -5.704 28.237 1.00 94.06 338 LYS A C 1
ATOM 2776 O O . LYS A 1 338 ? -18.981 -5.527 28.354 1.00 94.06 338 LYS A O 1
ATOM 2781 N N . PHE A 1 339 ? -17.189 -5.712 27.040 1.00 93.38 339 PHE A N 1
ATOM 2782 C CA . PHE A 1 339 ? -17.976 -5.660 25.811 1.00 93.38 339 PHE A CA 1
ATOM 2783 C C . PHE A 1 339 ? -18.856 -6.908 25.673 1.00 93.38 339 PHE A C 1
ATOM 2785 O O . PHE A 1 339 ? -20.057 -6.774 25.444 1.00 93.38 339 PHE A O 1
ATOM 2792 N N . LYS A 1 340 ? -18.281 -8.106 25.846 1.00 88.44 340 LYS A N 1
ATOM 2793 C CA . LYS A 1 340 ? -19.015 -9.373 25.739 1.00 88.44 340 LYS A CA 1
ATOM 2794 C C . LYS A 1 340 ? -20.171 -9.443 26.737 1.00 88.44 340 LYS A C 1
ATOM 2796 O O . LYS A 1 340 ? -21.257 -9.824 26.329 1.00 88.44 340 LYS A O 1
ATOM 2801 N N . SER A 1 341 ? -19.990 -9.011 27.986 1.00 88.44 341 SER A N 1
ATOM 2802 C CA . SER A 1 341 ? -21.074 -9.038 28.982 1.00 88.44 341 SER A CA 1
ATOM 2803 C C . SER A 1 341 ? -22.216 -8.061 28.672 1.00 88.44 341 SER A C 1
ATOM 2805 O O . SER A 1 341 ? -23.376 -8.368 28.926 1.00 88.44 341 SER A O 1
ATOM 2807 N N . ARG A 1 342 ? -21.924 -6.892 28.080 1.00 87.06 342 ARG A N 1
ATOM 2808 C CA . ARG A 1 342 ? -22.938 -5.861 27.770 1.00 87.06 342 ARG A CA 1
ATOM 2809 C C . ARG A 1 342 ? -23.627 -6.043 26.421 1.00 87.06 342 ARG A C 1
ATOM 2811 O O . ARG A 1 342 ? -24.760 -5.598 26.255 1.00 87.06 342 ARG A O 1
ATOM 2818 N N . PHE A 1 343 ? -22.939 -6.654 25.462 1.00 80.50 343 PHE A N 1
ATOM 2819 C CA . PHE A 1 343 ? -23.422 -6.881 24.098 1.00 80.50 343 PHE A CA 1
ATOM 2820 C C . PHE A 1 343 ? -23.591 -8.364 23.771 1.00 80.50 343 PHE A C 1
ATOM 2822 O O . PHE A 1 343 ? -23.692 -8.715 22.594 1.00 80.50 343 PHE A O 1
ATOM 2829 N N . ALA A 1 344 ? -23.636 -9.228 24.790 1.00 65.88 344 ALA A N 1
ATOM 2830 C CA . ALA A 1 344 ? -24.011 -10.622 24.629 1.00 65.88 344 ALA A CA 1
ATOM 2831 C C . ALA A 1 344 ? -25.320 -10.678 23.840 1.00 65.88 344 ALA A C 1
ATOM 2833 O O . ALA A 1 344 ? -26.363 -10.177 24.267 1.00 65.88 344 ALA A O 1
ATOM 2834 N N . VAL A 1 345 ? -25.248 -11.249 22.643 1.00 50.62 345 VAL A N 1
ATOM 2835 C CA . VAL A 1 345 ? -26.436 -11.507 21.845 1.00 50.62 345 VAL A CA 1
ATOM 2836 C C . VAL A 1 345 ? -27.249 -12.527 22.636 1.00 50.62 345 VAL A C 1
ATOM 2838 O O . VAL A 1 345 ? -26.804 -13.663 22.795 1.00 50.62 345 VAL A O 1
ATOM 2841 N N . LYS A 1 346 ? -28.435 -12.148 23.135 1.00 43.53 346 LYS A N 1
ATOM 2842 C CA . LYS A 1 346 ? -29.448 -13.138 23.530 1.00 43.53 346 LYS A CA 1
ATOM 2843 C C . LYS A 1 346 ? -29.635 -14.043 22.309 1.00 43.53 346 LYS A C 1
ATOM 2845 O O . LYS A 1 346 ? -30.104 -13.557 21.284 1.00 43.53 346 LYS A O 1
ATOM 2850 N N . LYS A 1 347 ? -29.175 -15.300 22.375 1.00 38.34 347 LYS A N 1
ATOM 2851 C CA . LYS A 1 347 ? -29.191 -16.271 21.265 1.00 38.34 347 LYS A CA 1
ATOM 2852 C C . LYS A 1 347 ? -30.602 -16.338 20.654 1.00 38.34 347 LYS A C 1
ATOM 2854 O O . LYS A 1 347 ? -31.467 -17.025 21.188 1.00 38.34 347 LYS A O 1
ATOM 2859 N N . VAL A 1 348 ? -30.854 -15.649 19.537 1.00 39.44 348 VAL A N 1
ATOM 2860 C CA . VAL A 1 348 ? -32.075 -15.858 18.742 1.00 39.44 348 VAL A CA 1
ATOM 2861 C C . VAL A 1 348 ? -31.750 -16.898 17.675 1.00 39.44 348 VAL A C 1
ATOM 2863 O O . VAL A 1 348 ? -31.066 -16.623 16.693 1.00 39.44 348 VAL A O 1
ATOM 2866 N N . ARG A 1 349 ? -32.200 -18.127 17.940 1.00 47.69 349 ARG A N 1
ATOM 2867 C CA . ARG A 1 349 ? -32.130 -19.306 17.068 1.00 47.69 349 ARG A CA 1
ATOM 2868 C C . ARG A 1 349 ? -33.045 -19.079 15.854 1.00 47.69 349 ARG A C 1
ATOM 2870 O O . ARG A 1 349 ? -34.243 -19.055 16.091 1.00 47.69 349 ARG A O 1
ATOM 2877 N N . GLY A 1 350 ? -32.478 -18.906 14.646 1.00 56.84 350 GLY A N 1
ATOM 2878 C CA . GLY A 1 350 ? -33.065 -18.800 13.280 1.00 56.84 350 GLY A CA 1
ATOM 2879 C C . GLY A 1 350 ? -34.540 -18.387 13.069 1.00 56.84 350 GLY A C 1
ATOM 2880 O O . GLY A 1 350 ? -35.247 -17.989 13.985 1.00 56.84 350 GLY A O 1
ATOM 2881 N N . VAL A 1 351 ? -35.037 -18.437 11.826 1.00 64.50 351 VAL A N 1
ATOM 2882 C CA . VAL A 1 351 ? -36.455 -18.137 11.517 1.00 64.50 351 VAL A CA 1
ATOM 2883 C C . VAL A 1 351 ? -37.089 -19.200 10.617 1.00 64.50 351 VAL A C 1
ATOM 2885 O O . VAL A 1 351 ? -36.479 -19.632 9.645 1.00 64.50 351 VAL A O 1
ATOM 2888 N N . LEU A 1 352 ? -38.318 -19.600 10.935 1.00 68.06 352 LEU A N 1
ATOM 2889 C CA . LEU A 1 352 ? -39.256 -20.317 10.076 1.00 68.06 352 LEU A CA 1
ATOM 2890 C C . LEU A 1 352 ? -40.023 -19.294 9.223 1.00 68.06 352 LEU A C 1
ATOM 2892 O O . LEU A 1 352 ? -40.498 -18.290 9.747 1.00 68.06 352 LEU A O 1
ATOM 2896 N N . ARG A 1 353 ? -40.175 -19.547 7.921 1.00 73.06 353 ARG A N 1
ATOM 2897 C CA . ARG A 1 353 ? -40.978 -18.711 7.015 1.00 73.06 353 ARG A CA 1
ATOM 2898 C C . ARG A 1 353 ? -42.387 -19.294 6.916 1.00 73.06 353 ARG A C 1
ATOM 2900 O O . ARG A 1 353 ? -42.558 -20.407 6.433 1.00 73.06 353 ARG A O 1
ATOM 2907 N N . TYR A 1 354 ? -43.384 -18.557 7.388 1.00 79.62 354 TYR A N 1
ATOM 2908 C CA . TYR A 1 354 ? -44.790 -18.948 7.347 1.00 79.62 354 TYR A CA 1
ATOM 2909 C C . TYR A 1 354 ? -45.537 -18.120 6.307 1.00 79.62 354 TYR A C 1
ATOM 2911 O O . TYR A 1 354 ? -45.529 -16.894 6.380 1.00 79.62 354 TYR A O 1
ATOM 2919 N N . VAL A 1 355 ? -46.187 -18.784 5.355 1.00 80.81 355 VAL A N 1
ATOM 2920 C CA . VAL A 1 355 ? -47.031 -18.113 4.361 1.00 80.81 355 VAL A CA 1
ATOM 2921 C C . VAL A 1 355 ? -48.411 -17.871 4.968 1.00 80.81 355 VAL A C 1
ATOM 2923 O O . VAL A 1 355 ? -49.086 -18.817 5.376 1.00 80.81 355 VAL A O 1
ATOM 2926 N N . VAL A 1 356 ? -48.814 -16.605 5.033 1.00 85.31 356 VAL A N 1
ATOM 2927 C CA . VAL A 1 356 ? -50.112 -16.155 5.547 1.00 85.31 356 VAL A CA 1
ATOM 2928 C C . VAL A 1 356 ? -51.231 -16.740 4.690 1.00 85.31 356 VAL A C 1
ATOM 2930 O O . VAL A 1 356 ? -51.212 -16.621 3.465 1.00 85.31 356 VAL A O 1
ATOM 2933 N N . LYS A 1 357 ? -52.223 -17.358 5.330 1.00 87.19 357 LYS A N 1
ATOM 2934 C CA . LYS A 1 357 ? -53.410 -17.928 4.681 1.00 87.19 357 LYS A CA 1
ATOM 2935 C C . LYS A 1 357 ? -54.621 -17.009 4.846 1.00 87.19 357 LYS A C 1
ATOM 2937 O O . LYS A 1 357 ? -54.628 -16.107 5.682 1.00 87.19 357 LYS A O 1
ATOM 2942 N N . ARG A 1 358 ? -55.674 -17.235 4.056 1.00 87.81 358 ARG A N 1
ATOM 2943 C CA . ARG A 1 358 ? -56.946 -16.508 4.205 1.00 87.81 358 ARG A CA 1
ATOM 2944 C C . ARG A 1 358 ? -57.484 -16.687 5.632 1.00 87.81 358 ARG A C 1
ATOM 2946 O O . ARG A 1 358 ? -57.570 -17.809 6.120 1.00 87.81 358 ARG A O 1
ATOM 2953 N N . GLY A 1 359 ? -57.803 -15.576 6.299 1.00 86.12 359 GLY A N 1
ATOM 2954 C CA . GLY A 1 359 ? -58.294 -15.555 7.683 1.00 86.12 359 GLY A CA 1
ATOM 2955 C C . GLY A 1 359 ? -57.215 -15.558 8.777 1.00 86.12 359 GLY A C 1
ATOM 2956 O O . GLY A 1 359 ? -57.575 -15.482 9.959 1.00 86.12 359 GLY A O 1
ATOM 2957 N N . ASP A 1 360 ? -55.925 -15.620 8.415 1.00 90.81 360 ASP A N 1
ATOM 2958 C CA . ASP A 1 360 ? -54.814 -15.450 9.355 1.00 90.81 360 ASP A CA 1
ATOM 2959 C C . ASP A 1 360 ? -54.664 -13.981 9.779 1.00 90.81 360 ASP A C 1
ATOM 2961 O O . ASP A 1 360 ? -54.816 -13.047 8.995 1.00 90.81 360 ASP A O 1
ATOM 2965 N N . ASN A 1 361 ? -54.290 -13.783 11.038 1.00 93.81 361 ASN A N 1
ATOM 2966 C CA . ASN A 1 361 ? -53.821 -12.510 11.568 1.00 93.81 361 ASN A CA 1
ATOM 2967 C C . ASN A 1 361 ? -52.678 -12.782 12.558 1.00 93.81 361 ASN A C 1
ATOM 2969 O O . ASN A 1 361 ? -52.414 -13.939 12.907 1.00 93.81 361 ASN A O 1
ATOM 2973 N N . TYR A 1 362 ? -51.990 -11.735 13.023 1.00 91.62 362 TYR A N 1
ATOM 2974 C CA . TYR A 1 362 ? -50.879 -11.911 13.961 1.00 91.62 362 TYR A CA 1
ATOM 2975 C C . TYR A 1 362 ? -51.278 -12.702 15.203 1.00 91.62 362 TYR A C 1
ATOM 2977 O O . TYR A 1 362 ? -50.481 -13.510 15.656 1.00 91.62 362 TYR A O 1
ATOM 2985 N N . TYR A 1 363 ? -52.490 -12.511 15.728 1.00 94.00 363 TYR A N 1
ATOM 2986 C CA . TYR A 1 363 ? -52.964 -13.220 16.915 1.00 94.00 363 TYR A CA 1
ATOM 2987 C C . TYR A 1 363 ? -53.103 -14.728 16.660 1.00 94.00 363 TYR A C 1
ATOM 2989 O O . TYR A 1 363 ? -52.511 -15.530 17.377 1.00 94.00 363 TYR A O 1
ATOM 2997 N N . LYS A 1 364 ? -53.796 -15.129 15.588 1.00 90.94 364 LYS A N 1
ATOM 2998 C CA . LYS A 1 364 ? -54.004 -16.542 15.229 1.00 90.94 364 LYS A CA 1
ATOM 2999 C C . LYS A 1 364 ? -52.691 -17.256 14.908 1.00 90.94 364 LYS A C 1
ATOM 3001 O O . LYS A 1 364 ? -52.484 -18.398 15.321 1.00 90.94 364 LYS A O 1
ATOM 3006 N N . ILE A 1 365 ? -51.779 -16.584 14.199 1.00 87.12 365 ILE A N 1
ATOM 3007 C CA . ILE A 1 365 ? -50.441 -17.128 13.934 1.00 87.12 365 ILE A CA 1
ATOM 3008 C C . ILE A 1 365 ? -49.664 -17.226 15.252 1.00 87.12 365 ILE A C 1
ATOM 3010 O O . ILE A 1 365 ? -49.074 -18.262 15.543 1.00 87.12 365 ILE A O 1
ATOM 3014 N N . ALA A 1 366 ? -49.700 -16.194 16.091 1.00 88.06 366 ALA A N 1
ATOM 3015 C CA . ALA A 1 366 ? -48.993 -16.177 17.364 1.00 88.06 366 ALA A CA 1
ATOM 3016 C C . ALA A 1 366 ? -49.439 -17.320 18.291 1.00 88.06 366 ALA A C 1
ATOM 3018 O O . ALA A 1 366 ? -48.603 -18.092 18.768 1.00 88.06 366 ALA A O 1
ATOM 3019 N N . GLN A 1 367 ? -50.752 -17.517 18.425 1.00 86.06 367 GLN A N 1
ATOM 3020 C CA . GLN A 1 367 ? -51.357 -18.617 19.174 1.00 86.06 367 GLN A CA 1
ATOM 3021 C C . GLN A 1 367 ? -50.918 -19.988 18.637 1.00 86.06 367 GLN A C 1
ATOM 3023 O O . GLN A 1 367 ? -50.522 -20.862 19.406 1.00 86.06 367 GLN A O 1
ATOM 3028 N N . ARG A 1 368 ? -50.904 -20.167 17.308 1.00 81.50 368 ARG A N 1
ATOM 3029 C CA . ARG A 1 368 ? -50.480 -21.419 16.657 1.00 81.50 368 ARG A CA 1
ATOM 3030 C C . ARG A 1 368 ? -49.034 -21.801 16.976 1.00 81.50 368 ARG A C 1
ATOM 3032 O O . ARG A 1 368 ? -48.718 -22.990 17.059 1.00 81.50 368 ARG A O 1
ATOM 3039 N N . PHE A 1 369 ? -48.158 -20.813 17.127 1.00 76.12 369 PHE A N 1
ATOM 3040 C CA . PHE A 1 369 ? -46.732 -21.028 17.367 1.00 76.12 369 PHE A CA 1
ATOM 3041 C C . PHE A 1 369 ? -46.314 -20.821 18.828 1.00 76.12 369 PHE A C 1
ATOM 3043 O O . PHE A 1 369 ? -45.139 -20.982 19.143 1.00 76.12 369 PHE A O 1
ATOM 3050 N N . GLY A 1 370 ? -47.249 -20.505 19.730 1.00 77.62 370 GLY A N 1
ATOM 3051 C CA . GLY A 1 370 ? -46.939 -20.255 21.141 1.00 77.62 370 GLY A CA 1
ATOM 3052 C C . GLY A 1 370 ? -45.999 -19.061 21.346 1.00 77.62 370 GLY A C 1
ATOM 3053 O O . GLY A 1 370 ? -45.170 -19.078 22.251 1.00 77.62 370 GLY A O 1
ATOM 3054 N N . ILE A 1 371 ? -46.093 -18.054 20.475 1.00 84.94 371 ILE A N 1
ATOM 3055 C CA . ILE A 1 371 ? -45.391 -16.769 20.580 1.00 84.94 371 ILE A CA 1
ATOM 3056 C C . ILE A 1 371 ? -46.411 -15.696 20.969 1.00 84.94 371 ILE A C 1
ATOM 3058 O O . ILE A 1 371 ? -47.586 -15.821 20.643 1.00 84.94 371 ILE A O 1
ATOM 3062 N N . SER A 1 372 ? -45.998 -14.629 21.656 1.00 87.88 372 SER A N 1
ATOM 3063 C CA . SER A 1 372 ? -46.908 -13.503 21.898 1.00 87.88 372 SER A CA 1
ATOM 3064 C C . SER A 1 372 ? -47.155 -12.705 20.612 1.00 87.88 372 SER A C 1
ATOM 3066 O O . SER A 1 372 ? -46.241 -12.494 19.810 1.00 87.88 372 SER A O 1
ATOM 3068 N N . THR A 1 373 ? -48.373 -12.189 20.430 1.00 91.00 373 THR A N 1
ATOM 3069 C CA . THR A 1 373 ? -48.743 -11.360 19.266 1.00 91.00 373 THR A CA 1
ATOM 3070 C C . THR A 1 373 ? -47.814 -10.154 19.110 1.00 91.00 373 THR A C 1
ATOM 3072 O O . THR A 1 373 ? -47.373 -9.838 18.005 1.00 91.00 373 THR A O 1
ATOM 3075 N N . LYS A 1 374 ? -47.448 -9.521 20.234 1.00 85.75 374 LYS A N 1
ATOM 3076 C CA . LYS A 1 374 ? -46.519 -8.384 20.284 1.00 85.75 374 LYS A CA 1
ATOM 3077 C C . LYS A 1 374 ? -45.120 -8.766 19.798 1.00 85.75 374 LYS A C 1
ATOM 3079 O O . LYS A 1 374 ? -44.520 -8.015 19.031 1.00 85.75 374 LYS A O 1
ATOM 3084 N N . GLU A 1 375 ? -44.599 -9.918 20.222 1.00 83.50 375 GLU A N 1
ATOM 3085 C CA . GLU A 1 375 ? -43.276 -10.392 19.802 1.00 83.50 375 GLU A CA 1
ATOM 3086 C C . GLU A 1 375 ? -43.276 -10.787 18.321 1.00 83.50 375 GLU A C 1
ATOM 3088 O O . GLU A 1 375 ? -42.386 -10.352 17.589 1.00 83.50 375 GLU A O 1
ATOM 3093 N N . LEU A 1 376 ? -44.301 -11.504 17.847 1.00 87.25 376 LEU A N 1
ATOM 3094 C CA . LEU A 1 376 ? -44.433 -11.873 16.435 1.00 87.25 376 LEU A CA 1
ATOM 3095 C C . LEU A 1 376 ? -44.512 -10.642 15.522 1.00 87.25 376 LEU A C 1
ATOM 3097 O O . LEU A 1 376 ? -43.785 -10.567 14.532 1.00 87.25 376 LEU A O 1
ATOM 3101 N N . TYR A 1 377 ? -45.333 -9.652 15.881 1.00 87.31 377 TYR A N 1
ATOM 3102 C CA . TYR A 1 377 ? -45.409 -8.381 15.159 1.00 87.31 377 TYR A CA 1
ATOM 3103 C C . TYR A 1 377 ? -44.072 -7.637 15.186 1.00 87.31 377 TYR A C 1
ATOM 3105 O O . TYR A 1 377 ? -43.615 -7.123 14.170 1.00 87.31 377 TYR A O 1
ATOM 3113 N N . SER A 1 378 ? -43.393 -7.612 16.339 1.00 81.25 378 SER A N 1
ATOM 3114 C CA . SER A 1 378 ? -42.104 -6.928 16.471 1.00 81.25 378 SER A CA 1
ATOM 3115 C C . SER A 1 378 ? -41.020 -7.493 15.550 1.00 81.25 378 SER A C 1
ATOM 3117 O O . SER A 1 378 ? -40.105 -6.761 15.167 1.00 81.25 378 SER A O 1
ATOM 3119 N N . TYR A 1 379 ? -41.154 -8.771 15.198 1.00 79.31 379 TYR A N 1
ATOM 3120 C CA . TYR A 1 379 ? -40.257 -9.501 14.317 1.00 79.31 379 TYR A CA 1
ATOM 3121 C C . TYR A 1 379 ? -40.556 -9.273 12.829 1.00 79.31 379 TYR A C 1
ATOM 3123 O O . TYR A 1 379 ? -39.687 -9.523 12.002 1.00 79.31 379 TYR A O 1
ATOM 3131 N N . ASN A 1 380 ? -41.761 -8.795 12.509 1.00 84.88 380 ASN A N 1
ATOM 3132 C CA . ASN A 1 380 ? -42.299 -8.671 11.152 1.00 84.88 380 ASN A CA 1
ATOM 3133 C C . ASN A 1 380 ? -42.874 -7.271 10.893 1.00 84.88 380 ASN A C 1
ATOM 3135 O O . ASN A 1 380 ? -43.864 -7.110 10.180 1.00 84.88 380 ASN A O 1
ATOM 3139 N N . LYS A 1 381 ? -42.296 -6.239 11.522 1.00 85.31 381 LYS A N 1
ATOM 3140 C CA . LYS A 1 381 ? -42.843 -4.871 11.499 1.00 85.31 381 LYS A CA 1
ATOM 3141 C C . LYS A 1 381 ? -43.011 -4.322 10.082 1.00 85.31 381 LYS A C 1
ATOM 3143 O O . LYS A 1 381 ? -43.878 -3.487 9.852 1.00 85.31 381 LYS A O 1
ATOM 3148 N N . GLU A 1 382 ? -42.187 -4.782 9.148 1.00 75.75 382 GLU A N 1
ATOM 3149 C CA . GLU A 1 382 ? -42.227 -4.423 7.734 1.00 75.75 382 GLU A CA 1
ATOM 3150 C C . GLU A 1 382 ? -43.498 -4.880 7.006 1.00 75.75 382 GLU A C 1
ATOM 3152 O O . GLU A 1 382 ? -43.829 -4.302 5.977 1.00 75.75 382 GLU A O 1
ATOM 3157 N N . LEU A 1 383 ? -44.228 -5.872 7.530 1.00 79.12 383 LEU A N 1
ATOM 3158 C CA . LEU A 1 383 ? -45.479 -6.353 6.932 1.00 79.12 383 LEU A CA 1
ATOM 3159 C C . LEU A 1 383 ? -46.692 -5.483 7.305 1.00 79.12 383 LEU A C 1
ATOM 3161 O O . LEU A 1 383 ? -47.779 -5.692 6.773 1.00 79.12 383 LEU A O 1
ATOM 3165 N N . GLY A 1 384 ? -46.521 -4.505 8.202 1.00 85.19 384 GLY A N 1
ATOM 3166 C CA . GLY A 1 384 ? -47.604 -3.654 8.695 1.00 85.19 384 GLY A CA 1
ATOM 3167 C C . GLY A 1 384 ? -48.517 -4.357 9.706 1.00 85.19 384 GLY A C 1
ATOM 3168 O O . GLY A 1 384 ? -48.274 -5.497 10.106 1.00 85.19 384 GLY A O 1
ATOM 3169 N N . ARG A 1 385 ? -49.558 -3.648 10.173 1.00 87.25 385 ARG A N 1
ATOM 3170 C CA . ARG A 1 385 ? -50.499 -4.132 11.211 1.00 87.25 385 ARG A CA 1
ATOM 3171 C C . ARG A 1 385 ? -51.448 -5.228 10.716 1.00 87.25 385 ARG A C 1
ATOM 3173 O O . ARG A 1 385 ? -51.882 -6.051 11.517 1.00 87.25 385 ARG A O 1
ATOM 3180 N N . HIS A 1 386 ? -51.739 -5.253 9.418 1.00 89.00 386 HIS A N 1
ATOM 3181 C CA . HIS A 1 386 ? -52.657 -6.206 8.800 1.00 89.00 386 HIS A CA 1
ATOM 3182 C C . HIS A 1 386 ? -51.898 -7.121 7.846 1.00 89.00 386 HIS A C 1
ATOM 3184 O O . HIS A 1 386 ? -51.164 -6.648 6.982 1.00 89.00 386 HIS A O 1
ATOM 3190 N N . LEU A 1 387 ? -52.094 -8.428 8.008 1.00 90.19 387 LEU A N 1
ATOM 3191 C CA . LEU A 1 387 ? -51.485 -9.436 7.151 1.00 90.19 387 LEU A CA 1
ATOM 3192 C C . LEU A 1 387 ? -52.386 -9.721 5.948 1.00 90.19 387 LEU A C 1
ATOM 3194 O O . LEU A 1 387 ? -53.604 -9.824 6.089 1.00 90.19 387 LEU A O 1
ATOM 3198 N N . ARG A 1 388 ? -51.779 -9.878 4.773 1.00 88.81 388 ARG A N 1
ATOM 3199 C CA . ARG A 1 388 ? -52.450 -10.281 3.532 1.00 88.81 388 ARG A CA 1
ATOM 3200 C C . ARG A 1 388 ? -52.099 -11.732 3.195 1.00 88.81 388 ARG A C 1
ATOM 3202 O O . ARG A 1 388 ? -50.937 -12.115 3.368 1.00 88.81 388 ARG A O 1
ATOM 3209 N N . PRO A 1 389 ? -53.051 -12.536 2.689 1.00 90.00 389 PRO A N 1
ATOM 3210 C CA . PRO A 1 389 ? -52.756 -13.878 2.197 1.00 90.00 389 PRO A CA 1
ATOM 3211 C C . PRO A 1 389 ? -51.582 -13.875 1.206 1.00 90.00 389 PRO A C 1
ATOM 3213 O O . PRO A 1 389 ? -51.466 -12.973 0.381 1.00 90.00 389 PRO A O 1
ATOM 3216 N N . GLY A 1 390 ? -50.688 -14.857 1.324 1.00 75.25 390 GLY A N 1
ATOM 3217 C CA . GLY A 1 390 ? -49.468 -14.974 0.519 1.00 75.25 390 GLY A CA 1
ATOM 3218 C C . GLY A 1 390 ? -48.235 -14.260 1.091 1.00 75.25 390 GLY A C 1
ATOM 3219 O O . GLY A 1 390 ? -47.116 -14.570 0.684 1.00 75.25 390 GLY A O 1
ATOM 3220 N N . GLN A 1 391 ? -48.387 -13.357 2.068 1.00 84.75 391 GLN A N 1
ATOM 3221 C CA . GLN A 1 391 ? -47.235 -12.741 2.736 1.00 84.75 391 GLN A CA 1
ATOM 3222 C C . GLN A 1 391 ? -46.429 -13.762 3.543 1.00 84.75 391 GLN A C 1
ATOM 3224 O O . GLN A 1 391 ? -46.964 -14.755 4.030 1.00 84.75 391 GLN A O 1
ATOM 3229 N N . ILE A 1 392 ? -45.135 -13.495 3.728 1.00 79.50 392 ILE A N 1
ATOM 3230 C CA . ILE A 1 392 ? -44.251 -14.356 4.515 1.00 79.50 392 ILE A CA 1
ATOM 3231 C C . ILE A 1 392 ? -43.995 -13.720 5.877 1.00 79.50 392 ILE A C 1
ATOM 3233 O O . ILE A 1 392 ? -43.285 -12.725 5.969 1.00 79.50 392 ILE A O 1
ATOM 3237 N N . VAL A 1 393 ? -44.502 -14.354 6.930 1.00 84.62 393 VAL A N 1
ATOM 3238 C CA . VAL A 1 393 ? -44.212 -14.034 8.330 1.00 84.62 393 VAL A CA 1
ATOM 3239 C C . VAL A 1 393 ? -43.020 -14.872 8.797 1.00 84.62 393 VAL A C 1
ATOM 3241 O O . VAL A 1 393 ? -43.044 -16.102 8.754 1.00 84.62 393 VAL A O 1
ATOM 3244 N N . ALA A 1 394 ? -41.959 -14.217 9.255 1.00 80.44 394 ALA A N 1
ATOM 3245 C CA . ALA A 1 394 ? -40.817 -14.836 9.908 1.00 80.44 394 ALA A CA 1
ATOM 3246 C C . ALA A 1 394 ? -41.137 -15.154 11.378 1.00 80.44 394 ALA A C 1
ATOM 3248 O O . ALA A 1 394 ? -41.396 -14.269 12.195 1.00 80.44 394 ALA A O 1
ATOM 3249 N N . ILE A 1 395 ? -41.079 -16.434 11.728 1.00 77.44 395 ILE A N 1
ATOM 3250 C CA . ILE A 1 395 ? -41.327 -16.958 13.070 1.00 77.44 395 ILE A CA 1
ATOM 3251 C C . ILE A 1 395 ? -39.988 -17.397 13.662 1.00 77.44 395 ILE A C 1
ATOM 3253 O O . ILE A 1 395 ? -39.331 -18.250 13.071 1.00 77.44 395 ILE A O 1
ATOM 3257 N N . PRO A 1 396 ? -39.551 -16.890 14.823 1.00 74.50 396 PRO A N 1
ATOM 3258 C CA . PRO A 1 396 ? -38.317 -17.362 15.451 1.00 74.50 396 PRO A CA 1
ATOM 3259 C C . PRO A 1 396 ? -38.341 -18.885 15.680 1.00 74.50 396 PRO A C 1
ATOM 3261 O O . PRO A 1 396 ? -39.308 -19.409 16.238 1.00 74.50 396 PRO A O 1
ATOM 3264 N N . LEU A 1 397 ? -37.282 -19.608 15.289 1.00 65.88 397 LEU A N 1
ATOM 3265 C CA . LEU A 1 397 ? -37.292 -21.084 15.269 1.00 65.88 397 LEU A CA 1
ATOM 3266 C C . LEU A 1 397 ? -37.576 -21.702 16.642 1.00 65.88 397 LEU A C 1
ATOM 3268 O O . LEU A 1 397 ? -38.227 -22.739 16.713 1.00 65.88 397 LEU A O 1
ATOM 3272 N N . LYS A 1 398 ? -37.157 -21.051 17.735 1.00 63.66 398 LYS A N 1
ATOM 3273 C CA . LYS A 1 398 ? -37.447 -21.511 19.108 1.00 63.66 398 LYS A CA 1
ATOM 3274 C C . LYS A 1 398 ? -38.950 -21.736 19.371 1.00 63.66 398 LYS A C 1
ATOM 3276 O O . LYS A 1 398 ? -39.293 -22.633 20.128 1.00 63.66 398 LYS A O 1
ATOM 3281 N N . TYR A 1 399 ? -39.832 -20.963 18.732 1.00 70.75 399 TYR A N 1
ATOM 3282 C CA . TYR A 1 399 ? -41.288 -21.095 18.869 1.00 70.75 399 TYR A CA 1
ATOM 3283 C C . TYR A 1 399 ? -41.868 -22.124 17.893 1.00 70.75 399 TYR A C 1
ATOM 3285 O O . TYR A 1 399 ? -42.779 -22.875 18.238 1.00 70.75 399 TYR A O 1
ATOM 3293 N N . ALA A 1 400 ? -41.285 -22.226 16.695 1.00 63.34 400 ALA A N 1
ATOM 3294 C CA . ALA A 1 400 ? -41.666 -23.237 15.715 1.00 63.34 400 ALA A CA 1
ATOM 3295 C C . ALA A 1 400 ? -41.542 -24.662 16.284 1.00 63.34 400 ALA A C 1
ATOM 3297 O O . ALA A 1 400 ? -42.486 -25.444 16.186 1.00 63.34 400 ALA A O 1
ATOM 3298 N N . PHE A 1 401 ? -40.423 -24.977 16.947 1.00 57.16 401 PHE A N 1
ATOM 3299 C CA . PHE A 1 401 ? -40.185 -26.307 17.523 1.00 57.16 401 PHE A CA 1
ATOM 3300 C C . PHE A 1 401 ? -41.187 -26.701 18.610 1.00 57.16 401 PHE A C 1
ATOM 3302 O O . PHE A 1 401 ? -41.678 -27.830 18.600 1.00 57.16 401 PHE A O 1
ATOM 3309 N N . ASN A 1 402 ? -41.556 -25.772 19.494 1.00 55.97 402 ASN A N 1
ATOM 3310 C CA . ASN A 1 402 ? -42.535 -26.041 20.549 1.00 55.97 402 ASN A CA 1
ATOM 3311 C C . ASN A 1 402 ? -43.922 -26.384 19.976 1.00 55.97 402 ASN A C 1
ATOM 3313 O O . ASN A 1 402 ? -44.605 -27.270 20.490 1.00 55.97 402 ASN A O 1
ATOM 3317 N N . SER A 1 403 ? -44.319 -25.742 18.872 1.00 57.66 403 SER A N 1
ATOM 3318 C CA . SER A 1 403 ? -45.567 -26.062 18.162 1.00 57.66 403 SER A CA 1
ATOM 3319 C C . SER A 1 403 ? -45.541 -27.470 17.547 1.00 57.66 403 SER A C 1
ATOM 3321 O O . SER A 1 403 ? -46.509 -28.222 17.676 1.00 57.66 403 SER A O 1
ATOM 3323 N N . PHE A 1 404 ? -44.415 -27.875 16.944 1.00 56.22 404 PHE A N 1
ATOM 3324 C CA . PHE A 1 404 ? -44.254 -29.222 16.381 1.00 56.22 404 PHE A CA 1
ATOM 3325 C C . PHE A 1 404 ? -44.251 -30.324 17.445 1.00 56.22 404 PHE A C 1
ATOM 3327 O O . PHE A 1 404 ? -44.761 -31.412 17.193 1.00 56.22 404 PHE A O 1
ATOM 3334 N N . HIS A 1 405 ? -43.701 -30.053 18.630 1.00 50.88 405 HIS A N 1
ATOM 3335 C CA . HIS A 1 405 ? -43.687 -31.014 19.733 1.00 50.88 405 HIS A CA 1
ATOM 3336 C C . HIS A 1 405 ? -45.097 -31.263 20.300 1.00 50.88 405 HIS A C 1
ATOM 3338 O O . HIS A 1 405 ? -45.433 -32.396 20.634 1.00 50.88 405 HIS A O 1
ATOM 3344 N N . ARG A 1 406 ? -45.949 -30.226 20.334 1.00 53.78 406 ARG A N 1
ATOM 3345 C CA . ARG A 1 406 ? -47.349 -30.326 20.787 1.00 53.78 406 ARG A CA 1
ATOM 3346 C C . ARG A 1 406 ? -48.250 -31.122 19.835 1.00 53.78 406 ARG A C 1
ATOM 3348 O O . ARG A 1 406 ? -49.161 -31.800 20.293 1.00 53.78 406 ARG A O 1
ATOM 3355 N N . LYS A 1 407 ? -48.008 -31.076 18.521 1.00 53.09 407 LYS A N 1
ATOM 3356 C CA . LYS A 1 407 ? -48.819 -31.783 17.509 1.00 53.09 407 LYS A CA 1
ATOM 3357 C C . LYS A 1 407 ? -48.295 -33.199 17.225 1.00 53.09 407 LYS A C 1
ATOM 3359 O O . LYS A 1 407 ? -47.835 -33.461 16.113 1.00 53.09 407 LYS A O 1
ATOM 3364 N N . LYS A 1 408 ? -48.319 -34.088 18.231 1.00 43.31 408 LYS A N 1
ATOM 3365 C CA . LYS A 1 408 ? -47.932 -35.516 18.122 1.00 43.31 408 LYS A CA 1
ATOM 3366 C C . LYS A 1 408 ? -48.342 -36.121 16.754 1.00 43.31 408 LYS A C 1
ATOM 3368 O O . LYS A 1 408 ? -49.485 -35.978 16.338 1.00 43.31 408 LYS A O 1
ATOM 3373 N N . LYS A 1 409 ? -47.390 -36.805 16.093 1.00 42.19 409 LYS A N 1
ATOM 3374 C CA . LYS A 1 409 ? -47.470 -37.475 14.767 1.00 42.19 409 LYS A CA 1
ATOM 3375 C C . LYS A 1 409 ? -47.778 -36.565 13.553 1.00 42.19 409 LYS A C 1
ATOM 3377 O O . LYS A 1 409 ? -48.841 -36.630 12.947 1.00 42.19 409 LYS A O 1
ATOM 3382 N N . LEU A 1 410 ? -46.780 -35.811 13.086 1.00 47.22 410 LEU A N 1
ATOM 3383 C CA . LEU A 1 410 ? -46.724 -35.318 11.698 1.00 47.22 410 LEU A CA 1
ATOM 3384 C C . LEU A 1 410 ? -45.477 -35.894 11.011 1.00 47.22 410 LEU A C 1
ATOM 3386 O O . LEU A 1 410 ? -44.358 -35.652 11.456 1.00 47.22 410 LEU A O 1
ATOM 3390 N N . PHE A 1 411 ? -45.672 -36.666 9.939 1.00 49.75 411 PHE A N 1
ATOM 3391 C CA . PHE A 1 411 ? -44.586 -37.306 9.189 1.00 49.75 411 PHE A CA 1
ATOM 3392 C C . PHE A 1 411 ? -43.715 -36.282 8.433 1.00 49.75 411 PHE A C 1
ATOM 3394 O O . PHE A 1 411 ? -44.215 -35.298 7.877 1.00 49.75 411 PHE A O 1
ATOM 3401 N N . ARG A 1 412 ? -42.404 -36.558 8.367 1.00 48.41 412 ARG A N 1
ATOM 3402 C CA . ARG A 1 412 ? -41.318 -35.751 7.765 1.00 48.41 412 ARG A CA 1
ATOM 3403 C C . ARG A 1 412 ? -41.635 -35.147 6.386 1.00 48.41 412 ARG A C 1
ATOM 3405 O O . ARG A 1 412 ? -41.298 -33.991 6.119 1.00 48.41 412 ARG A O 1
ATOM 3412 N N . GLY A 1 413 ? -42.340 -35.886 5.528 1.00 49.44 413 GLY A N 1
ATOM 3413 C CA . GLY A 1 413 ? -42.747 -35.424 4.192 1.00 49.44 413 GLY A CA 1
ATOM 3414 C C . GLY A 1 413 ? -43.840 -34.345 4.187 1.00 49.44 413 GLY A C 1
ATOM 3415 O O . GLY A 1 413 ? -43.856 -33.491 3.303 1.00 49.44 413 GLY A O 1
ATOM 3416 N N . LYS A 1 414 ? -44.732 -34.317 5.189 1.00 51.00 414 LYS A N 1
ATOM 3417 C CA . LYS A 1 414 ? -45.779 -33.283 5.295 1.00 51.00 414 LYS A CA 1
ATOM 3418 C C . LYS A 1 414 ? -45.223 -31.957 5.824 1.00 51.00 414 LYS A C 1
ATOM 3420 O O . LYS A 1 414 ? -45.670 -30.905 5.382 1.00 51.00 414 LYS A O 1
ATOM 3425 N N . ILE A 1 415 ? -44.228 -31.984 6.718 1.00 52.28 415 ILE A N 1
ATOM 3426 C CA . ILE A 1 415 ? -43.640 -30.770 7.321 1.00 52.28 415 ILE A CA 1
ATOM 3427 C C . ILE A 1 415 ? -42.787 -29.990 6.309 1.00 52.28 415 ILE A C 1
ATOM 3429 O O . ILE A 1 415 ? -42.881 -28.765 6.233 1.00 52.28 415 ILE A O 1
ATOM 3433 N N . THR A 1 416 ? -41.991 -30.691 5.500 1.00 53.53 416 THR A N 1
ATOM 3434 C CA . THR A 1 416 ? -41.162 -30.079 4.445 1.00 53.53 416 THR A CA 1
ATOM 3435 C C . THR A 1 416 ? -42.011 -29.406 3.365 1.00 53.53 416 THR A C 1
ATOM 3437 O O . THR A 1 416 ? -41.707 -28.277 2.986 1.00 53.53 416 THR A O 1
ATOM 3440 N N . LYS A 1 417 ? -43.130 -30.029 2.961 1.00 53.06 417 LYS A N 1
ATOM 3441 C CA . LYS A 1 417 ? -44.103 -29.444 2.020 1.00 53.06 417 LYS A CA 1
ATOM 3442 C C . LYS A 1 417 ? -44.898 -28.270 2.604 1.00 53.06 417 LYS A C 1
ATOM 3444 O O . LYS A 1 417 ? -45.109 -27.286 1.910 1.00 53.06 417 LYS A O 1
ATOM 3449 N N . LEU A 1 418 ? -45.324 -28.332 3.871 1.00 49.12 418 LEU A N 1
ATOM 3450 C CA . LEU A 1 418 ? -46.132 -27.256 4.470 1.00 49.12 418 LEU A CA 1
ATOM 3451 C C . LEU A 1 418 ? -45.347 -25.958 4.720 1.00 49.12 418 LEU A C 1
ATOM 3453 O O . LEU A 1 418 ? -45.939 -24.880 4.731 1.00 49.12 418 LEU A O 1
ATOM 3457 N N . PHE A 1 419 ? -44.044 -26.067 4.991 1.00 52.31 419 PHE A N 1
ATOM 3458 C CA . PHE A 1 419 ? -43.225 -24.967 5.514 1.00 52.31 419 PHE A CA 1
ATOM 3459 C C . PHE A 1 419 ? -41.984 -24.657 4.667 1.00 52.31 419 PHE A C 1
ATOM 3461 O O . PHE A 1 419 ? -41.158 -23.843 5.075 1.00 52.31 419 PHE A O 1
ATOM 3468 N N . HIS A 1 420 ? -41.861 -25.279 3.489 1.00 56.12 420 HIS A N 1
ATOM 3469 C CA . HIS A 1 420 ? -40.770 -25.073 2.529 1.00 56.12 420 HIS A CA 1
ATOM 3470 C C . HIS A 1 420 ? -39.369 -25.233 3.147 1.00 56.12 420 HIS A C 1
ATOM 3472 O O . HIS A 1 420 ? -38.445 -24.468 2.865 1.00 56.12 420 HIS A O 1
ATOM 3478 N N . PHE A 1 421 ? -39.199 -26.230 4.018 1.00 50.66 421 PHE A N 1
ATOM 3479 C CA . PHE A 1 421 ? -37.882 -26.590 4.542 1.00 50.66 421 PHE A CA 1
ATOM 3480 C C . PHE A 1 421 ? -37.104 -27.428 3.527 1.00 50.66 421 PHE A C 1
ATOM 3482 O O . PHE A 1 421 ? -37.665 -28.338 2.917 1.00 50.66 421 PHE A O 1
ATOM 3489 N N . SER A 1 422 ? -35.789 -27.203 3.412 1.00 50.44 422 SER A N 1
ATOM 3490 C CA . SER A 1 422 ? -34.935 -28.149 2.689 1.00 50.44 422 SER A CA 1
ATOM 3491 C C . SER A 1 422 ? -34.822 -29.467 3.483 1.00 50.44 422 SER A C 1
ATOM 3493 O O . SER A 1 422 ? -34.706 -29.432 4.715 1.00 50.44 422 SER A O 1
ATOM 3495 N N . PRO A 1 423 ? -34.816 -30.643 2.825 1.00 49.31 423 PRO A N 1
ATOM 3496 C CA . PRO A 1 423 ? -34.690 -31.938 3.505 1.00 49.31 423 PRO A CA 1
ATOM 3497 C C . PRO A 1 423 ? -33.428 -32.075 4.375 1.00 49.31 423 PRO A C 1
ATOM 3499 O O . PRO A 1 423 ? -33.450 -32.791 5.378 1.00 49.31 423 PRO A O 1
ATOM 3502 N N . ARG A 1 424 ? -32.344 -31.361 4.022 1.00 52.56 424 ARG A N 1
ATOM 3503 C CA . ARG A 1 424 ? -31.104 -31.271 4.815 1.00 52.56 424 ARG A CA 1
ATOM 3504 C C . ARG A 1 424 ? -31.311 -30.540 6.141 1.00 52.56 424 ARG A C 1
ATOM 3506 O O . ARG A 1 424 ? -30.824 -31.014 7.160 1.00 52.56 424 ARG A O 1
ATOM 3513 N N . LEU A 1 425 ? -32.061 -29.434 6.134 1.00 50.50 425 LEU A N 1
ATOM 3514 C CA . LEU A 1 425 ? -32.345 -28.660 7.342 1.00 50.50 425 LEU A CA 1
ATOM 3515 C C . LEU A 1 425 ? -33.197 -29.475 8.325 1.00 50.50 425 LEU A C 1
ATOM 3517 O O . LEU A 1 425 ? -32.925 -29.470 9.514 1.00 50.50 425 LEU A O 1
ATOM 3521 N N . PHE A 1 426 ? -34.188 -30.230 7.829 1.00 50.12 426 PHE A N 1
ATOM 3522 C CA . PHE A 1 426 ? -35.025 -31.089 8.677 1.00 50.12 426 PHE A CA 1
ATOM 3523 C C . PHE A 1 426 ? -34.225 -32.216 9.353 1.00 50.12 426 PHE A C 1
ATOM 3525 O O . PHE A 1 426 ? -34.467 -32.513 10.520 1.00 50.12 426 PHE A O 1
ATOM 3532 N N . LYS A 1 427 ? -33.242 -32.806 8.650 1.00 49.97 427 LYS A N 1
ATOM 3533 C CA . LYS A 1 427 ? -32.391 -33.887 9.183 1.00 49.97 427 LYS A CA 1
ATOM 3534 C C . LYS A 1 427 ? -31.550 -33.420 10.381 1.00 49.97 427 LYS A C 1
ATOM 3536 O O . LYS A 1 427 ? -31.521 -34.110 11.385 1.00 49.97 427 LYS A O 1
ATOM 3541 N N . GLN A 1 428 ? -31.009 -32.199 10.328 1.00 48.94 428 GLN A N 1
ATOM 3542 C CA . GLN A 1 428 ? -30.270 -31.574 11.441 1.00 48.94 428 GLN A CA 1
ATOM 3543 C C . GLN A 1 428 ? -31.126 -31.299 12.695 1.00 48.94 428 GLN A C 1
ATOM 3545 O O . GLN A 1 428 ? -30.590 -30.928 13.736 1.00 48.94 428 GLN A O 1
ATOM 3550 N N . PHE A 1 429 ? -32.454 -31.435 12.607 1.00 47.56 429 PHE A N 1
ATOM 3551 C CA . PHE A 1 429 ? -33.375 -31.220 13.724 1.00 47.56 429 PHE A CA 1
ATOM 3552 C C . PHE A 1 429 ? -33.972 -32.512 14.300 1.00 47.56 429 PHE A C 1
ATOM 3554 O O . PHE A 1 429 ? -34.462 -32.479 15.428 1.00 47.56 429 PHE A O 1
ATOM 3561 N N . GLU A 1 430 ? -33.932 -33.640 13.579 1.00 43.84 430 GLU A N 1
ATOM 3562 C CA . GLU A 1 430 ? -34.240 -34.961 14.160 1.00 43.84 430 GLU A CA 1
ATOM 3563 C C . GLU A 1 430 ? -33.188 -35.352 15.209 1.00 43.84 430 GLU A C 1
ATOM 3565 O O . GLU A 1 430 ? -33.555 -35.833 16.280 1.00 43.84 430 GLU A O 1
ATOM 3570 N N . ASP A 1 431 ? -31.922 -34.994 14.976 1.00 39.84 431 ASP A N 1
ATOM 3571 C CA . ASP A 1 431 ? -30.804 -35.202 15.911 1.00 39.84 431 ASP A CA 1
ATOM 3572 C C . ASP A 1 431 ? -31.019 -34.479 17.265 1.00 39.84 431 ASP A C 1
ATOM 3574 O O . ASP A 1 431 ? -30.580 -34.934 18.321 1.00 39.84 431 ASP A O 1
ATOM 3578 N N . VAL A 1 432 ? -31.804 -33.391 17.272 1.00 38.06 432 VAL A N 1
ATOM 3579 C CA . VAL A 1 432 ? -32.175 -32.631 18.484 1.00 38.06 432 VAL A CA 1
ATOM 3580 C C . VAL A 1 432 ? -33.223 -33.367 19.332 1.00 38.06 432 VAL A C 1
ATOM 3582 O O . VAL A 1 432 ? -33.289 -33.155 20.540 1.00 38.06 432 VAL A O 1
ATOM 3585 N N . LYS A 1 433 ? -34.039 -34.249 18.735 1.00 37.91 433 LYS A N 1
ATOM 3586 C CA . LYS A 1 433 ? -34.995 -35.095 19.475 1.00 37.91 433 LYS A CA 1
ATOM 3587 C C . LYS A 1 433 ? -34.343 -36.334 20.096 1.00 37.91 433 LYS A C 1
ATOM 3589 O O . LYS A 1 433 ? -34.925 -36.884 21.022 1.00 37.91 433 LYS A O 1
ATOM 3594 N N . GLN A 1 434 ? -33.170 -36.749 19.613 1.00 36.19 434 GLN A N 1
ATOM 3595 C CA . GLN A 1 434 ? -32.421 -37.903 20.131 1.00 36.19 434 GLN A CA 1
ATOM 3596 C C . GLN A 1 434 ? -31.274 -37.521 21.083 1.00 36.19 434 GLN A C 1
ATOM 3598 O O . GLN A 1 434 ? -30.484 -38.374 21.466 1.00 36.19 434 GLN A O 1
ATOM 3603 N N . GLY A 1 435 ? -31.176 -36.254 21.500 1.00 29.48 435 GLY A N 1
ATOM 3604 C CA . GLY A 1 435 ? -30.203 -35.833 22.514 1.00 29.48 435 GLY A CA 1
ATOM 3605 C C . GLY A 1 435 ? -28.747 -35.758 22.040 1.00 29.48 435 GLY A C 1
ATOM 3606 O O . GLY A 1 435 ? -27.867 -35.551 22.869 1.00 29.48 435 GLY A O 1
ATOM 3607 N N . ILE A 1 436 ? -28.464 -35.854 20.736 1.00 31.78 436 ILE A N 1
ATOM 3608 C CA . ILE A 1 436 ? -27.095 -35.759 20.211 1.00 31.78 436 ILE A CA 1
ATOM 3609 C C . ILE A 1 436 ? -26.981 -34.526 19.316 1.00 31.78 436 ILE A C 1
ATOM 3611 O O . ILE A 1 436 ? -27.180 -34.575 18.107 1.00 31.78 436 ILE A O 1
ATOM 3615 N N . VAL A 1 437 ? -26.590 -33.402 19.915 1.00 29.59 437 VAL A N 1
ATOM 3616 C CA . VAL A 1 437 ? -25.917 -32.322 19.184 1.00 29.59 437 VAL A CA 1
ATOM 3617 C C . VAL A 1 437 ? -24.596 -32.062 19.893 1.00 29.59 437 VAL A C 1
ATOM 3619 O O . VAL A 1 437 ? -24.579 -31.513 20.991 1.00 29.59 437 VAL A O 1
ATOM 3622 N N . LYS A 1 438 ? -23.488 -32.476 19.269 1.00 29.53 438 LYS A N 1
ATOM 3623 C CA . LYS A 1 438 ? -22.133 -32.145 19.733 1.00 29.53 438 LYS A CA 1
ATOM 3624 C C . LYS A 1 438 ? -21.938 -30.623 19.693 1.00 29.53 438 LYS A C 1
ATOM 3626 O O . LYS A 1 438 ? -22.355 -29.971 18.736 1.00 29.53 438 LYS A O 1
ATOM 3631 N N . GLU A 1 439 ? -21.302 -30.079 20.726 1.00 29.97 439 GLU A N 1
ATOM 3632 C CA . GLU A 1 439 ? -21.272 -28.656 21.112 1.00 29.97 439 GLU A CA 1
ATOM 3633 C C . GLU A 1 439 ? -20.720 -27.630 20.094 1.00 29.97 439 GLU A C 1
ATOM 3635 O O . GLU A 1 439 ? -20.751 -26.436 20.384 1.00 29.97 439 GLU A O 1
ATOM 3640 N N . GLU A 1 440 ? -20.286 -28.007 18.887 1.00 29.94 440 GLU A N 1
ATOM 3641 C CA . GLU A 1 440 ? -19.500 -27.105 18.021 1.00 29.94 440 GLU A CA 1
ATOM 3642 C C . GLU A 1 440 ? -19.877 -27.059 16.525 1.00 29.94 440 GLU A C 1
ATOM 3644 O O . GLU A 1 440 ? -19.064 -26.638 15.703 1.00 29.94 440 GLU A O 1
ATOM 3649 N N . GLN A 1 441 ? -21.095 -27.427 16.110 1.00 28.31 441 GLN A N 1
ATOM 3650 C CA . GLN A 1 441 ? -21.467 -27.306 14.686 1.00 28.31 441 GLN A CA 1
ATOM 3651 C C . GLN A 1 441 ? -22.171 -25.988 14.313 1.00 28.31 441 GLN A C 1
ATOM 3653 O O . GLN A 1 441 ? -23.288 -25.690 14.738 1.00 28.31 441 GLN A O 1
ATOM 3658 N N . ASP A 1 442 ? -21.505 -25.223 13.441 1.00 31.02 442 ASP A N 1
ATOM 3659 C CA . ASP A 1 442 ? -22.030 -24.048 12.745 1.00 31.02 442 ASP A CA 1
ATOM 3660 C C . ASP A 1 442 ? -23.112 -24.425 11.718 1.00 31.02 442 ASP A C 1
ATOM 3662 O O . ASP A 1 442 ? -22.952 -25.336 10.906 1.00 31.02 442 ASP A O 1
ATOM 3666 N N . LEU A 1 443 ? -24.196 -23.648 11.684 1.00 28.20 443 LEU A N 1
ATOM 3667 C CA . LEU A 1 443 ? -25.313 -23.833 10.756 1.00 28.20 443 LEU A CA 1
ATOM 3668 C C . LEU A 1 443 ? -25.502 -22.562 9.918 1.00 28.20 443 LEU A C 1
ATOM 3670 O O . LEU A 1 443 ? -26.079 -21.567 10.362 1.00 28.20 443 LEU A O 1
ATOM 3674 N N . PHE A 1 444 ? -24.960 -22.584 8.699 1.00 27.80 444 PHE A N 1
ATOM 3675 C CA . PHE A 1 444 ? -25.037 -21.491 7.727 1.00 27.80 444 PHE A CA 1
ATOM 3676 C C . PHE A 1 444 ? -26.184 -21.741 6.737 1.00 27.80 444 PHE A C 1
ATOM 3678 O O . PHE A 1 444 ? -26.236 -22.786 6.095 1.00 27.80 444 PHE A O 1
ATOM 3685 N N . ILE A 1 445 ? -27.086 -20.767 6.581 1.00 32.41 445 ILE A N 1
ATOM 3686 C CA . ILE A 1 445 ? -28.170 -20.799 5.586 1.00 32.41 445 ILE A CA 1
ATOM 3687 C C . ILE A 1 445 ? -27.766 -19.903 4.403 1.00 32.41 445 ILE A C 1
ATOM 3689 O O . ILE A 1 445 ? -27.596 -18.695 4.607 1.00 32.41 445 ILE A O 1
ATOM 3693 N N . PRO A 1 446 ? -27.627 -20.426 3.171 1.00 25.66 446 PRO A N 1
ATOM 3694 C CA . PRO A 1 446 ? -27.544 -19.594 1.975 1.00 25.66 446 PRO A CA 1
ATOM 3695 C C . PRO A 1 446 ? -28.898 -18.930 1.696 1.00 25.66 446 PRO A C 1
ATOM 3697 O O . PRO A 1 446 ? -29.945 -19.560 1.829 1.00 25.66 446 PRO A O 1
ATOM 3700 N N . LYS A 1 447 ? -28.891 -17.656 1.286 1.00 27.69 447 LYS A N 1
ATOM 3701 C CA . LYS A 1 447 ? -30.049 -17.060 0.608 1.00 27.69 447 LYS A CA 1
ATOM 3702 C C . LYS A 1 447 ? -30.010 -17.494 -0.858 1.00 27.69 447 LYS A C 1
ATOM 3704 O O . LYS A 1 447 ? -29.056 -17.141 -1.547 1.00 27.69 447 LYS A O 1
ATOM 3709 N N . GLY A 1 448 ? -31.041 -18.212 -1.282 1.00 32.53 448 GLY A N 1
ATOM 3710 C CA . GLY A 1 448 ? -31.304 -18.691 -2.637 1.00 32.53 448 GLY A CA 1
ATOM 3711 C C . GLY A 1 448 ? -32.497 -19.613 -2.554 1.00 32.53 448 GLY A C 1
ATOM 3712 O O . GLY A 1 448 ? -32.251 -20.782 -2.194 1.00 32.53 448 GLY A O 1
#

Foldseek 3Di:
DVVVVVVVVVVVVVVLVVQLVVLPDPLLCVLCVLQVHDSCCSSPPLLVVLLVCCLPVVLVVLLVLLVVCLLLLQQCLVVLVPAPHRNLCLLLLCLQASQPLQDADPQGFGGSNRDRPVLCVVLPQDDDLWFGCSSVSHSVSNSVSVQLVVLCVLPVGNLLSQLCSVVNSLLLLLLQLVLLLVVVCVVQPCPPPVSVVSVVLSVCCVPPPPVSSVVSSVSSVVSVPRDDHPVSQLDDDPPDPDRSGDPCSSSRSSSSSSVSSLVVDCSSCDPVRVVSPCSPDNNQKDKDKDDAFAALVRLCVQQVNPSVRQCSQCVRTSDSTHHRDIDIGIDGPVSVVSSCVRVVPPDQAFWFKAFDAPPDALCNVCVLLVHDSVVQCVQVVVCPRGHDGRDIRIDGVVSVVVNVVVPPDDDPVVVCVNGVDDSVVVVVCVCVVVVDDDDDDDDDDDDD

pLDDT: mean 83.41, std 18.71, range [25.66, 98.5]

Radius of gyration: 30.81 Å; chains: 1; bounding box: 107×57×70 Å

Sequence (448 aa):
MVKKIASIFLLASLMVKGAFASLATHANLKTLRSLDISPSFLRDKGLRKIYNSYFSDKRDGILRQLAREKETIGLIRAEIAQSRVPKSLFYIAVTESLLNVNDYSSKGARGIWQFIPSTARNYGLRIDRYIDERKDPVKSTRVAFKYLSYLHKLLGKWYLVIMAYNAGEGRVIEGIVRAKVDKLAKRLGRNNPKIRQYREIIRAYQLNKKNSFNRLFALYNKLRNVKITLLDLLRYQPNARRQYLPSETRAYIRKVVALNLLFNNRKFLGKKYAFLLNINAPSSIARIQAPTRTSLRKIARLTGISYKKLKRLNPQLRRNVTPPYRTHLYIPYEKLAKFKSRFAVKKVRGVLRYVVKRGDNYYKIAQRFGISTKELYSYNKELGRHLRPGQIVAIPLKYAFNSFHRKKKLFRGKITKLFHFSPRLFKQFEDVKQGIVKEEQDLFIPKG

Secondary structure (DSSP, 8-state):
-HHHHHHHHHHHHHHHHHHHHHH--HHHHHHHHHTT--GGGGG-HHHHHHHHHHHTTTHHHHHHHHHHTHHHHHHHHHHHHH-SS-GGGGHHHHHHHTT-TT-B-TT--BTTTTB-HHHHHHTT--BSSSBBGGG-HHHHHHHHHHHHHHHHHHHSSHHHHHHHHHH-HHHHHHHHHHHHHHHHHHHH-TT-HHHHHHHHHHHHHHHHGGGGHHHHHHHHHHTTTS---HHHHHS--TT-SS-SS-HHHHHHHHHHHHHHHHHT-HHHHTGGGGGGG-TTSPPSEEEEEPPTT-BHHHHHHHHT--HHHHHHH-TTBSSSB--SS--EEEEEGGGHHHHHHHH-------EEEEEPPTT--HHHHHHHHT--HHHHHHH-GGG-SS--TT-EEEEEHHHHHHHHHHS----HHHHHHHHT--HHHHHHHHTTTTT---TT---PPPP-